Protein AF-A0A519VX84-F1 (afdb_monomer_lite)

Sequence (385 aa):
MIYLSLIDLPLDEAVKQQLVQSLNSYIESSGIVHKHDVENDRIELQHPTPEQIQKIIQNFDIIESVTSSAFTTIRPGEFNTVQRQFGFNIQNTDDDLPIVGIIDTGIAQQTALAPLIIDDTTFTLAGSPLIDQAGRNGLGHGTAVAGLVALGRLNHRNNFENEVTADARLLSIKISNNGSGYISEIDLLNMLYDVKAKYPEIRLFTLTTCYSSFMYKNETFSDYTYSLDKFAYETNSLIFICTGNNENCINENTSYDLSYFHGDHTNLSTPADSMNNVTIGAAADNLKDGAFLGIASGREFPTLYTRKGHIDLSVIYNPKKTNKNYFKPDVIESGGDMGYYNANTLDWMDEPALTLLSARPEIGIMQEVGTSFSAPLTANLAAKI

pLDDT: mean 89.93, std 11.69, range [34.5, 98.88]

Foldseek 3Di:
DKKFAFDPDPDDPVVVVVLVVVLVVLCVVVVWDWDADPVRRMIGTDDDDPVRVVVSVVPRPRTPDMFDCCQWDWDQDPVRDTDIAGPAAADCLVDPFAEEEEEEQAAACRYNLVSQEDPDQPQEPDDGNNQAQADDRRQGLSNQLVCCLFQFLPCLLVVVPDHGHTRYGYYRRHQHRHRDDDGDLVSSLVSLVVCCVVCLRHAHYEDLHFDPFADAQPHDADPSLVSVLVSCVVSVHAYQYEQAWDPCLQVVFQADDPVLQVDSRQAGGPPLVHDNYAYEFEFLAQSYDDDAAARDPDRRHGESGTGWHRYDVVVVDPPVPDDPCPTPNNYYFHFFYWHDPDNRGIDRDQRRFHWTATSRSVRGTDTDGDSSNRRSNVSSVVSND

Secondary structure (DSSP, 8-state):
-EEEEEP---S-HHHHHHHHHHHHHHHHHTT-EEEEEGGGTEEEEES--HHHHHHHHHH-TTEEEEEEGGGEEEEE-TTS-EEEEES--BS-TTS-PPEEEEEES---SSSTTGGGB------BSSS-TT----SGGG--HHHHHHHHHHHHHHHHHTTT-S-B--S-EEEEEE--SSS-S---HHHHHHHHHHHHHH-TT--EEEE----SSBPPTTPPPPHHHHHHHHHHHHHT-EEEEE----TTHHHH-SS--GGGGGSGGGB-BTTTT-SSSEEEEEES--S-SS---SSSSSTTSBPTTS-B----HHHHS-GGG--TT--SSSEEEE----EEEETTEEE--TTTSEEEE-S-TTT-EEEE--HHHHHHHHHHHHHT-

Radius of gyration: 22.21 Å; chains: 1; bounding box: 50×57×65 Å

Structure (mmCIF, N/CA/C/O backbone):
data_AF-A0A519VX84-F1
#
_entry.id   AF-A0A519VX84-F1
#
loop_
_atom_site.group_PDB
_atom_site.id
_atom_site.type_symbol
_atom_site.label_atom_id
_atom_site.label_alt_id
_atom_site.label_comp_id
_atom_site.label_asym_id
_atom_site.label_entity_id
_atom_site.label_seq_id
_atom_site.pdbx_PDB_ins_code
_atom_site.Cartn_x
_atom_site.Cartn_y
_atom_site.Cartn_z
_atom_site.occupancy
_atom_site.B_iso_or_equiv
_atom_site.auth_seq_id
_atom_site.auth_comp_id
_atom_site.auth_asym_id
_atom_site.auth_atom_id
_atom_site.pdbx_PDB_model_num
ATOM 1 N N . MET A 1 1 ? -11.335 7.851 -25.404 1.00 68.50 1 MET A N 1
ATOM 2 C CA . MET A 1 1 ? -10.614 9.093 -25.756 1.00 68.50 1 MET A CA 1
ATOM 3 C C . MET A 1 1 ? -9.289 9.050 -25.022 1.00 68.50 1 MET A C 1
ATOM 5 O O . MET A 1 1 ? -9.264 8.468 -23.948 1.00 68.50 1 MET A O 1
ATOM 9 N N . ILE A 1 2 ? -8.211 9.581 -25.579 1.00 76.88 2 ILE A N 1
ATOM 10 C CA . ILE A 1 2 ? -6.904 9.670 -24.911 1.00 76.88 2 ILE A CA 1
ATOM 11 C C . ILE A 1 2 ? -6.547 11.152 -24.770 1.00 76.88 2 ILE A C 1
ATOM 13 O O . ILE A 1 2 ? -6.883 11.927 -25.653 1.00 76.88 2 ILE A O 1
ATOM 17 N N . TYR A 1 3 ? -5.894 11.558 -23.691 1.00 81.38 3 TYR A N 1
ATOM 18 C CA . TYR A 1 3 ? -5.352 12.897 -23.504 1.00 81.38 3 TYR A CA 1
ATOM 19 C C . TYR A 1 3 ? -3.835 12.825 -23.434 1.00 81.38 3 TYR A C 1
ATOM 21 O O . TYR A 1 3 ? -3.301 11.958 -22.751 1.00 81.38 3 TYR A O 1
ATOM 29 N N . LEU A 1 4 ? -3.168 13.744 -24.116 1.00 85.50 4 LEU A N 1
ATOM 30 C CA . LEU A 1 4 ? -1.753 14.038 -23.961 1.00 85.50 4 LEU A CA 1
ATOM 31 C C . LEU A 1 4 ? -1.653 15.321 -23.132 1.00 85.50 4 LEU A C 1
ATOM 33 O O . LEU A 1 4 ? -2.199 16.343 -23.554 1.00 85.50 4 LEU A O 1
ATOM 37 N N . SER A 1 5 ? -0.993 15.275 -21.980 1.00 84.62 5 SER A N 1
ATOM 38 C CA . SER A 1 5 ? -0.561 16.489 -21.275 1.00 84.62 5 SER A CA 1
ATOM 39 C C . SER A 1 5 ? 0.829 16.856 -21.771 1.00 84.62 5 SER A C 1
ATOM 41 O O . SER A 1 5 ? 1.673 15.970 -21.930 1.00 84.62 5 SER A O 1
ATOM 43 N N . LEU A 1 6 ? 1.060 18.133 -22.057 1.00 83.69 6 LEU A N 1
ATOM 44 C CA . LEU A 1 6 ? 2.338 18.626 -22.556 1.00 83.69 6 LEU A CA 1
ATOM 45 C C . LEU A 1 6 ? 3.170 19.186 -21.399 1.00 83.69 6 LEU A C 1
ATOM 47 O O . LEU A 1 6 ? 2.624 19.748 -20.455 1.00 83.69 6 LEU A O 1
ATOM 51 N N . ILE A 1 7 ? 4.491 19.031 -21.470 1.00 80.19 7 ILE A N 1
ATOM 52 C CA . ILE A 1 7 ? 5.388 19.499 -20.410 1.00 80.19 7 ILE A CA 1
ATOM 53 C C . ILE A 1 7 ? 5.358 21.032 -20.340 1.00 80.19 7 ILE A C 1
ATOM 55 O O . ILE A 1 7 ? 5.563 21.718 -21.349 1.00 80.19 7 ILE A O 1
ATOM 59 N N . ASP A 1 8 ? 5.201 21.567 -19.128 1.00 69.31 8 ASP A N 1
ATOM 60 C CA . ASP A 1 8 ? 5.446 22.979 -18.832 1.00 69.31 8 ASP A CA 1
ATOM 61 C C . ASP A 1 8 ? 6.961 23.237 -18.753 1.00 69.31 8 ASP A C 1
ATOM 63 O O . ASP A 1 8 ? 7.600 23.167 -17.700 1.00 69.31 8 ASP A O 1
ATOM 67 N N . LEU A 1 9 ? 7.581 23.408 -19.922 1.00 61.47 9 LEU A N 1
ATOM 68 C CA . LEU A 1 9 ? 9.017 23.640 -20.036 1.00 61.47 9 LEU A CA 1
ATOM 69 C C . LEU A 1 9 ? 9.329 25.140 -19.923 1.00 61.47 9 LEU A C 1
ATOM 71 O O . LEU A 1 9 ? 8.720 25.931 -20.644 1.00 61.47 9 LEU A O 1
ATOM 75 N N . PRO A 1 10 ? 10.370 25.548 -19.166 1.00 59.12 10 PRO A N 1
ATOM 76 C CA . PRO A 1 10 ? 10.935 26.896 -19.233 1.00 59.12 10 PRO A CA 1
ATOM 77 C C . PRO A 1 10 ? 11.788 27.056 -20.509 1.00 59.12 10 PRO A C 1
ATOM 79 O O . PRO A 1 10 ? 12.964 27.417 -20.458 1.00 59.12 10 PRO A O 1
ATOM 82 N N . LEU A 1 11 ? 11.224 26.693 -21.660 1.00 59.38 11 LEU A N 1
ATOM 83 C CA . LEU A 1 11 ? 11.840 26.825 -22.974 1.00 59.38 11 LEU A CA 1
ATOM 84 C C . LEU A 1 11 ? 11.487 28.176 -23.601 1.00 59.38 11 LEU A C 1
ATOM 86 O O . LEU A 1 11 ? 10.538 28.847 -23.209 1.00 59.38 11 LEU A O 1
ATOM 90 N N . ASP A 1 12 ? 12.253 28.547 -24.625 1.00 72.94 12 ASP A N 1
ATOM 91 C CA . ASP A 1 12 ? 11.859 29.602 -25.554 1.00 72.94 12 ASP A CA 1
ATOM 92 C C . ASP A 1 12 ? 10.499 29.241 -26.186 1.00 72.94 12 ASP A C 1
ATOM 94 O O . ASP A 1 12 ? 10.343 28.167 -26.779 1.00 72.94 12 ASP A O 1
ATOM 98 N N . GLU A 1 13 ? 9.522 30.140 -26.054 1.00 76.19 13 GLU A N 1
ATOM 99 C CA . GLU A 1 13 ? 8.162 30.018 -26.597 1.00 76.19 13 GLU A CA 1
ATOM 100 C C . GLU A 1 13 ? 8.147 29.602 -28.075 1.00 76.19 13 GLU A C 1
ATOM 102 O O . GLU A 1 13 ? 7.308 28.805 -28.500 1.00 76.19 13 GLU A O 1
ATOM 107 N N . ALA A 1 14 ? 9.117 30.068 -28.870 1.00 81.75 14 ALA A N 1
ATOM 108 C CA . ALA A 1 14 ? 9.211 29.705 -30.281 1.00 81.75 14 ALA A CA 1
ATOM 109 C C . ALA A 1 14 ? 9.512 28.209 -30.490 1.00 81.75 14 ALA A C 1
ATOM 111 O O . ALA A 1 14 ? 8.997 27.593 -31.425 1.00 81.75 14 ALA A O 1
ATOM 112 N N . VAL A 1 15 ? 10.325 27.609 -29.616 1.00 81.19 15 VAL A N 1
ATOM 113 C CA . VAL A 1 15 ? 10.694 26.187 -29.684 1.00 81.19 15 VAL A CA 1
ATOM 114 C C . VAL A 1 15 ? 9.523 25.316 -29.239 1.00 81.19 15 VAL A C 1
ATOM 116 O O . VAL A 1 15 ? 9.205 24.336 -29.915 1.00 81.19 15 VAL A O 1
ATOM 119 N N . LYS A 1 16 ? 8.831 25.705 -28.158 1.00 82.69 16 LYS A N 1
ATOM 120 C CA . LYS A 1 16 ? 7.612 25.019 -27.697 1.00 82.69 16 LYS A CA 1
ATOM 121 C C . LYS A 1 16 ? 6.566 24.988 -28.812 1.00 82.69 16 LYS A C 1
ATOM 123 O O . LYS A 1 16 ? 6.073 23.918 -29.161 1.00 82.69 16 LYS A O 1
ATOM 128 N N . GLN A 1 17 ? 6.302 26.128 -29.454 1.00 84.69 17 GLN A N 1
ATOM 129 C CA . GLN A 1 17 ? 5.349 26.208 -30.565 1.00 84.69 17 GLN A CA 1
ATOM 130 C C . GLN A 1 17 ? 5.723 25.301 -31.744 1.00 84.69 17 GLN A C 1
ATOM 132 O O . GLN A 1 17 ? 4.851 24.625 -32.289 1.00 84.69 17 GLN A O 1
ATOM 137 N N . GLN A 1 18 ? 7.006 25.227 -32.114 1.00 87.88 18 GLN A N 1
ATOM 138 C CA . GLN A 1 18 ? 7.465 24.336 -33.187 1.00 87.88 18 GLN A CA 1
ATOM 139 C C . GLN A 1 18 ? 7.251 22.856 -32.850 1.00 87.88 18 GLN A C 1
ATOM 141 O O . GLN A 1 18 ? 6.787 22.093 -33.701 1.00 87.88 18 GLN A O 1
ATOM 146 N N . LEU A 1 19 ? 7.549 22.447 -31.614 1.00 87.81 19 LEU A N 1
ATOM 147 C CA . LEU A 1 19 ? 7.354 21.070 -31.155 1.00 87.81 19 LEU A CA 1
ATOM 148 C C . LEU A 1 19 ? 5.870 20.688 -31.137 1.00 87.81 19 LEU A C 1
ATOM 150 O O . LEU A 1 19 ? 5.500 19.647 -31.680 1.00 87.81 19 LEU A O 1
ATOM 154 N N . VAL A 1 20 ? 5.011 21.557 -30.597 1.00 89.38 20 VAL A N 1
ATOM 155 C CA . VAL A 1 20 ? 3.554 21.349 -30.581 1.00 89.38 20 VAL A CA 1
ATOM 156 C C . VAL A 1 20 ? 2.987 21.285 -32.001 1.00 89.38 20 VAL A C 1
ATOM 158 O O . VAL A 1 20 ? 2.144 20.441 -32.302 1.00 89.38 20 VAL A O 1
ATOM 161 N N . GLN A 1 21 ? 3.462 22.138 -32.910 1.00 91.12 21 GLN A N 1
ATOM 162 C CA . GLN A 1 21 ? 3.016 22.130 -34.303 1.00 91.12 21 GLN A CA 1
ATOM 163 C C . GLN A 1 21 ? 3.451 20.858 -35.046 1.00 91.12 21 GLN A C 1
ATOM 165 O O . GLN A 1 21 ? 2.672 20.307 -35.828 1.00 91.12 21 GLN A O 1
ATOM 170 N N . SER A 1 22 ? 4.662 20.365 -34.775 1.00 92.75 22 SER A N 1
ATOM 171 C CA . SER A 1 22 ? 5.155 19.088 -35.301 1.00 92.75 22 SER A CA 1
ATOM 172 C C . SER A 1 22 ? 4.303 17.913 -34.806 1.00 92.75 22 SER A C 1
ATOM 174 O O . SER A 1 22 ? 3.859 17.090 -35.609 1.00 92.75 22 SER A O 1
ATOM 176 N N . LEU A 1 23 ? 3.989 17.887 -33.505 1.00 94.06 23 LEU A N 1
ATOM 177 C CA . LEU A 1 23 ? 3.122 16.878 -32.894 1.00 94.06 23 LEU A CA 1
ATOM 178 C C . LEU A 1 23 ? 1.717 16.883 -33.513 1.00 94.06 23 LEU A C 1
ATOM 180 O O . LEU A 1 23 ? 1.247 15.837 -33.957 1.00 94.06 23 LEU A O 1
ATOM 184 N N . ASN A 1 24 ? 1.072 18.048 -33.626 1.00 92.62 24 ASN A N 1
ATOM 185 C CA . ASN A 1 24 ? -0.252 18.157 -34.252 1.00 92.62 24 ASN A CA 1
ATOM 186 C C . ASN A 1 24 ? -0.233 17.685 -35.714 1.00 92.62 24 ASN A C 1
ATOM 188 O O . ASN A 1 24 ? -1.084 16.897 -36.119 1.00 92.62 24 ASN A O 1
ATOM 192 N N . SER A 1 25 ? 0.789 18.075 -36.484 1.00 93.56 25 SER A N 1
ATOM 193 C CA . SER A 1 25 ? 0.949 17.634 -37.878 1.00 93.56 25 SER A CA 1
ATOM 194 C C . SER A 1 25 ? 1.093 16.109 -37.982 1.00 93.56 25 SER A C 1
ATOM 196 O O . SER A 1 25 ? 0.524 15.471 -38.873 1.00 93.56 25 SER A O 1
ATOM 198 N N . TYR A 1 26 ? 1.827 15.493 -37.053 1.00 94.75 26 TYR A N 1
ATOM 199 C CA . TYR A 1 26 ? 1.959 14.041 -36.989 1.00 94.75 26 TYR A CA 1
ATOM 200 C C . TYR A 1 26 ? 0.635 13.349 -36.644 1.00 94.75 26 TYR A C 1
ATOM 202 O O . TYR A 1 26 ? 0.260 12.382 -37.310 1.00 94.75 26 TYR A O 1
ATOM 210 N N . ILE A 1 27 ? -0.096 13.856 -35.648 1.00 93.81 27 ILE A N 1
ATOM 211 C CA . ILE A 1 27 ? -1.406 13.329 -35.237 1.00 93.81 27 ILE A CA 1
ATOM 212 C C . ILE A 1 27 ? -2.392 13.370 -36.416 1.00 93.81 27 ILE A C 1
ATOM 214 O O . ILE A 1 27 ? -3.028 12.357 -36.721 1.00 93.81 27 ILE A O 1
ATOM 218 N N . GLU A 1 28 ? -2.458 14.498 -37.131 1.00 92.75 28 GLU A N 1
ATOM 219 C CA . GLU A 1 28 ? -3.307 14.667 -38.318 1.00 92.75 28 GLU A CA 1
ATOM 220 C C . GLU A 1 28 ? -2.927 13.700 -39.440 1.00 92.75 28 GLU A C 1
ATOM 222 O O . GLU A 1 28 ? -3.783 12.996 -39.980 1.00 92.75 28 GLU A O 1
ATOM 227 N N . SER A 1 29 ? -1.634 13.613 -39.768 1.00 92.56 29 SER A N 1
ATOM 228 C CA . SER A 1 29 ? -1.140 12.703 -40.813 1.00 92.56 29 SER A CA 1
ATOM 229 C C . SER A 1 29 ? -1.327 11.220 -40.466 1.00 92.56 29 SER A C 1
ATOM 231 O O . SER A 1 29 ? -1.436 10.386 -41.364 1.00 92.56 29 SER A O 1
ATOM 233 N N . SER A 1 30 ? -1.434 10.895 -39.175 1.00 90.31 30 SER A N 1
ATOM 234 C CA . SER A 1 30 ? -1.729 9.550 -38.669 1.00 90.31 30 SER A CA 1
ATOM 235 C C . SER A 1 30 ? -3.225 9.213 -38.676 1.00 90.31 30 SER A C 1
ATOM 237 O O . SER A 1 30 ? -3.605 8.115 -38.265 1.00 90.31 30 SER A O 1
ATOM 239 N N . GLY A 1 31 ? -4.078 10.134 -39.142 1.00 91.00 31 GLY A N 1
ATOM 240 C CA . GLY A 1 31 ? -5.525 9.949 -39.241 1.00 91.00 31 GLY A CA 1
ATOM 241 C C . GLY A 1 31 ? -6.252 9.995 -37.896 1.00 91.00 31 GLY A C 1
ATOM 242 O O . GLY A 1 31 ? -7.370 9.492 -37.794 1.00 91.00 31 GLY A O 1
ATOM 243 N N . ILE A 1 32 ? -5.629 10.567 -36.863 1.00 92.94 32 ILE A N 1
ATOM 244 C CA . ILE A 1 32 ? -6.209 10.661 -35.523 1.00 92.94 32 ILE A CA 1
ATOM 245 C C . ILE A 1 32 ? -6.966 11.985 -35.417 1.00 92.94 32 ILE A C 1
ATOM 247 O O . ILE A 1 32 ? -6.399 13.068 -35.574 1.00 92.94 32 ILE A O 1
ATOM 251 N N . VAL A 1 33 ? -8.265 11.907 -35.128 1.00 92.69 33 VAL A N 1
ATOM 252 C CA . VAL A 1 33 ? -9.070 13.099 -34.837 1.00 92.69 33 VAL A CA 1
ATOM 253 C C . VAL A 1 33 ? -8.658 13.633 -33.470 1.00 92.69 33 VAL A C 1
ATOM 255 O O . VAL A 1 33 ? -8.641 12.875 -32.498 1.00 92.69 33 VAL A O 1
ATOM 258 N N . HIS A 1 34 ? -8.339 14.925 -33.384 1.00 93.31 34 HIS A N 1
ATOM 259 C CA . HIS A 1 34 ? -7.880 15.529 -32.138 1.00 93.31 34 HIS A CA 1
ATOM 260 C C . HIS A 1 34 ? -8.450 16.930 -31.883 1.00 93.31 34 HIS A C 1
ATOM 262 O O . HIS A 1 34 ? -8.953 17.593 -32.791 1.00 93.31 34 HIS A O 1
ATOM 268 N N . LYS A 1 35 ? -8.378 17.372 -30.624 1.00 91.69 35 LYS A N 1
ATOM 269 C CA . LYS A 1 35 ? -8.633 18.751 -30.185 1.00 91.69 35 LYS A CA 1
ATOM 270 C C . LYS A 1 35 ? -7.488 19.218 -29.300 1.00 91.69 35 LYS A C 1
ATOM 272 O O . LYS A 1 35 ? -6.987 18.435 -28.502 1.00 91.69 35 LYS A O 1
ATOM 277 N N . HIS A 1 36 ? -7.120 20.488 -29.400 1.00 89.44 36 HIS A N 1
ATOM 278 C CA . HIS A 1 36 ? -6.058 21.073 -28.589 1.00 89.44 36 HIS A CA 1
ATOM 279 C C . HIS A 1 36 ? -6.626 22.158 -27.665 1.00 89.44 36 HIS A C 1
ATOM 281 O O . HIS A 1 36 ? -7.246 23.117 -28.123 1.00 89.44 36 HIS A O 1
ATOM 287 N N . ASP A 1 37 ? -6.430 21.969 -26.365 1.00 84.50 37 ASP A N 1
ATOM 288 C CA . ASP A 1 37 ? -6.738 22.897 -25.282 1.00 84.50 37 ASP A CA 1
ATOM 289 C C . ASP A 1 37 ? -5.454 23.653 -24.926 1.00 84.50 37 ASP A C 1
ATOM 291 O O . ASP A 1 37 ? -4.635 23.183 -24.138 1.00 84.50 37 ASP A O 1
ATOM 295 N N . VAL A 1 38 ? -5.260 24.791 -25.595 1.00 81.56 38 VAL A N 1
ATOM 296 C CA . VAL A 1 38 ? -4.022 25.584 -25.529 1.00 81.56 38 VAL A CA 1
ATOM 297 C C . VAL A 1 38 ? -3.808 26.190 -24.141 1.00 81.56 38 VAL A C 1
ATOM 299 O O . VAL A 1 38 ? -2.672 26.318 -23.707 1.00 81.56 38 VAL A O 1
ATOM 302 N N . GLU A 1 39 ? -4.881 26.554 -23.432 1.00 74.56 39 GLU A N 1
ATOM 303 C CA . GLU A 1 39 ? -4.779 27.165 -22.098 1.00 74.56 39 GLU A CA 1
ATOM 304 C C . GLU A 1 39 ? -4.250 26.185 -21.047 1.00 74.56 39 GLU A C 1
ATOM 306 O O . GLU A 1 39 ? -3.604 26.606 -20.093 1.00 74.56 39 GLU A O 1
ATOM 311 N N . ASN A 1 40 ? -4.527 24.890 -21.223 1.00 74.38 40 ASN A N 1
ATOM 312 C CA . ASN A 1 40 ? -4.154 23.837 -20.280 1.00 74.38 40 ASN A CA 1
ATOM 313 C C . ASN A 1 40 ? -3.069 22.900 -20.829 1.00 74.38 40 ASN A C 1
ATOM 315 O O . ASN A 1 40 ? -2.887 21.820 -20.270 1.00 74.38 40 ASN A O 1
ATOM 319 N N . ASP A 1 41 ? -2.412 23.270 -21.936 1.00 83.94 41 ASP A N 1
ATOM 320 C CA . ASP A 1 41 ? -1.353 22.482 -22.578 1.00 83.94 41 ASP A CA 1
ATOM 321 C C . ASP A 1 41 ? -1.748 21.000 -22.766 1.00 83.94 41 ASP A C 1
ATOM 323 O O . ASP A 1 41 ? -1.020 20.069 -22.414 1.00 83.94 41 ASP A O 1
ATOM 327 N N . ARG A 1 42 ? -2.957 20.764 -23.301 1.00 84.69 42 ARG A N 1
ATOM 328 C CA . ARG A 1 42 ? -3.551 19.419 -23.381 1.00 84.69 42 ARG A CA 1
ATOM 329 C C . ARG A 1 42 ? -4.139 19.102 -24.750 1.00 84.69 42 ARG A C 1
ATOM 331 O O . ARG A 1 42 ? -4.967 19.846 -25.271 1.00 84.69 42 ARG A O 1
ATOM 338 N N . ILE A 1 43 ? -3.816 17.932 -25.298 1.00 90.31 43 ILE A N 1
ATOM 339 C CA . ILE A 1 43 ? -4.360 17.435 -26.571 1.00 90.31 43 ILE A CA 1
ATOM 340 C C . ILE A 1 43 ? -5.269 16.227 -26.324 1.00 90.31 43 ILE A C 1
ATOM 342 O O . ILE A 1 43 ? -4.868 15.249 -25.711 1.00 90.31 43 ILE A O 1
ATOM 346 N N . GLU A 1 44 ? -6.498 16.269 -26.825 1.00 88.25 44 GLU A N 1
ATOM 347 C CA . GLU A 1 44 ? -7.469 15.174 -26.792 1.00 88.25 44 GLU A CA 1
ATOM 348 C C . GLU A 1 44 ? -7.443 14.408 -28.118 1.00 88.25 44 GLU A C 1
ATOM 350 O O . GLU A 1 44 ? -7.703 14.991 -29.163 1.00 88.25 44 GLU A O 1
ATOM 355 N N . LEU A 1 45 ? -7.191 13.101 -28.076 1.00 90.06 45 LEU A N 1
ATOM 356 C CA . LEU A 1 45 ? -7.205 12.173 -29.203 1.00 90.06 45 LEU A CA 1
ATOM 357 C C . LEU A 1 45 ? -8.459 11.287 -29.171 1.00 90.06 45 LEU A C 1
ATOM 359 O O . LEU A 1 45 ? -8.795 10.657 -28.157 1.00 90.06 45 LEU A O 1
ATOM 363 N N . GLN A 1 46 ? -9.132 11.163 -30.310 1.00 86.31 46 GLN A N 1
ATOM 364 C CA . GLN A 1 46 ? -10.310 10.316 -30.468 1.00 86.31 46 GLN A CA 1
ATOM 365 C C . GLN A 1 46 ? -9.938 8.989 -31.132 1.00 86.31 46 GLN A C 1
ATOM 367 O O . GLN A 1 46 ? -9.422 8.954 -32.243 1.00 86.31 46 GLN A O 1
ATOM 372 N N . HIS A 1 47 ? -10.218 7.897 -30.415 1.00 80.81 47 HIS A N 1
ATOM 373 C CA . HIS A 1 47 ? -10.009 6.508 -30.844 1.00 80.81 47 HIS A CA 1
ATOM 374 C C . HIS A 1 47 ? -8.620 6.164 -31.434 1.00 80.81 47 HIS A C 1
ATOM 376 O O . HIS A 1 47 ? -8.567 5.448 -32.434 1.00 80.81 47 HIS A O 1
ATOM 382 N N . PRO A 1 48 ? -7.496 6.615 -30.840 1.00 84.69 48 PRO A N 1
ATOM 383 C CA . PRO A 1 48 ? -6.180 6.171 -31.293 1.00 84.69 48 PRO A CA 1
ATOM 384 C C . PRO A 1 48 ? -5.951 4.691 -30.934 1.00 84.69 48 PRO A C 1
ATOM 386 O O . PRO A 1 48 ? -6.411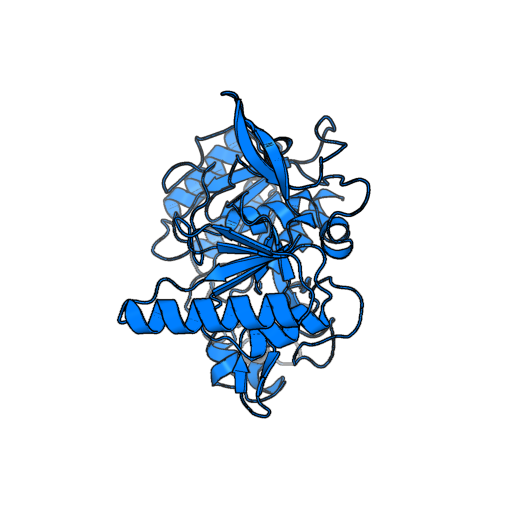 4.226 -29.887 1.00 84.69 48 PRO A O 1
ATOM 389 N N . THR A 1 49 ? -5.228 3.950 -31.776 1.00 78.38 49 THR A N 1
ATOM 390 C CA . THR A 1 49 ? -4.785 2.583 -31.455 1.00 78.38 49 THR A CA 1
ATOM 391 C C . THR A 1 49 ? -3.589 2.604 -30.492 1.00 78.38 49 THR A C 1
ATOM 393 O O . THR A 1 49 ? -2.852 3.595 -30.456 1.00 78.38 49 THR A O 1
ATOM 396 N N . PRO A 1 50 ? -3.338 1.524 -29.729 1.00 70.25 50 PRO A N 1
ATOM 397 C CA . PRO A 1 50 ? -2.165 1.432 -28.857 1.00 70.25 50 PRO A CA 1
ATOM 398 C C . PRO A 1 50 ? -0.838 1.680 -29.589 1.00 70.25 50 PRO A C 1
ATOM 400 O O . PRO A 1 50 ? 0.018 2.398 -29.082 1.00 70.25 50 PRO A O 1
ATOM 403 N N . GLU A 1 51 ? -0.683 1.175 -30.817 1.00 77.88 51 GLU A N 1
ATOM 404 C CA . GLU A 1 51 ? 0.528 1.378 -31.623 1.00 77.88 51 GLU A CA 1
ATOM 405 C C . GLU A 1 51 ? 0.700 2.840 -32.046 1.00 77.88 51 GLU A C 1
ATOM 407 O O . GLU A 1 51 ? 1.824 3.335 -32.142 1.00 77.88 51 GLU A O 1
ATOM 412 N N . GLN A 1 52 ? -0.405 3.542 -32.315 1.00 87.06 52 GLN A N 1
ATOM 413 C CA . GLN A 1 52 ? -0.375 4.975 -32.603 1.00 87.06 52 GLN A CA 1
ATOM 414 C C . GLN A 1 52 ? 0.060 5.765 -31.369 1.00 87.06 52 GLN A C 1
ATOM 416 O O . GLN A 1 52 ? 0.917 6.637 -31.482 1.00 87.06 52 GLN A O 1
ATOM 421 N N . ILE A 1 53 ? -0.471 5.425 -30.192 1.00 82.81 53 ILE A N 1
ATOM 422 C CA . ILE A 1 53 ? -0.075 6.051 -28.926 1.00 82.81 5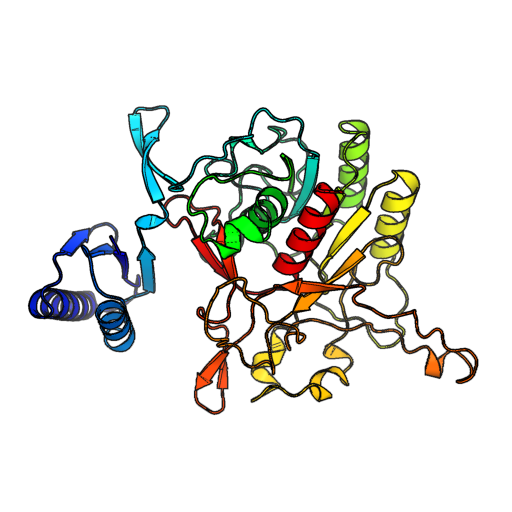3 ILE A CA 1
ATOM 423 C C . ILE A 1 53 ? 1.401 5.804 -28.622 1.00 82.81 53 ILE A C 1
ATOM 425 O O . ILE A 1 53 ? 2.129 6.749 -28.336 1.00 82.81 53 ILE A O 1
ATOM 429 N N . GLN A 1 54 ? 1.871 4.566 -28.755 1.00 76.88 54 GLN A N 1
ATOM 430 C CA . GLN A 1 54 ? 3.267 4.223 -28.501 1.00 76.88 54 GLN A CA 1
ATOM 431 C C . GLN A 1 54 ? 4.219 4.990 -29.427 1.00 76.88 54 GLN A C 1
ATOM 433 O O . GLN A 1 54 ? 5.229 5.520 -28.969 1.00 76.88 54 GLN A O 1
ATOM 438 N N . LYS A 1 55 ? 3.879 5.123 -30.717 1.00 86.69 55 LYS A N 1
ATOM 439 C CA . LYS A 1 55 ? 4.663 5.944 -31.652 1.00 86.69 55 LYS A CA 1
ATOM 440 C C . LYS A 1 55 ? 4.668 7.416 -31.266 1.00 86.69 55 LYS A C 1
ATOM 442 O O . LYS A 1 55 ? 5.709 8.050 -31.380 1.00 86.69 55 LYS A O 1
ATOM 447 N N . ILE A 1 56 ? 3.537 7.958 -30.824 1.00 89.81 56 ILE A N 1
ATOM 448 C CA . ILE A 1 56 ? 3.458 9.342 -30.353 1.00 89.81 56 ILE A CA 1
ATOM 449 C C . ILE A 1 56 ? 4.389 9.536 -29.143 1.00 89.81 56 ILE A C 1
ATOM 451 O O . ILE A 1 56 ? 5.235 10.422 -29.168 1.00 89.81 56 ILE A O 1
ATOM 455 N N . ILE A 1 57 ? 4.315 8.660 -28.139 1.00 82.19 57 ILE A N 1
ATOM 456 C CA . ILE A 1 57 ? 5.146 8.746 -26.925 1.00 82.19 57 ILE A CA 1
ATOM 457 C C . ILE A 1 57 ? 6.642 8.632 -27.257 1.00 82.19 57 ILE A C 1
ATOM 459 O O . ILE A 1 57 ? 7.451 9.389 -26.738 1.00 82.19 57 ILE A O 1
ATOM 463 N N . GLN A 1 58 ? 7.021 7.722 -28.155 1.00 81.25 58 GLN A N 1
ATOM 464 C CA . GLN A 1 58 ? 8.430 7.467 -28.481 1.00 81.25 58 GLN A CA 1
ATOM 465 C C . GLN A 1 58 ? 9.098 8.546 -29.343 1.00 81.25 58 GLN A C 1
ATOM 467 O O . GLN A 1 58 ? 10.321 8.547 -29.453 1.00 81.25 58 GLN A O 1
ATOM 472 N N . ASN A 1 59 ? 8.327 9.406 -30.015 1.00 88.12 59 ASN A N 1
ATOM 473 C CA . ASN A 1 59 ? 8.867 10.370 -30.980 1.00 88.12 59 ASN A CA 1
ATOM 474 C C . ASN A 1 59 ? 8.711 11.833 -30.544 1.00 88.12 59 ASN A C 1
ATOM 476 O O . ASN A 1 59 ? 9.208 12.717 -31.242 1.00 88.12 59 ASN A O 1
ATOM 480 N N . PHE A 1 60 ? 8.013 12.101 -29.438 1.00 89.25 60 PHE A N 1
ATOM 481 C CA . PHE A 1 60 ? 7.697 13.460 -29.010 1.00 89.25 60 PHE A CA 1
ATOM 482 C C . PHE A 1 60 ? 7.984 13.667 -27.524 1.00 89.25 60 PHE A C 1
ATOM 484 O O . PHE A 1 60 ? 7.149 13.394 -26.667 1.00 89.25 60 PHE A O 1
ATOM 491 N N . ASP A 1 61 ? 9.139 14.268 -27.244 1.00 83.31 61 ASP A N 1
ATOM 492 C CA . ASP A 1 61 ? 9.623 14.545 -25.884 1.00 83.31 61 ASP A CA 1
ATOM 493 C C . ASP A 1 61 ? 8.791 15.596 -25.131 1.00 83.31 61 ASP A C 1
ATOM 495 O O . ASP A 1 61 ? 8.950 15.772 -23.930 1.00 83.31 61 ASP A O 1
ATOM 499 N N . ILE A 1 62 ? 7.910 16.324 -25.828 1.00 86.25 62 ILE A N 1
ATOM 500 C CA . ILE A 1 62 ? 7.033 17.343 -25.231 1.00 86.25 62 ILE A CA 1
ATOM 501 C C . ILE A 1 62 ? 5.853 16.735 -24.458 1.00 86.25 62 ILE A C 1
ATOM 503 O O . ILE A 1 62 ? 5.108 17.465 -23.811 1.00 86.25 62 ILE A O 1
ATOM 507 N N . ILE A 1 63 ? 5.651 15.420 -24.533 1.00 85.81 63 ILE A N 1
ATOM 508 C CA . ILE A 1 63 ? 4.539 14.733 -23.876 1.00 85.81 63 ILE A CA 1
ATOM 509 C C . ILE A 1 63 ? 4.941 14.395 -22.443 1.00 85.81 63 ILE A C 1
ATOM 511 O O . ILE A 1 63 ? 5.839 13.593 -22.212 1.00 85.81 63 ILE A O 1
ATOM 515 N N . GLU A 1 64 ? 4.245 14.990 -21.480 1.00 78.50 64 GLU A N 1
ATOM 516 C CA . GLU A 1 64 ? 4.431 14.714 -20.056 1.00 78.50 64 GLU A CA 1
ATOM 517 C C . GLU A 1 64 ? 3.722 13.420 -19.645 1.00 78.50 64 GLU A C 1
ATOM 519 O O . GLU A 1 64 ? 4.259 12.615 -18.889 1.00 78.50 64 GLU A O 1
ATOM 524 N N . SER A 1 65 ? 2.486 13.231 -20.113 1.00 72.12 65 SER A N 1
ATOM 525 C CA . SER A 1 65 ? 1.677 12.064 -19.762 1.00 72.12 65 SER A CA 1
ATOM 526 C C . SER A 1 65 ? 0.611 11.765 -20.807 1.00 72.12 65 SER A C 1
ATOM 528 O O . SER A 1 65 ? 0.162 12.649 -21.542 1.00 72.12 65 SER A O 1
ATOM 530 N N . VAL A 1 66 ? 0.186 10.500 -20.852 1.00 73.25 66 VAL A N 1
ATOM 531 C CA . VAL A 1 66 ? -0.894 10.020 -21.717 1.00 73.25 66 VAL A CA 1
ATOM 532 C C . VAL A 1 66 ? -1.953 9.331 -20.865 1.00 73.25 66 VAL A C 1
ATOM 534 O O . VAL A 1 66 ? -1.670 8.340 -20.202 1.00 73.25 66 VAL A O 1
ATOM 537 N N . THR A 1 67 ? -3.187 9.834 -20.876 1.00 63.22 67 THR A N 1
ATOM 538 C CA . THR A 1 67 ? -4.282 9.330 -20.026 1.00 63.22 67 THR A CA 1
ATOM 539 C C . THR A 1 67 ? -5.515 8.960 -20.839 1.00 63.22 67 THR A C 1
ATOM 541 O O . THR A 1 67 ? -5.905 9.663 -21.764 1.00 63.22 67 THR A O 1
ATOM 544 N N . SER A 1 68 ? -6.179 7.851 -20.509 1.00 62.25 68 SER A N 1
ATOM 545 C CA . SER A 1 68 ? -7.428 7.457 -21.171 1.00 62.25 68 SER A CA 1
ATOM 546 C C . SER A 1 68 ? -8.651 8.016 -20.452 1.00 62.25 68 SER A C 1
ATOM 548 O O . SER A 1 68 ? -8.829 7.832 -19.253 1.00 62.25 68 SER A O 1
ATOM 550 N N . SER A 1 69 ? -9.567 8.616 -21.210 1.00 52.41 69 SER A N 1
ATOM 551 C CA . SER A 1 69 ? -10.890 9.024 -20.735 1.00 52.41 69 SER A CA 1
ATOM 552 C C . SER A 1 69 ? -11.800 7.850 -20.389 1.00 52.41 69 SER A C 1
ATOM 554 O O . SER A 1 69 ? -12.886 8.082 -19.882 1.00 52.41 69 SER A O 1
ATOM 556 N N . ALA A 1 70 ? -11.453 6.606 -20.741 1.00 48.91 70 ALA A N 1
ATOM 557 C CA . ALA A 1 70 ? -12.328 5.462 -20.464 1.00 48.91 70 ALA A CA 1
ATOM 558 C C . ALA A 1 70 ? -12.536 5.251 -18.954 1.00 48.91 70 ALA A C 1
ATOM 560 O O . ALA A 1 70 ? -13.550 4.703 -18.540 1.00 48.91 70 ALA A O 1
ATOM 561 N N . PHE A 1 71 ? -11.606 5.755 -18.142 1.00 52.56 71 PHE A N 1
ATOM 562 C CA . PHE A 1 71 ? -11.652 5.673 -16.689 1.00 52.56 71 PHE A CA 1
ATOM 563 C C . PHE A 1 71 ? -12.367 6.839 -16.009 1.00 52.56 71 PHE A C 1
ATOM 565 O O . PHE A 1 71 ? -12.667 6.742 -14.819 1.00 52.56 71 PHE A O 1
ATOM 572 N N . THR A 1 72 ? -12.656 7.927 -16.735 1.00 52.88 72 THR A N 1
ATOM 573 C CA . THR A 1 72 ? -13.321 9.107 -16.176 1.00 52.88 72 THR A CA 1
ATOM 574 C C . THR A 1 72 ? -14.535 9.536 -17.004 1.00 52.88 72 THR A C 1
ATOM 576 O O . THR A 1 72 ? -14.468 9.733 -18.213 1.00 52.88 72 THR A O 1
ATOM 579 N N . THR A 1 73 ? -15.686 9.697 -16.354 1.00 50.41 73 THR A N 1
ATOM 580 C CA . THR A 1 73 ? -16.914 10.232 -16.950 1.00 50.41 73 THR A CA 1
ATOM 581 C C . THR A 1 73 ? -17.104 11.697 -16.573 1.00 50.41 73 THR A C 1
ATOM 583 O O . THR A 1 73 ? -16.681 12.146 -15.510 1.00 50.41 73 THR A O 1
ATOM 586 N N . ILE A 1 74 ? -17.736 12.468 -17.458 1.00 52.31 74 ILE A N 1
ATOM 587 C CA . ILE A 1 74 ? -18.114 13.854 -17.176 1.00 52.31 74 ILE A CA 1
ATOM 588 C C . ILE A 1 74 ? -19.492 13.843 -16.511 1.00 52.31 74 ILE A C 1
ATOM 590 O O . ILE A 1 74 ? -20.453 13.352 -17.105 1.00 52.31 74 ILE A O 1
ATOM 594 N N . ARG A 1 75 ? -19.599 14.398 -15.301 1.00 49.38 75 ARG A N 1
ATOM 595 C CA . ARG A 1 75 ? -20.859 14.533 -14.557 1.00 49.38 75 ARG A CA 1
ATOM 596 C C . ARG A 1 75 ? -21.041 15.975 -14.055 1.00 49.38 75 ARG A C 1
ATOM 598 O O . ARG A 1 75 ? -20.048 16.658 -13.796 1.00 49.38 75 ARG A O 1
ATOM 605 N N . PRO A 1 76 ? -22.284 16.477 -13.951 1.00 34.50 76 PRO A N 1
ATOM 606 C CA . PRO A 1 76 ? -22.543 17.758 -13.302 1.00 34.50 76 PRO A CA 1
ATOM 607 C C . PRO A 1 76 ? -22.252 17.647 -11.797 1.00 34.50 76 PRO A C 1
ATOM 609 O O . PRO A 1 76 ? -22.738 16.731 -11.137 1.00 34.50 76 PRO A O 1
ATOM 612 N N . GLY A 1 77 ? -21.443 18.565 -11.271 1.00 49.03 77 GLY A N 1
ATOM 613 C CA . GLY A 1 77 ? -21.180 18.709 -9.840 1.00 49.03 77 GLY A CA 1
ATOM 614 C C . GLY A 1 77 ? -22.347 19.358 -9.091 1.00 49.03 77 GLY A C 1
ATOM 615 O O . GLY A 1 77 ? -23.320 19.809 -9.697 1.00 49.03 77 GLY A O 1
ATOM 616 N N . GLU A 1 78 ? -22.218 19.466 -7.767 1.00 43.59 78 GLU A N 1
ATOM 617 C CA . GLU A 1 78 ? -23.254 19.997 -6.858 1.00 43.59 78 GLU A CA 1
ATOM 618 C C . GLU A 1 78 ? -23.750 21.407 -7.245 1.00 43.59 78 GLU A C 1
ATOM 620 O O . GLU A 1 78 ? -24.916 21.744 -7.059 1.00 43.59 78 GLU A O 1
ATOM 625 N N . PHE A 1 79 ? -22.888 22.207 -7.882 1.00 55.28 79 PHE A N 1
ATOM 626 C CA . PHE A 1 79 ? -23.198 23.556 -8.367 1.00 55.28 79 PHE A CA 1
ATOM 627 C C . PHE A 1 79 ? -23.405 23.637 -9.892 1.00 55.28 79 PHE A C 1
ATOM 629 O O . PHE A 1 79 ? -23.210 24.699 -10.480 1.00 55.28 79 PHE A O 1
ATOM 636 N N . ASN A 1 80 ? -23.768 22.530 -10.558 1.00 44.44 80 ASN A N 1
ATOM 637 C CA . ASN A 1 80 ? -23.885 22.423 -12.024 1.00 44.44 80 ASN A CA 1
ATOM 638 C C . ASN A 1 80 ? -22.601 22.790 -12.796 1.00 44.44 80 ASN A C 1
ATOM 640 O O . ASN A 1 80 ? -22.646 23.153 -13.973 1.00 44.44 80 ASN A O 1
ATOM 644 N N . THR A 1 81 ? -21.439 22.676 -12.156 1.00 41.09 81 THR A N 1
ATOM 645 C CA . THR A 1 81 ? -20.143 22.782 -12.828 1.00 41.09 81 THR A CA 1
ATOM 646 C C . THR A 1 81 ? -19.761 21.438 -13.441 1.00 41.09 81 THR A C 1
ATOM 648 O O . THR A 1 81 ? -20.102 20.379 -12.920 1.00 41.09 81 THR A O 1
ATOM 651 N N . VAL A 1 82 ? -19.074 21.460 -14.582 1.00 45.75 82 VAL A N 1
ATOM 652 C CA . VAL A 1 82 ? -18.610 20.235 -15.244 1.00 45.75 82 VAL A CA 1
ATOM 653 C C . VAL A 1 82 ? -17.478 19.627 -14.412 1.00 45.75 82 VAL A C 1
ATOM 655 O O . VAL A 1 82 ? -16.445 20.269 -14.243 1.00 45.75 82 VAL A O 1
ATOM 658 N N . GLN A 1 83 ? -17.654 18.403 -13.909 1.00 53.09 83 GLN A N 1
ATOM 659 C CA . GLN A 1 83 ? -16.621 17.673 -13.169 1.00 53.09 83 GLN A CA 1
ATOM 660 C C . GLN A 1 83 ? -16.298 16.347 -13.861 1.00 53.09 83 GLN A C 1
ATOM 662 O O . GLN A 1 83 ? -17.192 15.634 -14.322 1.00 53.09 83 GLN A O 1
ATOM 667 N N . ARG A 1 84 ? -15.008 16.005 -13.939 1.00 57.38 84 ARG A N 1
ATOM 668 C CA . ARG A 1 84 ? -14.583 14.641 -14.275 1.00 57.38 84 ARG A CA 1
ATOM 669 C C . ARG A 1 84 ? -14.637 13.800 -13.010 1.00 57.38 84 ARG A C 1
ATOM 671 O O . ARG A 1 84 ? -14.203 14.257 -11.963 1.00 57.38 84 ARG A O 1
ATOM 678 N N . GLN A 1 85 ? -15.198 12.607 -13.116 1.00 61.56 85 GLN A N 1
ATOM 679 C CA . GLN A 1 85 ? -15.312 11.624 -12.043 1.00 61.56 85 GLN A CA 1
ATOM 680 C C . GLN A 1 85 ? -14.967 10.249 -12.598 1.00 61.56 85 GLN A C 1
ATOM 682 O O . GLN A 1 85 ? -14.894 10.085 -13.808 1.00 61.56 85 GLN A O 1
ATOM 687 N N . PHE A 1 86 ? -14.796 9.244 -11.751 1.00 66.88 86 PHE A N 1
ATOM 688 C CA . PHE A 1 86 ? -14.531 7.877 -12.194 1.00 66.88 86 PHE A CA 1
ATOM 689 C C . PHE A 1 86 ? -15.674 7.289 -13.038 1.00 66.88 86 PHE A C 1
ATOM 691 O O . PHE A 1 86 ? -16.837 7.684 -12.931 1.00 66.88 86 PHE A O 1
ATOM 698 N N . GLY A 1 87 ? -15.329 6.359 -13.929 1.00 66.31 87 GLY A N 1
ATOM 699 C CA . GLY A 1 87 ? -16.256 5.738 -14.877 1.00 66.31 87 GLY A CA 1
ATOM 700 C C . GLY A 1 87 ? -17.162 4.648 -14.302 1.00 66.31 87 GLY A C 1
ATOM 701 O O . GLY A 1 87 ? -18.045 4.181 -15.016 1.00 66.31 87 GLY A O 1
ATOM 702 N N . PHE A 1 88 ? -16.985 4.268 -13.035 1.00 81.62 88 PHE A N 1
ATOM 703 C CA . PHE A 1 88 ? -17.735 3.196 -12.379 1.00 81.62 88 PHE A CA 1
ATOM 704 C C . PHE A 1 88 ? -18.490 3.691 -11.139 1.00 81.62 88 PHE A C 1
ATOM 706 O O . PHE A 1 88 ? -18.141 4.708 -10.542 1.00 81.62 88 PHE A O 1
ATOM 713 N N . ASN A 1 89 ? -19.533 2.952 -10.754 1.00 84.25 89 ASN A N 1
ATOM 714 C CA . ASN A 1 89 ? -20.238 3.127 -9.485 1.00 84.25 89 ASN A CA 1
ATOM 715 C C . ASN A 1 89 ? -20.094 1.842 -8.662 1.00 84.25 89 ASN A C 1
ATOM 717 O O . ASN A 1 89 ? -20.193 0.743 -9.214 1.00 84.25 89 ASN A O 1
ATOM 721 N N . ILE A 1 90 ? -19.928 1.993 -7.352 1.00 92.50 90 ILE A N 1
ATOM 722 C CA . ILE A 1 90 ? -19.885 0.879 -6.402 1.00 92.50 90 ILE A CA 1
ATOM 723 C C . ILE A 1 90 ? -21.328 0.478 -6.080 1.00 92.50 90 ILE A C 1
ATOM 725 O O . ILE A 1 90 ? -22.135 1.339 -5.742 1.00 92.50 90 ILE A O 1
ATOM 729 N N . GLN A 1 91 ? -21.671 -0.800 -6.240 1.00 92.25 91 GLN A N 1
ATOM 730 C CA . GLN A 1 91 ? -23.071 -1.252 -6.188 1.00 92.25 91 GLN A CA 1
ATOM 731 C C . GLN A 1 91 ? -23.593 -1.490 -4.769 1.00 92.25 91 GLN A C 1
ATOM 733 O O . GLN A 1 91 ? -24.780 -1.328 -4.512 1.00 92.25 91 GLN A O 1
ATOM 738 N N . ASN A 1 92 ? -22.714 -1.876 -3.851 1.00 95.00 92 ASN A N 1
ATOM 739 C CA . ASN A 1 92 ? -23.068 -2.339 -2.514 1.00 95.00 92 ASN A CA 1
ATOM 740 C C . ASN A 1 92 ? -22.690 -1.327 -1.422 1.00 95.00 92 ASN A C 1
ATOM 742 O O . ASN A 1 92 ? -22.233 -1.694 -0.345 1.00 95.00 92 ASN A O 1
ATOM 746 N N . THR A 1 93 ? -22.846 -0.032 -1.703 1.00 92.94 93 THR A N 1
ATOM 747 C CA . THR A 1 93 ? -22.497 1.037 -0.749 1.00 92.94 93 THR A CA 1
ATOM 748 C C . THR A 1 93 ? -23.379 1.045 0.497 1.00 92.94 93 THR A C 1
ATOM 750 O O . THR A 1 93 ? -22.970 1.578 1.525 1.00 92.94 93 THR A O 1
ATOM 753 N N . ASP A 1 94 ? -24.573 0.459 0.396 1.00 92.19 94 ASP A N 1
ATOM 754 C CA . ASP A 1 94 ? -25.546 0.359 1.485 1.00 92.19 94 ASP A CA 1
ATOM 755 C C . ASP A 1 94 ? -25.395 -0.937 2.305 1.00 92.19 94 ASP A C 1
ATOM 757 O O . ASP A 1 94 ? -26.095 -1.110 3.306 1.00 92.19 94 ASP A O 1
ATOM 761 N N . ASP A 1 95 ? -24.497 -1.845 1.902 1.00 95.00 95 ASP A N 1
ATOM 762 C CA . ASP A 1 95 ? -24.230 -3.080 2.638 1.00 95.00 95 ASP A CA 1
ATOM 763 C C . ASP A 1 95 ? -23.487 -2.789 3.954 1.00 95.00 95 ASP A C 1
ATOM 765 O O . ASP A 1 95 ? -22.716 -1.831 4.081 1.00 95.00 95 ASP A O 1
ATOM 769 N N . ASP A 1 96 ? -23.687 -3.663 4.943 1.00 94.44 96 ASP A N 1
ATOM 770 C CA . ASP A 1 96 ? -22.970 -3.630 6.221 1.00 94.44 96 ASP A CA 1
ATOM 771 C C . ASP A 1 96 ? -21.552 -4.204 6.056 1.00 94.44 96 ASP A C 1
ATOM 773 O O . ASP A 1 96 ? -21.266 -5.355 6.391 1.00 94.44 96 ASP A O 1
ATOM 777 N N . LEU A 1 97 ? -20.682 -3.409 5.433 1.00 97.56 97 LEU A N 1
ATOM 778 C CA . LEU A 1 97 ? -19.286 -3.756 5.179 1.00 97.56 97 LEU A CA 1
ATOM 779 C C . LEU A 1 97 ? -18.402 -3.427 6.395 1.00 97.56 97 LEU A C 1
ATOM 781 O O . LEU A 1 97 ? -18.587 -2.379 7.025 1.00 97.56 97 LEU A O 1
ATOM 785 N N . PRO A 1 98 ? -17.378 -4.249 6.690 1.00 97.81 98 PRO A N 1
ATOM 786 C CA . PRO A 1 98 ? -16.425 -3.959 7.756 1.00 97.81 98 PRO A CA 1
ATOM 787 C C . PRO A 1 98 ? -15.685 -2.647 7.490 1.00 97.81 98 PRO A C 1
ATOM 789 O O . PRO A 1 98 ? -15.372 -2.303 6.349 1.00 97.81 98 PRO A O 1
ATOM 792 N N . ILE A 1 99 ? -15.368 -1.919 8.558 1.00 98.62 99 ILE A N 1
ATOM 793 C CA . ILE A 1 99 ? -14.607 -0.672 8.475 1.00 98.62 99 ILE A CA 1
ATOM 794 C C . ILE A 1 99 ? -13.123 -0.972 8.710 1.00 98.62 99 ILE A C 1
ATOM 796 O O . ILE A 1 99 ? -12.756 -1.598 9.709 1.00 98.62 99 ILE A O 1
ATOM 800 N N . VAL A 1 100 ? -12.272 -0.481 7.811 1.00 98.88 100 VAL A N 1
ATOM 801 C CA . VAL A 1 100 ? -10.810 -0.548 7.921 1.00 98.88 100 VAL A CA 1
ATOM 802 C C . VAL A 1 100 ? -10.254 0.861 8.134 1.00 98.88 100 VAL A C 1
ATOM 804 O O . VAL A 1 100 ? -10.602 1.796 7.409 1.00 98.88 100 VAL A O 1
ATOM 807 N N . GLY A 1 101 ? -9.390 1.022 9.139 1.00 98.81 101 GLY A N 1
ATOM 808 C CA . GLY A 1 101 ? -8.676 2.272 9.399 1.00 98.81 101 GLY A CA 1
ATOM 809 C C . GLY A 1 101 ? -7.448 2.421 8.501 1.00 98.81 101 GLY A C 1
ATOM 810 O O . GLY A 1 101 ? -6.542 1.594 8.545 1.00 98.81 101 GLY A O 1
ATOM 811 N N . ILE A 1 102 ? -7.391 3.483 7.703 1.00 98.81 102 ILE A N 1
ATOM 812 C CA . ILE A 1 102 ? -6.299 3.738 6.758 1.00 98.81 102 ILE A CA 1
ATOM 813 C C . ILE A 1 102 ? -5.340 4.761 7.362 1.00 98.81 102 ILE A C 1
ATOM 815 O O . ILE A 1 102 ? -5.640 5.955 7.366 1.00 98.81 102 ILE A O 1
ATOM 819 N N . ILE A 1 103 ? -4.199 4.299 7.881 1.00 98.56 103 ILE A N 1
ATOM 820 C CA . ILE A 1 103 ? -3.163 5.152 8.474 1.00 98.56 103 ILE A CA 1
ATOM 821 C C . ILE A 1 103 ? -2.193 5.593 7.369 1.00 98.56 103 ILE A C 1
ATOM 823 O O . ILE A 1 103 ? -1.229 4.889 7.067 1.00 98.56 103 ILE A O 1
ATOM 827 N N . ASP A 1 104 ? -2.475 6.733 6.731 1.00 97.75 104 ASP A N 1
ATOM 828 C CA . ASP A 1 104 ? -1.725 7.213 5.556 1.00 97.75 104 ASP A CA 1
ATOM 829 C C . ASP A 1 104 ? -1.877 8.743 5.340 1.00 97.75 104 ASP A C 1
ATOM 831 O O . ASP A 1 104 ? -2.035 9.506 6.295 1.00 97.75 104 ASP A O 1
ATOM 835 N N . THR A 1 105 ? -1.808 9.241 4.103 1.00 97.44 105 THR A N 1
ATOM 836 C CA . THR A 1 105 ? -1.804 10.671 3.747 1.00 97.44 105 THR A CA 1
ATOM 837 C C . THR A 1 105 ? -3.188 11.302 3.602 1.00 97.44 105 THR A C 1
ATOM 839 O O . THR A 1 105 ? -3.314 12.473 3.233 1.00 97.44 105 THR A O 1
ATOM 842 N N . GLY A 1 106 ? -4.230 10.550 3.946 1.00 97.88 106 GLY A N 1
ATOM 843 C CA . GLY A 1 106 ? -5.630 10.917 3.766 1.00 97.88 106 GLY A CA 1
ATOM 844 C C . GLY A 1 106 ? -6.295 10.127 2.642 1.00 97.88 106 GLY A C 1
ATOM 845 O O . GLY A 1 106 ? -5.648 9.374 1.921 1.00 97.88 106 GLY A O 1
ATOM 846 N N . ILE A 1 107 ? -7.603 10.314 2.486 1.00 98.19 107 ILE A N 1
ATOM 847 C CA . ILE A 1 107 ? -8.395 9.713 1.411 1.00 98.19 107 ILE A CA 1
ATOM 848 C C . ILE A 1 107 ? -9.207 10.830 0.776 1.00 98.19 107 ILE A C 1
ATOM 850 O O . ILE A 1 107 ? -10.013 11.468 1.451 1.00 98.19 107 ILE A O 1
ATOM 854 N N . ALA A 1 108 ? -9.008 11.087 -0.513 1.00 96.25 108 ALA A N 1
ATOM 855 C CA . ALA A 1 108 ? -9.737 12.143 -1.196 1.00 96.25 108 ALA A CA 1
ATOM 856 C C . ALA A 1 108 ? -11.228 11.787 -1.338 1.00 96.25 108 ALA A C 1
ATOM 858 O O . ALA A 1 108 ? -11.599 10.814 -1.999 1.00 96.25 108 ALA A O 1
ATOM 859 N N . GLN A 1 109 ? -12.098 12.622 -0.763 1.00 92.88 109 GLN A N 1
ATOM 860 C CA . GLN A 1 109 ? -13.555 12.434 -0.816 1.00 92.88 109 GLN A CA 1
ATOM 861 C C . GLN A 1 109 ? -14.158 12.739 -2.198 1.00 92.88 109 GLN A C 1
ATOM 863 O O . GLN A 1 109 ? -15.297 12.385 -2.472 1.00 92.88 109 GLN A O 1
ATOM 868 N N . GLN A 1 110 ? -13.404 13.361 -3.107 1.00 87.81 110 GLN A N 1
ATOM 869 C CA . GLN A 1 110 ? -13.844 13.644 -4.480 1.00 87.81 110 GLN A CA 1
ATOM 870 C C . GLN A 1 110 ? -13.438 12.526 -5.452 1.00 87.81 110 GLN A C 1
ATOM 872 O O . GLN A 1 110 ? -12.966 12.788 -6.552 1.00 87.81 110 GLN A O 1
ATOM 877 N N . THR A 1 111 ? -13.593 11.268 -5.039 1.00 89.31 111 THR A N 1
ATOM 878 C CA . THR A 1 111 ? -13.187 10.084 -5.814 1.00 89.31 111 THR A CA 1
ATOM 879 C C . THR A 1 111 ? -14.302 9.042 -5.859 1.00 89.31 111 THR A C 1
ATOM 881 O O . THR A 1 111 ? -15.341 9.203 -5.219 1.00 89.31 111 THR A O 1
ATOM 884 N N . ALA A 1 112 ? -14.093 7.939 -6.589 1.00 88.25 112 ALA A N 1
ATOM 885 C CA . ALA A 1 112 ? -15.025 6.806 -6.589 1.00 88.25 112 ALA A CA 1
ATOM 886 C C . ALA A 1 112 ? -15.271 6.224 -5.187 1.00 88.25 112 ALA A C 1
ATOM 888 O O . ALA A 1 112 ? -16.297 5.591 -4.963 1.00 88.25 112 ALA A O 1
ATOM 889 N N . LEU A 1 113 ? -14.342 6.442 -4.250 1.00 94.62 113 LEU A N 1
ATOM 890 C CA . LEU A 1 113 ? -14.409 5.912 -2.893 1.00 94.62 113 LEU A CA 1
ATOM 891 C C . LEU A 1 113 ? -15.340 6.713 -1.980 1.00 94.62 113 LEU A C 1
ATOM 893 O O . LEU A 1 113 ? -15.653 6.225 -0.899 1.00 94.62 113 LEU A O 1
ATOM 897 N N . ALA A 1 114 ? -15.805 7.900 -2.395 1.00 95.00 114 ALA A N 1
ATOM 898 C CA . ALA A 1 114 ? -16.620 8.796 -1.568 1.00 95.00 114 ALA A CA 1
ATOM 899 C C . ALA A 1 114 ? -17.758 8.098 -0.797 1.00 95.00 114 ALA A C 1
ATOM 901 O O . ALA A 1 114 ? -17.885 8.355 0.400 1.00 95.00 114 ALA A O 1
ATOM 902 N N . PRO A 1 115 ? -18.543 7.183 -1.406 1.00 95.62 115 PRO A N 1
ATOM 903 C CA . PRO A 1 115 ? -19.635 6.507 -0.702 1.00 95.62 115 PRO A CA 1
ATOM 904 C C . PRO A 1 115 ? -19.177 5.551 0.412 1.00 95.62 115 PRO A C 1
ATOM 906 O O . PRO A 1 115 ? -19.960 5.217 1.296 1.00 95.62 115 PRO A O 1
ATOM 909 N N . LEU A 1 116 ? -17.926 5.086 0.371 1.00 97.88 116 LEU A N 1
ATOM 910 C CA . LEU A 1 116 ? -17.364 4.136 1.335 1.00 97.88 116 LEU A CA 1
ATOM 911 C C . LEU A 1 116 ? -16.649 4.815 2.504 1.00 97.88 116 LEU A C 1
ATOM 913 O O . LEU A 1 116 ? -16.367 4.160 3.512 1.00 97.88 116 LEU A O 1
ATOM 917 N N . ILE A 1 117 ? -16.327 6.102 2.370 1.00 98.25 117 ILE A N 1
ATOM 918 C CA . ILE A 1 117 ? -15.578 6.851 3.375 1.00 98.25 117 ILE A CA 1
ATOM 919 C C . ILE A 1 117 ? -16.500 7.185 4.551 1.00 98.25 117 ILE A C 1
ATOM 921 O O . ILE A 1 117 ? -17.614 7.683 4.382 1.00 98.25 117 ILE A O 1
ATOM 925 N N . ILE A 1 118 ? -16.027 6.911 5.763 1.00 97.94 118 ILE A N 1
ATOM 926 C CA . ILE A 1 118 ? -16.636 7.410 6.991 1.00 97.94 118 ILE A CA 1
ATOM 927 C C . ILE A 1 118 ? -16.332 8.907 7.081 1.00 97.94 118 ILE A C 1
ATOM 929 O O . ILE A 1 118 ? -15.166 9.296 7.154 1.00 97.94 118 ILE A O 1
ATOM 933 N N . ASP A 1 119 ? -17.377 9.736 7.057 1.00 96.38 119 ASP A N 1
ATOM 934 C CA . ASP A 1 119 ? -17.272 11.199 7.127 1.00 96.38 119 ASP A CA 1
ATOM 935 C C . ASP A 1 119 ? -16.925 11.657 8.552 1.00 96.38 119 ASP A C 1
ATOM 937 O O . ASP A 1 119 ? -17.764 12.129 9.322 1.00 96.38 119 ASP A O 1
ATOM 941 N N . ASP A 1 120 ? -15.669 11.431 8.925 1.00 97.62 120 ASP A N 1
ATOM 942 C CA . ASP A 1 120 ? -15.099 11.838 10.196 1.00 97.62 120 ASP A CA 1
ATOM 943 C C . ASP A 1 120 ? -13.762 12.543 9.978 1.00 97.62 120 ASP A C 1
ATOM 945 O O . ASP A 1 120 ? -12.797 11.983 9.458 1.00 97.62 120 ASP A O 1
ATOM 949 N N . THR A 1 121 ? -13.704 13.804 10.393 1.00 97.25 121 THR A N 1
ATOM 950 C CA . THR A 1 121 ? -12.539 14.668 10.194 1.00 97.25 121 THR A CA 1
ATOM 951 C C . THR A 1 121 ? -11.637 14.748 11.423 1.00 97.25 121 THR A C 1
ATOM 953 O O . THR A 1 121 ? -10.655 15.490 11.403 1.00 97.25 121 THR A O 1
ATOM 956 N N . THR A 1 122 ? -11.934 13.996 12.494 1.00 97.88 122 THR A N 1
ATOM 957 C CA . THR A 1 122 ? -11.216 14.126 13.772 1.00 97.88 122 THR A CA 1
ATOM 958 C C . THR A 1 122 ? -9.852 13.440 13.812 1.00 97.88 122 THR A C 1
ATOM 960 O O . THR A 1 122 ? -9.020 13.831 14.625 1.00 97.88 122 THR A O 1
ATOM 963 N N . PHE A 1 123 ? -9.597 12.437 12.967 1.00 98.25 123 PHE A N 1
ATOM 964 C CA . PHE A 1 123 ? -8.368 11.634 13.035 1.00 98.25 123 PHE A CA 1
ATOM 965 C C . PHE A 1 123 ? -7.325 12.103 12.032 1.00 98.25 123 PHE A C 1
ATOM 967 O O . PHE A 1 123 ? -7.193 11.587 10.920 1.00 98.25 123 PHE A O 1
ATOM 974 N N . THR A 1 124 ? -6.589 13.129 12.435 1.00 97.75 124 THR A N 1
ATOM 975 C CA . THR A 1 124 ? -5.542 13.714 11.611 1.00 97.75 124 THR A CA 1
ATOM 976 C C . THR A 1 124 ? -4.432 14.323 12.458 1.00 97.75 124 THR A C 1
ATOM 978 O O . THR A 1 124 ? -4.689 15.026 13.434 1.00 97.75 124 THR A O 1
ATOM 981 N N . LEU A 1 125 ? -3.188 14.096 12.046 1.00 96.00 125 LEU A N 1
ATOM 982 C CA . LEU A 1 125 ? -2.001 14.806 12.527 1.00 96.00 125 LEU A CA 1
ATOM 983 C C . LEU A 1 125 ? -1.600 15.951 11.583 1.00 96.00 125 LEU A C 1
ATOM 985 O O . LEU A 1 125 ? -0.737 16.761 11.919 1.00 96.00 125 LEU A O 1
ATOM 989 N N . ALA A 1 126 ? -2.202 16.027 10.391 1.00 91.75 126 ALA A N 1
ATOM 990 C CA . ALA A 1 126 ? -1.862 17.013 9.373 1.00 91.75 126 ALA A CA 1
ATOM 991 C C . ALA A 1 126 ? -3.045 17.288 8.436 1.00 91.75 126 ALA A C 1
ATOM 993 O O . ALA A 1 126 ? -3.478 16.415 7.692 1.00 91.75 126 ALA A O 1
ATOM 994 N N . GLY A 1 127 ? -3.530 18.533 8.407 1.00 93.75 127 GLY A N 1
ATOM 995 C CA . GLY A 1 127 ? -4.604 18.938 7.493 1.00 93.75 127 GLY A CA 1
ATOM 996 C C . GLY A 1 127 ? -5.895 18.129 7.675 1.00 93.75 127 GLY A C 1
ATOM 997 O O . GLY A 1 127 ? -6.144 17.570 8.737 1.00 93.75 127 GLY A O 1
ATOM 998 N N . SER A 1 128 ? -6.730 18.077 6.637 1.00 96.75 128 SER A N 1
ATOM 999 C CA . SER A 1 128 ? -7.951 17.258 6.647 1.00 96.75 128 SER A CA 1
ATOM 1000 C C . SER A 1 128 ? -7.643 15.812 6.242 1.00 96.75 128 SER A C 1
ATOM 1002 O O . SER A 1 128 ? -6.929 15.629 5.247 1.00 96.75 128 SER A O 1
ATOM 1004 N N . PRO A 1 129 ? -8.213 14.798 6.927 1.00 97.62 129 PRO A N 1
ATOM 1005 C CA . PRO A 1 129 ? -8.071 13.398 6.532 1.00 97.62 129 PRO A CA 1
ATOM 1006 C C . PRO A 1 129 ? -8.859 13.050 5.259 1.00 97.62 129 PRO A C 1
ATOM 1008 O O . PRO A 1 129 ? -8.588 12.029 4.633 1.00 97.62 129 PRO A O 1
ATOM 1011 N N . LEU A 1 130 ? -9.785 13.913 4.833 1.00 97.62 130 LEU A N 1
ATOM 1012 C CA . LEU A 1 130 ? -10.591 13.747 3.615 1.00 97.62 130 LEU A CA 1
ATOM 1013 C C . LEU A 1 130 ? -9.960 14.405 2.370 1.00 97.62 130 LEU A C 1
ATOM 1015 O O . LEU A 1 130 ? -10.587 14.525 1.315 1.00 97.62 130 LEU A O 1
ATOM 1019 N N . ILE A 1 131 ? -8.720 14.877 2.514 1.00 96.56 131 ILE A N 1
ATOM 1020 C CA . ILE A 1 131 ? -7.906 15.463 1.452 1.00 96.56 131 ILE A CA 1
ATOM 1021 C C . ILE A 1 131 ? -6.625 14.648 1.350 1.00 96.56 131 ILE A C 1
ATOM 1023 O O . ILE A 1 131 ? -5.942 14.443 2.352 1.00 96.56 131 ILE A O 1
ATOM 1027 N N . ASP A 1 132 ? -6.259 14.263 0.135 1.00 96.56 132 ASP A N 1
ATOM 1028 C CA . ASP A 1 132 ? -5.003 13.586 -0.149 1.00 96.56 132 ASP A CA 1
ATOM 1029 C C . ASP A 1 132 ? -4.289 14.304 -1.294 1.00 96.56 132 ASP A C 1
ATOM 1031 O O . ASP A 1 132 ? -4.837 14.476 -2.379 1.00 96.56 132 ASP A O 1
ATOM 1035 N N . GLN A 1 133 ? -3.096 14.807 -0.998 1.00 93.50 133 GLN A N 1
ATOM 1036 C CA . GLN A 1 133 ? -2.274 15.622 -1.900 1.00 93.50 133 GLN A CA 1
ATOM 1037 C C . GLN A 1 133 ? -0.826 15.124 -1.925 1.00 93.50 133 GLN A C 1
ATOM 1039 O O . GLN A 1 133 ? 0.056 15.809 -2.441 1.00 93.50 133 GLN A O 1
ATOM 1044 N N . ALA A 1 134 ? -0.570 13.950 -1.344 1.00 91.62 134 ALA A N 1
ATOM 1045 C CA . ALA A 1 134 ? 0.755 13.362 -1.325 1.00 91.62 134 ALA A CA 1
ATOM 1046 C C . ALA A 1 134 ? 1.135 12.782 -2.693 1.00 91.62 134 ALA A C 1
ATOM 1048 O O . ALA A 1 134 ? 0.300 12.617 -3.584 1.00 91.62 134 ALA A O 1
ATOM 1049 N N . GLY A 1 135 ? 2.412 12.434 -2.838 1.00 83.56 135 GLY A N 1
ATOM 1050 C CA . GLY A 1 135 ? 2.941 11.841 -4.061 1.00 83.56 135 GLY A CA 1
ATOM 1051 C C . GLY A 1 135 ? 3.143 12.846 -5.196 1.00 83.56 135 GLY A C 1
ATOM 1052 O O . GLY A 1 135 ? 2.891 14.050 -5.074 1.00 83.56 135 GLY A O 1
ATOM 1053 N N . ARG A 1 136 ? 3.647 12.339 -6.323 1.00 77.69 136 ARG A N 1
ATOM 1054 C CA . ARG A 1 136 ? 3.952 13.147 -7.508 1.00 77.69 136 ARG A CA 1
ATOM 1055 C C . ARG A 1 136 ? 2.691 13.865 -7.985 1.00 77.69 136 ARG A C 1
ATOM 1057 O O . ARG A 1 136 ? 1.644 13.245 -8.112 1.00 77.69 136 ARG A O 1
ATOM 1064 N N . ASN A 1 137 ? 2.780 15.172 -8.237 1.00 81.81 137 ASN A N 1
ATOM 1065 C CA . ASN A 1 137 ? 1.678 15.998 -8.752 1.00 81.81 137 ASN A CA 1
ATOM 1066 C C . ASN A 1 137 ? 0.362 15.915 -7.946 1.00 81.81 137 ASN A C 1
ATOM 1068 O O . ASN A 1 137 ? -0.714 16.159 -8.503 1.00 81.81 137 ASN A O 1
ATOM 1072 N N . GLY A 1 138 ? 0.443 15.568 -6.655 1.00 85.31 138 GLY A N 1
ATOM 1073 C CA . GLY A 1 138 ? -0.715 15.415 -5.776 1.00 85.31 138 GLY A CA 1
ATOM 1074 C C . GLY A 1 138 ? -1.622 14.244 -6.146 1.00 85.31 138 GLY A C 1
ATOM 1075 O O . GLY A 1 138 ? -2.826 14.323 -5.927 1.00 85.31 138 GLY A O 1
ATOM 1076 N N . LEU A 1 139 ? -1.069 13.185 -6.746 1.00 88.75 139 LEU A N 1
ATOM 1077 C CA . LEU A 1 139 ? -1.829 12.004 -7.162 1.00 88.75 139 LEU A CA 1
ATOM 1078 C C . LEU A 1 139 ? -2.435 11.211 -5.997 1.00 88.75 139 LEU A C 1
ATOM 1080 O O . LEU A 1 139 ? -3.380 10.465 -6.242 1.00 88.75 139 LEU A O 1
ATOM 1084 N N . GLY A 1 140 ? -1.945 11.409 -4.774 1.00 94.00 140 GLY A N 1
ATOM 1085 C CA . GLY A 1 140 ? -2.484 10.873 -3.530 1.00 94.00 140 GLY A CA 1
ATOM 1086 C C . GLY A 1 140 ? -2.087 9.427 -3.246 1.00 94.00 140 GLY A C 1
ATOM 1087 O O . GLY A 1 140 ? -2.513 8.506 -3.941 1.00 94.00 140 GLY A O 1
ATOM 1088 N N . HIS A 1 141 ? -1.290 9.221 -2.195 1.00 96.38 141 HIS A N 1
ATOM 1089 C CA . HIS A 1 141 ? -0.838 7.888 -1.790 1.00 96.38 141 HIS A CA 1
ATOM 1090 C C . HIS A 1 141 ? -1.925 7.146 -0.997 1.00 96.38 141 HIS A C 1
ATOM 1092 O O . HIS A 1 141 ? -2.314 6.034 -1.360 1.00 96.38 141 HIS A O 1
ATOM 1098 N N . GLY A 1 142 ? -2.485 7.781 0.035 1.00 97.81 142 GLY A N 1
ATOM 1099 C CA . GLY A 1 142 ? -3.510 7.183 0.887 1.00 97.81 142 GLY A CA 1
ATOM 1100 C C . GLY A 1 142 ? -4.806 6.844 0.150 1.00 97.81 142 GLY A C 1
ATOM 1101 O O . GLY A 1 142 ? -5.449 5.845 0.465 1.00 97.81 142 GLY A O 1
ATOM 1102 N N . THR A 1 143 ? -5.157 7.590 -0.898 1.00 98.00 143 THR A N 1
ATOM 1103 C CA . THR A 1 143 ? -6.306 7.280 -1.761 1.00 98.00 143 THR A CA 1
ATOM 1104 C C . THR A 1 143 ? -6.089 5.992 -2.555 1.00 98.00 143 THR A C 1
ATOM 1106 O O . THR A 1 143 ? -7.008 5.176 -2.649 1.00 98.00 143 THR A O 1
ATOM 1109 N N . ALA A 1 144 ? -4.882 5.762 -3.078 1.00 97.12 144 ALA A N 1
ATOM 1110 C CA . ALA A 1 144 ? -4.546 4.504 -3.742 1.00 97.12 144 ALA A CA 1
ATOM 1111 C C . ALA A 1 144 ? -4.563 3.321 -2.768 1.00 97.12 144 ALA A C 1
ATOM 1113 O O . ALA A 1 144 ? -5.156 2.284 -3.072 1.00 97.12 144 ALA A O 1
ATOM 1114 N N . VAL A 1 145 ? -3.984 3.498 -1.574 1.00 98.56 145 VAL A N 1
ATOM 1115 C CA . VAL A 1 145 ? -4.027 2.503 -0.490 1.00 98.56 145 VAL A CA 1
ATOM 1116 C C . VAL A 1 145 ? -5.476 2.154 -0.144 1.00 98.56 145 VAL A C 1
ATOM 1118 O O . VAL A 1 145 ? -5.855 0.983 -0.145 1.00 98.56 145 VAL A O 1
ATOM 1121 N N . ALA A 1 146 ? -6.314 3.164 0.082 1.00 98.56 146 ALA A N 1
ATOM 1122 C CA . ALA A 1 146 ? -7.724 2.990 0.402 1.00 98.56 146 ALA A CA 1
ATOM 1123 C C . ALA A 1 146 ? -8.505 2.296 -0.723 1.00 98.56 146 ALA A C 1
ATOM 1125 O O . ALA A 1 146 ? -9.356 1.450 -0.448 1.00 98.56 146 ALA A O 1
ATOM 1126 N N . GLY A 1 147 ? -8.189 2.602 -1.985 1.00 97.69 147 GLY A N 1
ATOM 1127 C CA . GLY A 1 147 ? -8.769 1.933 -3.146 1.00 97.69 147 GLY A CA 1
ATOM 1128 C C . GLY A 1 147 ? -8.510 0.431 -3.135 1.00 97.69 147 GLY A C 1
ATOM 1129 O O . GLY A 1 147 ? -9.441 -0.353 -3.319 1.00 97.69 147 GLY A O 1
ATOM 1130 N N . LEU A 1 148 ? -7.275 0.021 -2.843 1.00 98.44 148 LEU A N 1
ATOM 1131 C CA . LEU A 1 148 ? -6.895 -1.389 -2.735 1.00 98.44 148 LEU A CA 1
ATOM 1132 C C . LEU A 1 148 ? -7.579 -2.089 -1.554 1.00 98.44 148 LEU A C 1
ATOM 1134 O O . LEU A 1 148 ? -8.045 -3.214 -1.722 1.00 98.44 148 LEU A O 1
ATOM 1138 N N . VAL A 1 149 ? -7.705 -1.427 -0.397 1.00 98.69 149 VAL A N 1
ATOM 1139 C CA . VAL A 1 149 ? -8.438 -1.980 0.759 1.00 98.69 149 VAL A CA 1
ATOM 1140 C C . VAL A 1 149 ? -9.916 -2.183 0.438 1.00 98.69 149 VAL A C 1
ATOM 1142 O O . VAL A 1 149 ? -10.466 -3.249 0.706 1.00 98.69 149 VAL A O 1
ATOM 1145 N N . ALA A 1 150 ? -10.568 -1.168 -0.127 1.00 98.25 150 ALA A N 1
ATOM 1146 C CA . ALA A 1 150 ? -12.005 -1.190 -0.360 1.00 98.25 150 ALA A CA 1
ATOM 1147 C C . ALA A 1 150 ? -12.404 -2.090 -1.528 1.00 98.25 150 ALA A C 1
ATOM 1149 O O . ALA A 1 150 ? -13.405 -2.793 -1.439 1.00 98.25 150 ALA A O 1
ATOM 1150 N N . LEU A 1 151 ? -11.663 -2.039 -2.634 1.00 96.69 151 LEU A N 1
ATOM 1151 C CA . LEU A 1 151 ? -12.071 -2.656 -3.898 1.00 96.69 151 LEU A CA 1
ATOM 1152 C C . LEU A 1 151 ? -11.284 -3.931 -4.208 1.00 96.69 151 LEU A C 1
ATOM 1154 O O . LEU A 1 151 ? -11.691 -4.706 -5.070 1.00 96.69 151 LEU A O 1
ATOM 1158 N N . GLY A 1 152 ? -10.171 -4.171 -3.521 1.00 95.31 152 GLY A N 1
ATOM 1159 C CA . GLY A 1 152 ? -9.469 -5.442 -3.579 1.00 95.31 152 GLY A CA 1
ATOM 1160 C C . GLY A 1 152 ? -8.912 -5.816 -4.948 1.00 95.31 152 GLY A C 1
ATOM 1161 O O . GLY A 1 152 ? -8.975 -5.091 -5.943 1.00 95.31 152 GLY A O 1
ATOM 1162 N N . ARG A 1 153 ? -8.348 -7.020 -4.997 1.00 93.81 153 ARG A N 1
ATOM 1163 C CA . ARG A 1 153 ? -7.613 -7.534 -6.155 1.00 93.81 153 ARG A CA 1
ATOM 1164 C C . ARG A 1 153 ? -8.458 -7.656 -7.425 1.00 93.81 153 ARG A C 1
ATOM 1166 O O . ARG A 1 153 ? -7.964 -7.386 -8.516 1.00 93.81 153 ARG A O 1
ATOM 1173 N N . LEU A 1 154 ? -9.702 -8.118 -7.299 1.00 90.75 154 LEU A N 1
ATOM 1174 C CA . LEU A 1 154 ? -10.531 -8.476 -8.455 1.00 90.75 154 LEU A CA 1
ATOM 1175 C C . LEU A 1 154 ? -10.931 -7.247 -9.275 1.00 90.75 154 LEU A C 1
ATOM 1177 O O . LEU A 1 154 ? -10.786 -7.282 -10.495 1.00 90.75 154 LEU A O 1
ATOM 1181 N N . ASN A 1 155 ? -11.344 -6.165 -8.606 1.00 91.62 155 ASN A N 1
ATOM 1182 C CA . ASN A 1 155 ? -11.710 -4.913 -9.270 1.00 91.62 155 ASN A CA 1
ATOM 1183 C C . ASN A 1 155 ? -10.499 -4.219 -9.919 1.00 91.62 155 ASN A C 1
ATOM 1185 O O . ASN A 1 155 ? -10.616 -3.597 -10.967 1.00 91.62 155 ASN A O 1
ATOM 1189 N N . HIS A 1 156 ? -9.305 -4.338 -9.332 1.00 90.38 156 HIS A N 1
ATOM 1190 C CA . HIS A 1 156 ? -8.097 -3.787 -9.955 1.00 90.38 156 HIS A CA 1
ATOM 1191 C C . HIS A 1 156 ? -7.661 -4.624 -11.164 1.00 90.38 156 HIS A C 1
ATOM 1193 O O . HIS A 1 156 ? -7.308 -4.078 -12.205 1.00 90.38 156 HIS A O 1
ATOM 1199 N N . ARG A 1 157 ? -7.742 -5.957 -11.062 1.00 87.25 157 ARG A N 1
ATOM 1200 C CA . ARG A 1 157 ? -7.385 -6.877 -12.151 1.00 87.25 157 ARG A CA 1
ATOM 1201 C C . ARG A 1 157 ? -8.288 -6.735 -13.374 1.00 87.25 157 ARG A C 1
ATOM 1203 O O . ARG A 1 157 ? -7.801 -6.822 -14.495 1.00 87.25 157 ARG A O 1
ATOM 1210 N N . ASN A 1 158 ? -9.588 -6.533 -13.173 1.00 83.00 158 ASN A N 1
ATOM 1211 C CA . ASN A 1 158 ? -10.541 -6.363 -14.270 1.00 83.00 158 ASN A CA 1
ATOM 1212 C C . ASN A 1 158 ? -10.670 -4.902 -14.737 1.00 83.00 158 ASN A C 1
ATOM 1214 O O . ASN A 1 158 ? -11.622 -4.592 -15.445 1.00 83.00 158 ASN A O 1
ATOM 1218 N N . ASN A 1 159 ? -9.755 -4.008 -14.337 1.00 80.62 159 ASN A N 1
ATOM 1219 C CA . ASN A 1 159 ? -9.802 -2.580 -14.661 1.00 80.62 159 ASN A CA 1
ATOM 1220 C C . ASN A 1 159 ? -11.146 -1.917 -14.319 1.00 80.62 159 ASN A C 1
ATOM 1222 O O . ASN A 1 159 ? -11.585 -1.004 -15.018 1.00 80.62 159 ASN A O 1
ATOM 1226 N N . PHE A 1 160 ? -11.793 -2.361 -13.239 1.00 84.81 160 PHE A N 1
ATOM 1227 C CA . PHE A 1 160 ? -13.092 -1.865 -12.786 1.00 84.81 160 PHE A CA 1
ATOM 1228 C C . PHE A 1 160 ? -14.189 -1.996 -13.858 1.00 84.81 160 PHE A C 1
ATOM 1230 O O . PHE A 1 160 ? -15.164 -1.243 -13.865 1.00 84.81 160 PHE A O 1
ATOM 1237 N N . GLU A 1 161 ? -14.027 -2.950 -14.780 1.00 72.88 161 GLU A N 1
ATOM 1238 C CA . GLU A 1 161 ? -15.050 -3.319 -15.748 1.00 72.88 161 GLU A CA 1
ATOM 1239 C C . GLU A 1 161 ? -16.138 -4.165 -15.072 1.00 72.88 161 GLU A C 1
ATOM 1241 O O . GLU A 1 161 ? -15.861 -5.001 -14.209 1.00 72.88 161 GLU A O 1
ATOM 1246 N N . ASN A 1 162 ? -17.378 -4.030 -15.550 1.00 75.94 162 ASN A N 1
ATOM 1247 C CA . ASN A 1 162 ? -18.582 -4.657 -14.986 1.00 75.94 162 ASN A CA 1
ATOM 1248 C C . ASN A 1 162 ? -19.001 -4.061 -13.627 1.00 75.94 162 ASN A C 1
ATOM 1250 O O . ASN A 1 162 ? -18.766 -2.887 -13.345 1.00 75.94 162 ASN A O 1
ATOM 1254 N N . GLU A 1 163 ? -19.726 -4.842 -12.825 1.00 85.12 163 GLU A N 1
ATOM 1255 C CA . GLU A 1 163 ? -20.189 -4.433 -11.502 1.00 85.12 163 GLU A CA 1
ATOM 1256 C C . GLU A 1 163 ? -19.013 -4.369 -10.523 1.00 85.12 163 GLU A C 1
ATOM 1258 O O . GLU A 1 163 ? -18.349 -5.372 -10.268 1.00 85.12 163 GLU A O 1
ATOM 1263 N N . VAL A 1 164 ? -18.776 -3.180 -9.962 1.00 91.69 164 VAL A N 1
ATOM 1264 C CA . VAL A 1 164 ? -17.776 -2.962 -8.914 1.00 91.69 164 VAL A CA 1
ATOM 1265 C C . VAL A 1 164 ? -18.452 -3.095 -7.554 1.00 91.69 164 VAL A C 1
ATOM 1267 O O . VAL A 1 164 ? -19.376 -2.345 -7.230 1.00 91.69 164 VAL A O 1
ATOM 1270 N N . THR A 1 165 ? -17.968 -4.030 -6.744 1.00 94.81 165 THR A N 1
ATOM 1271 C CA . THR A 1 165 ? -18.397 -4.224 -5.353 1.00 94.81 165 THR A CA 1
ATOM 1272 C C . THR A 1 165 ? -17.241 -3.963 -4.404 1.00 94.81 165 THR A C 1
ATOM 1274 O O . THR A 1 165 ? -16.109 -4.346 -4.691 1.00 94.81 165 THR A O 1
ATOM 1277 N N . ALA A 1 166 ? -17.526 -3.340 -3.271 1.00 97.25 166 ALA A N 1
ATOM 1278 C CA . ALA A 1 166 ? -16.568 -3.106 -2.208 1.00 97.25 166 ALA A CA 1
ATOM 1279 C C . ALA A 1 166 ? -16.590 -4.236 -1.174 1.00 97.25 166 ALA A C 1
ATOM 1281 O O . ALA A 1 166 ? -17.640 -4.809 -0.893 1.00 97.25 166 ALA A O 1
ATOM 1282 N N . ASP A 1 167 ? -15.433 -4.517 -0.586 1.00 98.06 167 ASP A N 1
ATOM 1283 C CA . ASP A 1 167 ? -15.271 -5.457 0.522 1.00 98.06 167 ASP A CA 1
ATOM 1284 C C . ASP A 1 167 ? -15.170 -4.732 1.884 1.00 98.06 167 ASP A C 1
ATOM 1286 O O . ASP A 1 167 ? -15.263 -5.375 2.927 1.00 98.06 167 ASP A O 1
ATOM 1290 N N . ALA A 1 168 ? -14.968 -3.405 1.899 1.00 98.31 168 ALA A N 1
ATOM 1291 C CA . ALA A 1 168 ? -14.785 -2.628 3.127 1.00 98.31 168 ALA A CA 1
ATOM 1292 C C . ALA A 1 168 ? -15.206 -1.153 3.000 1.00 98.31 168 ALA A C 1
ATOM 1294 O O . ALA A 1 168 ? -15.116 -0.547 1.929 1.00 98.31 168 ALA A O 1
ATOM 1295 N N . ARG A 1 169 ? -15.586 -0.558 4.137 1.00 98.56 169 ARG A N 1
ATOM 1296 C CA . ARG A 1 169 ? -15.667 0.895 4.356 1.00 98.56 169 ARG A CA 1
ATOM 1297 C C . ARG A 1 169 ? -14.361 1.427 4.934 1.00 98.56 169 ARG A C 1
ATOM 1299 O O . ARG A 1 169 ? -13.563 0.684 5.502 1.00 98.56 169 ARG A O 1
ATOM 1306 N N . LEU A 1 170 ? -14.147 2.730 4.796 1.00 98.75 170 LEU A N 1
ATOM 1307 C CA . LEU A 1 170 ? -12.838 3.344 5.000 1.00 98.75 170 LEU A CA 1
ATOM 1308 C C . LEU A 1 170 ? -12.911 4.456 6.043 1.00 98.75 170 LEU A C 1
ATOM 1310 O O . LEU A 1 170 ? -13.617 5.443 5.843 1.00 98.75 170 LEU A O 1
ATOM 1314 N N . LEU A 1 171 ? -12.145 4.334 7.126 1.00 98.81 171 LEU A N 1
ATOM 1315 C CA . LEU A 1 171 ? -11.887 5.447 8.039 1.00 98.81 171 LEU A CA 1
ATOM 1316 C C . LEU A 1 171 ? -10.501 6.019 7.738 1.00 98.81 171 LEU A C 1
ATOM 1318 O O . LEU A 1 171 ? -9.497 5.332 7.906 1.00 98.81 171 LEU A O 1
ATOM 1322 N N . SER A 1 172 ? -10.442 7.277 7.308 1.00 98.62 172 SER A N 1
ATOM 1323 C CA . SER A 1 172 ? -9.174 7.953 7.031 1.00 98.62 172 SER A CA 1
ATOM 1324 C C . SER A 1 172 ? -8.500 8.413 8.328 1.00 98.62 172 SER A C 1
ATOM 1326 O O . SER A 1 172 ? -9.080 9.196 9.079 1.00 98.62 172 SER A O 1
ATOM 1328 N N . ILE A 1 173 ? -7.279 7.941 8.589 1.00 98.56 173 ILE A N 1
ATOM 1329 C CA . ILE A 1 173 ? -6.450 8.312 9.743 1.00 98.56 173 ILE A CA 1
ATOM 1330 C C . ILE A 1 173 ? -5.189 8.971 9.193 1.00 98.56 173 ILE A C 1
ATOM 1332 O O . ILE A 1 173 ? -4.213 8.312 8.831 1.00 98.56 173 ILE A O 1
ATOM 1336 N N . LYS A 1 174 ? -5.214 10.296 9.068 1.00 98.00 174 LYS A N 1
ATOM 1337 C CA . LYS A 1 174 ? -4.166 11.001 8.332 1.00 98.00 174 LYS A CA 1
ATOM 1338 C C . LYS A 1 174 ? -2.958 11.316 9.201 1.00 98.00 174 LYS A C 1
ATOM 1340 O O . LYS A 1 174 ? -3.080 12.003 10.208 1.00 98.00 174 LYS A O 1
ATOM 1345 N N . ILE A 1 175 ? -1.773 10.891 8.775 1.00 96.75 175 ILE A N 1
ATOM 1346 C CA . ILE A 1 175 ? -0.521 11.091 9.526 1.00 96.75 175 ILE A CA 1
ATOM 1347 C C . ILE A 1 175 ? 0.449 12.076 8.865 1.00 96.75 175 ILE A C 1
ATOM 1349 O O . ILE A 1 175 ? 1.351 12.580 9.526 1.00 96.75 175 ILE A O 1
ATOM 1353 N N . SER A 1 176 ? 0.280 12.372 7.572 1.00 94.12 176 SER A N 1
ATOM 1354 C CA . SER A 1 176 ? 1.145 13.298 6.827 1.00 94.12 176 SER A CA 1
ATOM 1355 C C . SER A 1 176 ? 0.410 13.918 5.639 1.00 94.12 176 SER A C 1
ATOM 1357 O O . SER A 1 176 ? -0.446 13.284 5.036 1.00 94.12 176 SER A O 1
ATOM 1359 N N . ASN A 1 177 ? 0.756 15.153 5.261 1.00 90.69 177 ASN A N 1
ATOM 1360 C CA . ASN A 1 177 ? 0.274 15.752 4.008 1.00 90.69 177 ASN A CA 1
ATOM 1361 C C . ASN A 1 177 ? 1.060 15.273 2.781 1.00 90.69 177 ASN A C 1
ATOM 1363 O O . ASN A 1 177 ? 0.502 15.229 1.691 1.00 90.69 177 ASN A O 1
ATOM 1367 N N . ASN A 1 178 ? 2.341 14.939 2.957 1.00 84.94 178 ASN A N 1
ATOM 1368 C CA . ASN A 1 178 ? 3.283 14.758 1.848 1.00 84.94 178 ASN A CA 1
ATOM 1369 C C . ASN A 1 178 ? 3.779 13.309 1.704 1.00 84.94 178 ASN A C 1
ATOM 1371 O O . ASN A 1 178 ? 4.528 13.021 0.777 1.00 84.94 178 ASN A O 1
ATOM 1375 N N . GLY A 1 179 ? 3.432 12.414 2.635 1.00 81.06 179 GLY A N 1
ATOM 1376 C CA . GLY A 1 179 ? 3.908 11.021 2.653 1.00 81.06 179 GLY A CA 1
ATOM 1377 C C . GLY A 1 179 ? 5.358 10.845 3.119 1.00 81.06 179 GLY A C 1
ATOM 1378 O O . GLY A 1 179 ? 5.845 9.726 3.217 1.00 81.06 179 GLY A O 1
ATOM 1379 N N . SER A 1 180 ? 6.049 11.936 3.453 1.00 81.94 180 SER A N 1
ATOM 1380 C CA . SER A 1 180 ? 7.406 11.927 4.000 1.00 81.94 180 SER A CA 1
ATOM 1381 C C . SER A 1 180 ? 7.545 12.931 5.143 1.00 81.94 180 SER A C 1
ATOM 1383 O O . SER A 1 180 ? 6.722 13.839 5.304 1.00 81.94 180 SER A O 1
ATOM 1385 N N . GLY A 1 181 ? 8.601 12.759 5.938 1.00 85.50 181 GLY A N 1
ATOM 1386 C CA . GLY A 1 181 ? 8.953 13.655 7.034 1.00 85.50 181 GLY A CA 1
ATOM 1387 C C . GLY A 1 181 ? 8.684 13.070 8.416 1.00 85.50 181 GLY A C 1
ATOM 1388 O O . GLY A 1 181 ? 8.518 11.866 8.591 1.00 85.50 181 GLY A O 1
ATOM 1389 N N . TYR A 1 182 ? 8.711 13.953 9.411 1.00 87.62 182 TYR A N 1
ATOM 1390 C CA . TYR A 1 182 ? 8.524 13.588 10.809 1.00 87.62 182 TYR A CA 1
ATOM 1391 C C . TYR A 1 182 ? 7.064 13.229 11.101 1.00 87.62 182 TYR A C 1
ATOM 1393 O O . TYR A 1 182 ? 6.156 13.973 10.730 1.00 87.62 182 TYR A O 1
ATOM 1401 N N . ILE A 1 183 ? 6.865 12.126 11.821 1.00 88.56 183 ILE A N 1
ATOM 1402 C CA . ILE A 1 183 ? 5.578 11.709 12.378 1.00 88.56 183 ILE A CA 1
ATOM 1403 C C . ILE A 1 183 ? 5.770 11.551 13.886 1.00 88.56 183 ILE A C 1
ATOM 1405 O O . ILE A 1 183 ? 6.728 10.923 14.337 1.00 88.56 183 ILE A O 1
ATOM 1409 N N . SER A 1 184 ? 4.859 12.125 14.669 1.00 92.94 184 SER A N 1
ATOM 1410 C CA . SER A 1 184 ? 4.835 11.928 16.118 1.00 92.94 184 SER A CA 1
ATOM 1411 C C . SER A 1 184 ? 4.241 10.555 16.436 1.00 92.94 184 SER A C 1
ATOM 1413 O O . SER A 1 184 ? 3.031 10.358 16.336 1.00 92.94 184 SER A O 1
ATOM 1415 N N . GLU A 1 185 ? 5.092 9.600 16.820 1.00 94.69 185 GLU A N 1
ATOM 1416 C CA . GLU A 1 185 ? 4.680 8.248 17.232 1.00 94.69 185 GLU A CA 1
ATOM 1417 C C . GLU A 1 185 ? 3.673 8.287 18.396 1.00 94.69 185 GLU A C 1
ATOM 1419 O O . GLU A 1 185 ? 2.710 7.523 18.421 1.00 94.69 185 GLU A O 1
ATOM 1424 N N . ILE A 1 186 ? 3.878 9.208 19.347 1.00 96.00 186 ILE A N 1
ATOM 1425 C CA . ILE A 1 186 ? 3.020 9.383 20.527 1.00 96.00 186 ILE A CA 1
ATOM 1426 C C . ILE A 1 186 ? 1.628 9.859 20.109 1.00 96.00 186 ILE A C 1
ATOM 1428 O O . ILE A 1 186 ? 0.629 9.290 20.548 1.00 96.00 186 ILE A O 1
ATOM 1432 N N . ASP A 1 187 ? 1.551 10.883 19.255 1.00 97.50 187 ASP A N 1
ATOM 1433 C CA . ASP A 1 187 ? 0.260 11.427 18.824 1.00 97.50 187 ASP A CA 1
ATOM 1434 C C . ASP A 1 187 ? -0.479 10.446 17.916 1.00 97.50 187 ASP A C 1
ATOM 1436 O O . ASP A 1 187 ? -1.696 10.313 18.028 1.00 97.50 187 ASP A O 1
ATOM 1440 N N . LEU A 1 188 ? 0.248 9.697 17.080 1.00 97.31 188 LEU A N 1
ATOM 1441 C CA . LEU A 1 188 ? -0.328 8.600 16.310 1.00 97.31 188 LEU A CA 1
ATOM 1442 C C . LEU A 1 188 ? -0.946 7.543 17.231 1.00 97.31 188 LEU A C 1
ATOM 1444 O O . LEU A 1 188 ? -2.105 7.185 17.048 1.00 97.31 188 LEU A O 1
ATOM 1448 N N . LEU A 1 189 ? -0.219 7.068 18.243 1.00 98.06 189 LEU A N 1
ATOM 1449 C CA . LEU A 1 189 ? -0.747 6.075 19.182 1.00 98.06 189 LEU A CA 1
ATOM 1450 C C . LEU A 1 189 ? -1.973 6.592 19.939 1.00 98.06 189 LEU A C 1
ATOM 1452 O O . LEU A 1 189 ? -2.968 5.876 20.025 1.00 98.06 189 LEU A O 1
ATOM 1456 N N . ASN A 1 190 ? -1.932 7.827 20.446 1.00 98.38 190 ASN A N 1
ATOM 1457 C CA . ASN A 1 190 ? -3.085 8.447 21.106 1.00 98.38 190 ASN A CA 1
ATOM 1458 C C . ASN A 1 190 ? -4.297 8.493 20.166 1.00 98.38 190 ASN A C 1
ATOM 1460 O O . ASN A 1 190 ? -5.381 8.051 20.538 1.00 98.38 190 ASN A O 1
ATOM 1464 N N . MET A 1 191 ? -4.087 8.925 18.921 1.00 98.38 191 MET A N 1
ATOM 1465 C CA . MET A 1 191 ? -5.125 8.962 17.897 1.00 98.38 191 MET A CA 1
ATOM 1466 C C . MET A 1 191 ? -5.696 7.567 17.600 1.00 98.38 191 MET A C 1
ATOM 1468 O O . MET A 1 191 ? -6.904 7.437 17.428 1.00 98.38 191 MET A O 1
ATOM 1472 N N . LEU A 1 192 ? -4.882 6.505 17.589 1.00 98.69 192 LEU A N 1
ATOM 1473 C CA . LEU A 1 192 ? -5.376 5.132 17.422 1.00 98.69 192 LEU A CA 1
ATOM 1474 C C . LEU A 1 192 ? -6.253 4.678 18.601 1.00 98.69 192 LEU A C 1
ATOM 1476 O O . LEU A 1 192 ? -7.288 4.043 18.384 1.00 98.69 192 LEU A O 1
ATOM 1480 N N . TYR A 1 193 ? -5.898 5.026 19.841 1.00 98.69 193 TYR A N 1
ATOM 1481 C CA . TYR A 1 193 ? -6.771 4.770 20.993 1.00 98.69 193 TYR A CA 1
ATOM 1482 C C . TYR A 1 193 ? -8.065 5.594 20.933 1.00 98.69 193 TYR A C 1
ATOM 1484 O O . TYR A 1 193 ? -9.123 5.060 21.265 1.00 98.69 193 TYR A O 1
ATOM 1492 N N . ASP A 1 194 ? -8.019 6.837 20.447 1.00 98.62 194 ASP A N 1
ATOM 1493 C CA . ASP A 1 194 ? -9.213 7.666 20.236 1.00 98.62 194 ASP A CA 1
ATOM 1494 C C . ASP A 1 194 ? -10.129 7.078 19.152 1.00 98.62 194 ASP A C 1
ATOM 1496 O O . ASP A 1 194 ? -11.349 7.019 19.336 1.00 98.62 194 ASP A O 1
ATOM 1500 N N . VAL A 1 195 ? -9.555 6.554 18.058 1.00 98.69 195 VAL A N 1
ATOM 1501 C CA . VAL A 1 195 ? -10.297 5.779 17.050 1.00 98.69 195 VAL A CA 1
ATOM 1502 C C . VAL A 1 195 ? -10.982 4.597 17.716 1.00 98.69 195 VAL A C 1
ATOM 1504 O O . VAL A 1 195 ? -12.179 4.414 17.534 1.00 98.69 195 VAL A O 1
ATOM 1507 N N . LYS A 1 196 ? -10.268 3.817 18.534 1.00 98.50 196 LYS A N 1
ATOM 1508 C CA . LYS A 1 196 ? -10.850 2.664 19.235 1.00 98.50 196 LYS A CA 1
ATOM 1509 C C . LYS A 1 196 ? -11.910 3.042 20.264 1.00 98.50 196 LYS A C 1
ATOM 1511 O O . LYS A 1 196 ? -12.839 2.262 20.466 1.00 98.50 196 LYS A O 1
ATOM 1516 N N . ALA A 1 197 ? -11.800 4.207 20.894 1.00 98.44 197 ALA A N 1
ATOM 1517 C CA . ALA A 1 197 ? -12.804 4.710 21.821 1.00 98.44 197 ALA A CA 1
ATOM 1518 C C . ALA A 1 197 ? -14.097 5.121 21.100 1.00 98.44 197 ALA A C 1
ATOM 1520 O O . ALA A 1 197 ? -15.187 4.876 21.618 1.00 98.44 197 ALA A O 1
ATOM 1521 N N . LYS A 1 198 ? -13.986 5.727 19.910 1.00 98.62 198 LYS A N 1
ATOM 1522 C CA . LYS A 1 198 ? -15.133 6.185 19.109 1.00 98.62 198 LYS A CA 1
ATOM 1523 C C . LYS A 1 198 ? -15.742 5.076 18.241 1.00 98.62 198 LYS A C 1
ATOM 1525 O O . LYS A 1 198 ? -16.960 5.025 18.105 1.00 98.62 198 LYS A O 1
ATOM 1530 N N . TYR A 1 199 ? -14.901 4.186 17.719 1.00 98.38 199 TYR A N 1
ATOM 1531 C CA . TYR A 1 199 ? -15.224 3.081 16.812 1.00 98.38 199 TYR A CA 1
ATOM 1532 C C . TYR A 1 199 ? -14.659 1.747 17.354 1.00 98.38 199 TYR A C 1
ATOM 1534 O O . TYR A 1 199 ? -13.673 1.187 16.841 1.00 98.38 199 TYR A O 1
ATOM 1542 N N . PRO A 1 200 ? -15.234 1.217 18.451 1.00 97.88 200 PRO A N 1
ATOM 1543 C CA . PRO A 1 200 ? -14.773 -0.018 19.089 1.00 97.88 200 PRO A CA 1
ATOM 1544 C C . PRO A 1 200 ? -14.887 -1.266 18.196 1.00 97.88 200 PRO A C 1
ATOM 1546 O O . PRO A 1 200 ? -14.210 -2.260 18.458 1.00 97.88 200 PRO A O 1
ATOM 1549 N N . GLU A 1 201 ? -15.661 -1.216 17.120 1.00 97.00 201 GLU A N 1
ATOM 1550 C CA . GLU A 1 201 ? -15.829 -2.271 16.122 1.00 97.00 201 GLU A CA 1
ATOM 1551 C C . GLU A 1 201 ? -14.700 -2.344 15.081 1.00 97.00 201 GLU A C 1
ATOM 1553 O O . GLU A 1 201 ? -14.484 -3.413 14.512 1.00 97.00 201 GLU A O 1
ATOM 1558 N N . ILE A 1 202 ? -13.937 -1.264 14.854 1.00 98.31 202 ILE A N 1
ATOM 1559 C CA . ILE A 1 202 ? -12.834 -1.267 13.874 1.00 98.31 202 ILE A CA 1
ATOM 1560 C C . ILE A 1 202 ? -11.699 -2.147 14.385 1.00 98.31 202 ILE A C 1
ATOM 1562 O O . ILE A 1 202 ? -11.071 -1.831 15.394 1.00 98.31 202 ILE A O 1
ATOM 1566 N N . ARG A 1 203 ? -11.410 -3.248 13.694 1.00 98.06 203 ARG A N 1
ATOM 1567 C CA . ARG A 1 203 ? -10.343 -4.185 14.086 1.00 98.06 203 ARG A CA 1
ATOM 1568 C C . ARG A 1 203 ? -9.187 -4.240 13.105 1.00 98.06 203 ARG A C 1
ATOM 1570 O O . ARG A 1 203 ? -8.143 -4.767 13.460 1.00 98.06 203 ARG A O 1
ATOM 1577 N N . LEU A 1 204 ? -9.363 -3.734 11.892 1.00 98.81 204 LEU A N 1
ATOM 1578 C CA . LEU A 1 204 ? -8.369 -3.827 10.832 1.00 98.81 204 LEU A CA 1
ATOM 1579 C C . LEU A 1 204 ? -7.828 -2.434 10.532 1.00 98.81 204 LEU A C 1
ATOM 1581 O O . LEU A 1 204 ? -8.602 -1.486 10.383 1.00 98.81 204 LEU A O 1
ATOM 1585 N N . PHE A 1 205 ? -6.508 -2.324 10.430 1.00 98.88 205 PHE A N 1
ATOM 1586 C CA . PHE A 1 205 ? -5.824 -1.080 10.100 1.00 98.88 205 PHE A CA 1
ATOM 1587 C C . PHE A 1 205 ? -4.725 -1.334 9.076 1.00 98.88 205 PHE A C 1
ATOM 1589 O O . PHE A 1 205 ? -4.058 -2.359 9.143 1.00 98.88 205 PHE A O 1
ATOM 1596 N N . THR A 1 206 ? -4.466 -0.399 8.172 1.00 98.75 206 THR A N 1
ATOM 1597 C CA . THR A 1 206 ? -3.249 -0.416 7.347 1.00 98.75 206 THR A CA 1
ATOM 1598 C C . THR A 1 206 ? -2.279 0.641 7.842 1.00 98.75 206 THR A C 1
ATOM 1600 O O . THR A 1 206 ? -2.702 1.759 8.115 1.00 98.75 206 THR A O 1
ATOM 1603 N N . LEU A 1 207 ? -0.989 0.308 7.910 1.00 98.44 207 LEU A N 1
ATOM 1604 C CA . LEU A 1 207 ? 0.100 1.258 8.127 1.00 98.44 207 LEU A CA 1
ATOM 1605 C C . LEU A 1 207 ? 1.135 1.076 7.018 1.00 98.44 207 LEU A C 1
ATOM 1607 O O . LEU A 1 207 ? 1.939 0.146 7.018 1.00 98.44 207 LEU A O 1
ATOM 1611 N N . THR A 1 208 ? 1.088 1.973 6.048 1.00 96.62 208 THR A N 1
ATOM 1612 C CA . THR A 1 208 ? 1.792 1.846 4.765 1.00 96.62 208 THR A CA 1
ATOM 1613 C C . THR A 1 208 ? 3.016 2.753 4.658 1.00 96.62 208 THR A C 1
ATOM 1615 O O . THR A 1 208 ? 3.624 2.866 3.597 1.00 96.62 208 THR A O 1
ATOM 1618 N N . THR A 1 209 ? 3.428 3.332 5.786 1.00 93.56 209 THR A N 1
ATOM 1619 C CA . THR A 1 209 ? 4.642 4.134 5.945 1.00 93.56 209 THR A CA 1
ATOM 1620 C C . THR A 1 209 ? 5.592 3.477 6.938 1.00 93.56 209 THR A C 1
ATOM 1622 O O . THR A 1 209 ? 5.180 3.085 8.031 1.00 93.56 209 THR A O 1
ATOM 1625 N N . CYS A 1 210 ? 6.873 3.429 6.590 1.00 94.88 210 CYS A N 1
ATOM 1626 C CA . CYS A 1 210 ? 7.951 2.955 7.454 1.00 94.88 210 CYS A CA 1
ATOM 1627 C C . CYS A 1 210 ? 9.065 4.000 7.535 1.00 94.88 210 CYS A C 1
ATOM 1629 O O . CYS A 1 210 ? 9.121 4.943 6.744 1.00 94.88 210 CYS A O 1
ATOM 1631 N N . TYR A 1 211 ? 9.985 3.809 8.473 1.00 94.12 211 TYR A N 1
ATOM 1632 C CA . TYR A 1 211 ? 11.222 4.576 8.531 1.00 94.12 211 TYR A CA 1
ATOM 1633 C C . TYR A 1 211 ? 12.083 4.329 7.294 1.00 94.12 211 TYR A C 1
ATOM 1635 O O . TYR A 1 211 ? 12.100 3.243 6.716 1.00 94.12 211 TYR A O 1
ATOM 1643 N N . SER A 1 212 ? 12.811 5.362 6.874 1.00 89.38 212 SER A N 1
ATOM 1644 C CA . SER A 1 212 ? 13.701 5.271 5.714 1.00 89.38 212 SER A CA 1
ATOM 1645 C C . SER A 1 212 ? 14.931 4.407 5.996 1.00 89.38 212 SER A C 1
ATOM 1647 O O . SER A 1 212 ? 15.461 3.767 5.089 1.00 89.38 212 SER A O 1
ATOM 1649 N N . SER A 1 213 ? 15.372 4.361 7.254 1.00 92.69 213 SER A N 1
ATOM 1650 C CA . SER A 1 213 ? 16.489 3.529 7.692 1.00 92.69 213 SER A CA 1
ATOM 1651 C C . SER A 1 213 ? 16.069 2.071 7.832 1.00 92.69 213 SER A C 1
ATOM 1653 O O . SER A 1 213 ? 15.102 1.759 8.528 1.00 92.69 213 SER A O 1
ATOM 1655 N N . PHE A 1 214 ? 16.844 1.186 7.212 1.00 96.44 214 PHE A N 1
ATOM 1656 C CA . PHE A 1 214 ? 16.761 -0.251 7.443 1.00 96.44 214 PHE A CA 1
ATOM 1657 C C . PHE A 1 214 ? 17.252 -0.601 8.852 1.00 96.44 214 PHE A C 1
ATOM 1659 O O . PHE A 1 214 ? 18.097 0.102 9.410 1.00 96.44 214 PHE A O 1
ATOM 1666 N N . MET A 1 215 ? 16.775 -1.719 9.396 1.00 97.00 215 MET A N 1
ATOM 1667 C CA . MET A 1 215 ? 17.295 -2.254 10.655 1.00 97.00 215 MET A CA 1
ATOM 1668 C C . MET A 1 215 ? 18.607 -3.006 10.445 1.00 97.00 215 MET A C 1
ATOM 1670 O O . MET A 1 215 ? 18.736 -3.807 9.517 1.00 97.00 215 MET A O 1
ATOM 1674 N N . TYR A 1 216 ? 19.578 -2.833 11.335 1.00 95.69 216 TYR A N 1
ATOM 1675 C CA . TYR A 1 216 ? 20.791 -3.651 11.329 1.00 95.69 216 TYR A CA 1
ATOM 1676 C C . TYR A 1 216 ? 20.485 -5.100 11.714 1.00 95.69 216 TYR A C 1
ATOM 1678 O O . TYR A 1 216 ? 19.499 -5.397 12.393 1.00 95.69 216 TYR A O 1
ATOM 1686 N N . LYS A 1 217 ? 21.346 -6.038 11.298 1.00 94.12 217 LYS A N 1
ATOM 1687 C CA . LYS A 1 217 ? 21.177 -7.449 11.659 1.00 94.12 217 LYS A CA 1
ATOM 1688 C C . LYS A 1 217 ? 21.075 -7.611 13.183 1.00 94.12 217 LYS A C 1
ATOM 1690 O O . LYS A 1 217 ? 21.990 -7.232 13.911 1.00 94.12 217 LYS A O 1
ATOM 1695 N N . ASN A 1 218 ? 19.993 -8.244 13.643 1.00 93.44 218 ASN A N 1
ATOM 1696 C CA . ASN A 1 218 ? 19.659 -8.443 15.062 1.00 93.44 218 ASN A CA 1
ATOM 1697 C C . ASN A 1 218 ? 19.546 -7.163 15.905 1.00 93.44 218 ASN A C 1
ATOM 1699 O O . ASN A 1 218 ? 19.687 -7.224 17.128 1.00 93.44 218 ASN A O 1
ATOM 1703 N N . GLU A 1 219 ? 19.290 -6.017 15.278 1.00 94.75 219 GLU A N 1
ATOM 1704 C CA . GLU A 1 219 ? 18.884 -4.818 16.002 1.00 94.75 219 GLU A CA 1
ATOM 1705 C C . GLU A 1 219 ? 17.608 -5.083 16.818 1.00 94.75 219 GLU A C 1
ATOM 1707 O O . GLU A 1 219 ? 16.713 -5.826 16.401 1.00 94.75 219 GLU A O 1
ATOM 1712 N N . THR A 1 220 ? 17.548 -4.506 18.017 1.00 92.75 220 THR A N 1
ATOM 1713 C CA . THR A 1 220 ? 16.389 -4.627 18.904 1.00 92.75 220 THR A CA 1
ATOM 1714 C C . THR A 1 220 ? 15.182 -3.900 18.330 1.00 92.75 220 THR A C 1
ATOM 1716 O O . THR A 1 220 ? 15.333 -2.868 17.682 1.00 92.75 220 THR A O 1
ATOM 1719 N N . PHE A 1 221 ? 13.986 -4.401 18.633 1.00 92.12 221 PHE A N 1
ATOM 1720 C CA . PHE A 1 221 ? 12.735 -3.738 18.269 1.00 92.12 221 PHE A CA 1
ATOM 1721 C C . PHE A 1 221 ? 12.673 -2.314 18.824 1.00 92.12 221 PHE A C 1
ATOM 1723 O O . PHE A 1 221 ? 13.157 -2.051 19.930 1.00 92.12 221 PHE A O 1
ATOM 1730 N N . SER A 1 222 ? 12.057 -1.411 18.065 1.00 92.56 222 SER A N 1
ATOM 1731 C CA . SER A 1 222 ? 11.860 -0.030 18.509 1.00 92.56 222 SER A CA 1
ATOM 1732 C C . SER A 1 222 ? 10.729 0.089 19.542 1.00 92.56 222 SER A C 1
ATOM 1734 O O . SER A 1 222 ? 9.784 -0.707 19.543 1.00 92.56 222 SER A O 1
ATOM 1736 N N . ASP A 1 223 ? 10.777 1.128 20.383 1.00 95.19 223 ASP A N 1
ATOM 1737 C CA . ASP A 1 223 ? 9.687 1.452 21.320 1.00 95.19 223 ASP A CA 1
ATOM 1738 C C . ASP A 1 223 ? 8.366 1.740 20.585 1.00 95.19 223 ASP A C 1
ATOM 1740 O O . ASP A 1 223 ? 7.280 1.443 21.095 1.00 95.19 223 ASP A O 1
ATOM 1744 N N . TYR A 1 224 ? 8.451 2.263 19.361 1.00 96.00 224 TYR A N 1
ATOM 1745 C CA . TYR A 1 224 ? 7.304 2.488 18.489 1.00 96.00 224 TYR A CA 1
ATOM 1746 C C . TYR A 1 224 ? 6.648 1.180 18.054 1.00 96.00 224 TYR A C 1
ATOM 1748 O O . TYR A 1 224 ? 5.447 0.996 18.253 1.00 96.00 224 TYR A O 1
ATOM 1756 N N . THR A 1 225 ? 7.445 0.239 17.540 1.00 96.94 225 THR A N 1
ATOM 1757 C CA . THR A 1 225 ? 6.991 -1.106 17.163 1.00 96.94 225 THR A CA 1
ATOM 1758 C C . THR A 1 225 ? 6.333 -1.798 18.352 1.00 96.94 225 THR A C 1
ATOM 1760 O O . THR A 1 225 ? 5.215 -2.301 18.242 1.00 96.94 225 THR A O 1
ATOM 1763 N N . TYR A 1 226 ? 6.985 -1.757 19.519 1.00 97.69 226 TYR A N 1
ATOM 1764 C CA . TYR A 1 226 ? 6.432 -2.311 20.753 1.00 97.69 226 TYR A CA 1
ATOM 1765 C C . TYR A 1 226 ? 5.084 -1.675 21.122 1.00 97.69 226 TYR A C 1
ATOM 1767 O O . TYR A 1 226 ? 4.151 -2.366 21.533 1.00 97.69 226 TYR A O 1
ATOM 1775 N N . SER A 1 227 ? 4.955 -0.359 20.966 1.00 98.38 227 SER A N 1
ATOM 1776 C CA . SER A 1 227 ? 3.722 0.355 21.294 1.00 98.38 227 SER A CA 1
ATOM 1777 C C . SER A 1 227 ? 2.574 0.020 20.338 1.00 98.38 227 SER A C 1
ATOM 1779 O O . SER A 1 227 ? 1.435 -0.113 20.789 1.00 98.38 227 SER A O 1
ATOM 1781 N N . LEU A 1 228 ? 2.860 -0.191 19.049 1.00 98.44 228 LEU A N 1
ATOM 1782 C CA . LEU A 1 228 ? 1.884 -0.699 18.079 1.00 98.44 228 LEU A CA 1
ATOM 1783 C C . LEU A 1 228 ? 1.472 -2.144 18.387 1.00 98.44 228 LEU A C 1
ATOM 1785 O O . LEU A 1 228 ? 0.287 -2.470 18.334 1.00 98.44 228 LEU A O 1
ATOM 1789 N N . ASP A 1 229 ? 2.423 -3.002 18.765 1.00 98.56 229 ASP A N 1
ATOM 1790 C CA . ASP A 1 229 ? 2.149 -4.381 19.188 1.00 98.56 229 ASP A CA 1
ATOM 1791 C C . ASP A 1 229 ? 1.268 -4.434 20.439 1.00 98.56 229 ASP A C 1
ATOM 1793 O O . ASP A 1 229 ? 0.369 -5.275 20.548 1.00 98.56 229 ASP A O 1
ATOM 1797 N N . LYS A 1 230 ? 1.514 -3.521 21.382 1.00 98.56 230 LYS A N 1
ATOM 1798 C CA . LYS A 1 230 ? 0.703 -3.354 22.585 1.00 98.56 230 LYS A CA 1
ATOM 1799 C C . LYS A 1 230 ? -0.704 -2.867 22.241 1.00 98.56 230 LYS A C 1
ATOM 1801 O O . LYS A 1 230 ? -1.664 -3.459 22.725 1.00 98.56 230 LYS A O 1
ATOM 1806 N N . PHE A 1 231 ? -0.836 -1.848 21.390 1.00 98.69 231 PHE A N 1
ATOM 1807 C CA . PHE A 1 231 ? -2.136 -1.364 20.916 1.00 98.69 231 PHE A CA 1
ATOM 1808 C C . PHE A 1 231 ? -2.949 -2.485 20.256 1.00 98.69 231 PHE A C 1
ATOM 1810 O O . PHE A 1 231 ? -4.115 -2.684 20.606 1.00 98.69 231 PHE A O 1
ATOM 1817 N N . ALA A 1 232 ? -2.334 -3.250 19.350 1.00 98.50 232 ALA A N 1
ATOM 1818 C CA . ALA A 1 232 ? -2.973 -4.376 18.674 1.00 98.50 232 ALA A CA 1
ATOM 1819 C C . ALA A 1 232 ? -3.513 -5.404 19.683 1.00 98.50 232 ALA A C 1
ATOM 1821 O O . ALA A 1 232 ? -4.688 -5.779 19.637 1.00 98.50 232 ALA A O 1
ATOM 1822 N N . TYR A 1 233 ? -2.683 -5.777 20.662 1.00 98.38 233 TYR A N 1
ATOM 1823 C CA . TYR A 1 233 ? -3.055 -6.709 21.724 1.00 98.38 233 TYR A CA 1
ATOM 1824 C C . TYR A 1 233 ? -4.185 -6.181 22.624 1.00 98.38 233 TYR A C 1
ATOM 1826 O O . TYR A 1 233 ? -5.175 -6.878 22.844 1.00 98.38 233 TYR A O 1
ATOM 1834 N N . GLU A 1 234 ? -4.064 -4.956 23.142 1.00 98.38 234 GLU A N 1
ATOM 1835 C CA . GLU A 1 234 ? -5.014 -4.388 24.110 1.00 98.38 234 GLU A CA 1
ATOM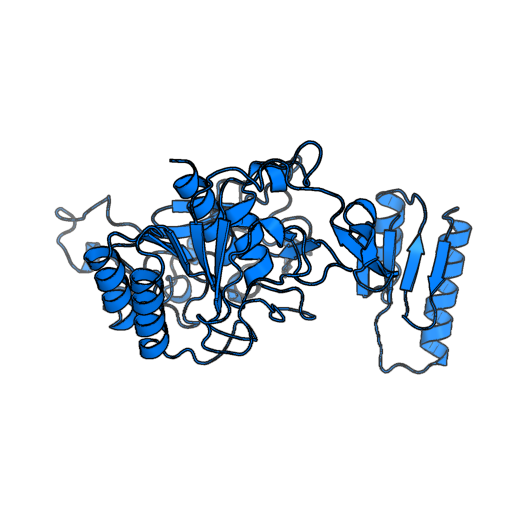 1836 C C . GLU A 1 234 ? -6.383 -4.085 23.493 1.00 98.38 234 GLU A C 1
ATOM 1838 O O . GLU A 1 234 ? -7.400 -4.141 24.185 1.00 98.38 234 GLU A O 1
ATOM 1843 N N . THR A 1 235 ? -6.422 -3.785 22.194 1.00 98.19 235 THR A N 1
ATOM 1844 C CA . THR A 1 235 ? -7.646 -3.353 21.503 1.00 98.19 235 THR A CA 1
ATOM 1845 C C . THR A 1 235 ? -8.252 -4.422 20.596 1.00 98.19 235 THR A C 1
ATOM 1847 O O . THR A 1 235 ? -9.287 -4.167 19.978 1.00 98.19 235 THR A O 1
ATOM 1850 N N . ASN A 1 236 ? -7.652 -5.621 20.542 1.00 97.69 236 ASN A N 1
ATOM 1851 C CA . ASN A 1 236 ? -8.044 -6.707 19.638 1.00 97.69 236 ASN A CA 1
ATOM 1852 C C . ASN A 1 236 ? -8.081 -6.250 18.165 1.00 97.69 236 ASN A C 1
ATOM 1854 O O . ASN A 1 236 ? -9.017 -6.559 17.412 1.00 97.69 236 ASN A O 1
ATOM 1858 N N . SER A 1 237 ? -7.051 -5.489 17.796 1.00 98.44 237 SER A N 1
ATOM 1859 C CA . SER A 1 237 ? -6.845 -4.931 16.464 1.00 98.44 237 SER A CA 1
ATOM 1860 C C . SER A 1 237 ? -5.696 -5.643 15.760 1.00 98.44 237 SER A C 1
ATOM 1862 O O . SER A 1 237 ? -4.814 -6.207 16.404 1.00 98.44 237 SER A O 1
ATOM 1864 N N . LEU A 1 238 ? -5.695 -5.584 14.435 1.00 98.44 238 LEU A N 1
ATOM 1865 C CA . LEU A 1 238 ? -4.630 -6.080 13.587 1.00 98.44 238 LEU A CA 1
ATOM 1866 C C . LEU A 1 238 ? -4.229 -5.001 12.584 1.00 98.44 238 LEU A C 1
ATOM 1868 O O . LEU A 1 238 ? -5.074 -4.479 11.851 1.00 98.44 238 LEU A O 1
ATOM 1872 N N . ILE A 1 239 ? -2.938 -4.680 12.561 1.00 98.81 239 ILE A N 1
ATOM 1873 C CA . ILE A 1 239 ? -2.356 -3.723 11.625 1.00 98.81 239 ILE A CA 1
ATOM 1874 C C . ILE A 1 239 ? -1.665 -4.495 10.490 1.00 98.81 239 ILE A C 1
ATOM 1876 O O . ILE A 1 239 ? -0.962 -5.476 10.717 1.00 98.81 239 ILE A O 1
ATOM 1880 N N . PHE A 1 240 ? -1.868 -4.065 9.252 1.00 98.88 240 PHE A N 1
ATOM 1881 C CA . PHE A 1 240 ? -1.174 -4.569 8.071 1.00 98.88 240 PHE A CA 1
ATOM 1882 C C . PHE A 1 240 ? -0.074 -3.573 7.714 1.00 98.88 240 PHE A C 1
ATOM 1884 O O . PHE A 1 240 ? -0.366 -2.452 7.293 1.00 98.88 240 PHE A O 1
ATOM 1891 N N . ILE A 1 241 ? 1.178 -3.969 7.938 1.00 98.81 241 ILE A N 1
ATOM 1892 C CA . ILE A 1 241 ? 2.355 -3.100 7.867 1.00 98.81 241 ILE A CA 1
ATOM 1893 C C . ILE A 1 241 ? 3.205 -3.497 6.660 1.00 98.81 241 ILE A C 1
ATOM 1895 O O . ILE A 1 241 ? 3.600 -4.655 6.530 1.00 98.81 241 ILE A O 1
ATOM 1899 N N . CYS A 1 242 ? 3.504 -2.560 5.763 1.00 98.56 242 CYS A N 1
ATOM 1900 C CA . CYS A 1 242 ? 4.417 -2.833 4.649 1.00 98.56 242 CYS A CA 1
ATOM 1901 C C . CYS A 1 242 ? 5.864 -3.011 5.145 1.00 98.56 242 CYS A C 1
ATOM 1903 O O . CYS A 1 242 ? 6.215 -2.538 6.218 1.00 98.56 242 CYS A O 1
ATOM 1905 N N . THR A 1 243 ? 6.746 -3.662 4.381 1.00 98.19 243 THR A N 1
ATOM 1906 C CA . THR A 1 243 ? 8.160 -3.790 4.799 1.00 98.19 243 THR A CA 1
ATOM 1907 C C . THR A 1 243 ? 8.975 -2.501 4.668 1.00 98.19 243 THR A C 1
ATOM 1909 O O . THR A 1 243 ? 10.111 -2.450 5.144 1.00 98.19 243 THR A O 1
ATOM 1912 N N . GLY A 1 244 ? 8.433 -1.496 3.974 1.00 96.31 244 GLY A N 1
ATOM 1913 C CA . GLY A 1 244 ? 9.185 -0.381 3.409 1.00 96.31 244 GLY A CA 1
ATOM 1914 C C . GLY A 1 244 ? 9.859 -0.766 2.088 1.00 96.31 244 GLY A C 1
ATOM 1915 O O . GLY A 1 244 ? 10.141 -1.942 1.837 1.00 96.31 244 GLY A O 1
ATOM 1916 N N . ASN A 1 245 ? 10.124 0.235 1.248 1.00 96.56 245 ASN A N 1
ATOM 1917 C CA . ASN A 1 245 ? 10.793 0.059 -0.042 1.00 96.56 245 ASN A CA 1
ATOM 1918 C C . ASN A 1 245 ? 12.295 0.360 0.082 1.00 96.56 245 ASN A C 1
ATOM 1920 O O . ASN A 1 245 ? 12.717 1.223 0.859 1.00 96.56 245 ASN A O 1
ATOM 1924 N N . ASN A 1 246 ? 13.116 -0.356 -0.678 1.00 96.75 246 ASN A N 1
ATOM 1925 C CA . ASN A 1 246 ? 14.521 -0.048 -0.893 1.00 96.75 246 ASN A CA 1
ATOM 1926 C C . ASN A 1 246 ? 14.722 0.467 -2.318 1.00 96.75 246 ASN A C 1
ATOM 1928 O O . ASN A 1 246 ? 14.978 -0.301 -3.243 1.00 96.75 246 ASN A O 1
ATOM 1932 N N . GLU A 1 247 ? 14.600 1.780 -2.492 1.00 93.81 247 GLU A N 1
ATOM 1933 C CA . GLU A 1 247 ? 14.696 2.421 -3.807 1.00 93.81 247 GLU A CA 1
ATOM 1934 C C . GLU A 1 247 ? 16.095 2.318 -4.428 1.00 93.81 247 GLU A C 1
ATOM 1936 O O . GLU A 1 247 ? 16.232 2.431 -5.640 1.00 93.81 247 GLU A O 1
ATOM 1941 N N . ASN A 1 248 ? 17.136 2.022 -3.642 1.00 94.81 248 ASN A N 1
ATOM 1942 C CA . ASN A 1 248 ? 18.489 1.846 -4.176 1.00 94.81 248 ASN A CA 1
ATOM 1943 C C . ASN A 1 248 ? 18.642 0.585 -5.039 1.00 94.81 248 ASN A C 1
ATOM 1945 O O . ASN A 1 248 ? 19.632 0.471 -5.760 1.00 94.81 248 ASN A O 1
ATOM 1949 N N . CYS A 1 249 ? 17.667 -0.332 -5.024 1.00 95.19 249 CYS A N 1
ATOM 1950 C CA . CYS A 1 249 ? 17.719 -1.569 -5.801 1.00 95.19 249 CYS A CA 1
ATOM 1951 C C . CYS A 1 249 ? 17.971 -1.340 -7.302 1.00 95.19 249 CYS A C 1
ATOM 1953 O O . CYS A 1 249 ? 18.739 -2.103 -7.887 1.00 95.19 249 CYS A O 1
ATOM 1955 N N . ILE A 1 250 ? 17.420 -0.276 -7.901 1.00 95.25 250 ILE A N 1
ATOM 1956 C CA . ILE A 1 250 ? 17.626 0.058 -9.322 1.00 95.25 250 ILE A CA 1
ATOM 1957 C C . ILE A 1 250 ? 19.059 0.521 -9.626 1.00 95.25 250 ILE A C 1
ATOM 1959 O O . ILE A 1 250 ? 19.538 0.358 -10.743 1.00 95.25 250 ILE A O 1
ATOM 1963 N N . ASN A 1 251 ? 19.758 1.076 -8.629 1.00 94.88 251 ASN A N 1
ATOM 1964 C CA . ASN A 1 251 ? 21.136 1.564 -8.754 1.00 94.88 251 ASN A CA 1
ATOM 1965 C C . ASN A 1 251 ? 22.170 0.491 -8.387 1.00 94.88 251 ASN A C 1
ATOM 1967 O O . ASN A 1 251 ? 23.325 0.562 -8.805 1.00 94.88 251 ASN A O 1
ATOM 1971 N N . GLU A 1 252 ? 21.768 -0.488 -7.579 1.00 95.44 252 GLU A N 1
ATOM 1972 C CA . GLU A 1 252 ? 22.636 -1.544 -7.052 1.00 95.44 252 GLU A CA 1
ATOM 1973 C C . GLU A 1 252 ? 22.557 -2.839 -7.873 1.00 95.44 252 GLU A C 1
ATOM 1975 O O . GLU A 1 252 ? 23.370 -3.742 -7.673 1.00 95.44 252 GLU A O 1
ATOM 1980 N N . ASN A 1 253 ? 21.617 -2.925 -8.820 1.00 96.12 253 ASN A N 1
ATOM 1981 C CA . ASN A 1 253 ? 21.403 -4.095 -9.661 1.00 96.12 253 ASN A CA 1
ATOM 1982 C C . ASN A 1 253 ? 21.261 -3.707 -11.136 1.00 96.12 253 ASN A C 1
ATOM 1984 O O . ASN A 1 253 ? 20.764 -2.642 -11.483 1.00 96.12 253 ASN A O 1
ATOM 1988 N N . THR A 1 254 ? 21.661 -4.618 -12.021 1.00 94.88 254 THR A N 1
ATOM 1989 C CA . THR A 1 254 ? 21.430 -4.519 -13.476 1.00 94.88 254 THR A CA 1
ATOM 1990 C C . THR A 1 254 ? 20.507 -5.621 -13.994 1.00 94.88 254 THR A C 1
ATOM 1992 O O . THR A 1 254 ? 20.171 -5.660 -15.174 1.00 94.88 254 THR A O 1
ATOM 1995 N N . SER A 1 255 ? 20.123 -6.555 -13.125 1.00 95.00 255 SER A N 1
ATOM 1996 C CA . SER A 1 255 ? 19.248 -7.685 -13.423 1.00 95.00 255 SER A CA 1
ATOM 1997 C C . SER A 1 255 ? 18.640 -8.221 -12.130 1.00 95.00 255 SER A C 1
ATOM 1999 O O . SER A 1 255 ? 19.018 -7.793 -11.039 1.00 95.00 255 SER A O 1
ATOM 2001 N N . TYR A 1 256 ? 17.713 -9.166 -12.248 1.00 96.94 256 TYR A N 1
ATOM 2002 C CA . TYR A 1 256 ? 17.117 -9.814 -11.092 1.00 96.94 256 TYR A CA 1
ATOM 2003 C C . TYR A 1 256 ? 18.078 -10.817 -10.434 1.00 96.94 256 TYR A C 1
ATOM 2005 O O . TYR A 1 256 ? 18.201 -11.960 -10.876 1.00 96.94 256 TYR A O 1
ATOM 2013 N N . ASP A 1 257 ? 18.753 -10.381 -9.366 1.00 95.69 257 ASP A N 1
ATOM 2014 C CA . ASP A 1 257 ? 19.649 -11.207 -8.553 1.00 95.69 257 ASP A CA 1
ATOM 2015 C C . ASP A 1 257 ? 19.207 -11.233 -7.083 1.00 95.69 257 ASP A C 1
ATOM 2017 O O . ASP A 1 257 ? 19.328 -10.259 -6.346 1.00 95.69 257 ASP A O 1
ATOM 2021 N N . LEU A 1 258 ? 18.744 -12.396 -6.623 1.00 95.69 258 LEU A N 1
ATOM 2022 C CA . LEU A 1 258 ? 18.331 -12.598 -5.233 1.00 95.69 258 LEU A CA 1
ATOM 2023 C C . LEU A 1 258 ? 19.490 -12.529 -4.231 1.00 95.69 258 LEU A C 1
ATOM 2025 O O . LEU A 1 258 ? 19.242 -12.361 -3.037 1.00 95.69 258 LEU A O 1
ATOM 2029 N N . SER A 1 259 ? 20.745 -12.634 -4.682 1.00 96.38 259 SER A N 1
ATOM 2030 C CA . SER A 1 259 ? 21.909 -12.441 -3.812 1.00 96.38 259 SER A CA 1
ATOM 2031 C C . SER A 1 259 ? 21.968 -11.024 -3.226 1.00 96.38 259 SER A C 1
ATOM 2033 O O . SER A 1 259 ? 22.556 -10.833 -2.158 1.00 96.38 259 SER A O 1
ATOM 2035 N N . TYR A 1 260 ? 21.270 -10.070 -3.858 1.00 96.50 260 TYR A N 1
ATOM 2036 C CA . TYR A 1 260 ? 21.032 -8.717 -3.367 1.00 96.50 260 TYR A CA 1
ATOM 2037 C C . TYR A 1 260 ? 20.545 -8.695 -1.913 1.00 96.50 260 TYR A C 1
ATOM 2039 O O . TYR A 1 260 ? 21.068 -7.966 -1.068 1.00 96.50 260 TYR A O 1
ATOM 2047 N N . PHE A 1 261 ? 19.626 -9.603 -1.579 1.00 96.62 261 PHE A N 1
ATOM 2048 C CA . PHE A 1 261 ? 19.066 -9.740 -0.240 1.00 96.62 261 PHE A CA 1
ATOM 2049 C C . PHE A 1 261 ? 20.070 -10.215 0.813 1.00 96.62 261 PHE A C 1
ATOM 2051 O O . PHE A 1 261 ? 19.713 -10.310 1.975 1.00 96.62 261 PHE A O 1
ATOM 2058 N N . HIS A 1 262 ? 21.323 -10.535 0.494 1.00 94.38 262 HIS A N 1
ATOM 2059 C CA . HIS A 1 262 ? 22.304 -10.858 1.534 1.00 94.38 262 HIS A CA 1
ATOM 2060 C C . HIS A 1 262 ? 22.802 -9.624 2.300 1.00 94.38 262 HIS A C 1
ATOM 2062 O O . HIS A 1 262 ? 23.346 -9.776 3.396 1.00 94.38 262 HIS A O 1
ATOM 2068 N N . GLY A 1 263 ? 22.626 -8.418 1.752 1.00 94.44 263 GLY A N 1
ATOM 2069 C CA . GLY A 1 263 ? 23.053 -7.177 2.391 1.00 94.44 263 GLY A CA 1
ATOM 2070 C C . GLY A 1 263 ? 22.084 -6.689 3.469 1.00 94.44 263 GLY A C 1
ATOM 2071 O O . GLY A 1 263 ? 20.872 -6.696 3.272 1.00 94.44 263 GLY A O 1
ATOM 2072 N N . ASP A 1 264 ? 22.613 -6.185 4.587 1.00 94.81 264 ASP A N 1
ATOM 2073 C CA . ASP A 1 264 ? 21.794 -5.630 5.679 1.00 94.81 264 ASP A CA 1
ATOM 2074 C C . ASP A 1 264 ? 20.960 -4.414 5.241 1.00 94.81 264 ASP A C 1
ATOM 2076 O O . ASP A 1 264 ? 19.876 -4.200 5.768 1.00 94.81 264 ASP A O 1
ATOM 2080 N N . HIS A 1 265 ? 21.399 -3.667 4.221 1.00 96.00 265 HIS A N 1
ATOM 2081 C CA . HIS A 1 265 ? 20.654 -2.531 3.658 1.00 96.00 265 HIS A CA 1
ATOM 2082 C C . HIS A 1 265 ? 19.291 -2.922 3.047 1.00 96.00 265 HIS A C 1
ATOM 2084 O O . HIS A 1 265 ? 18.425 -2.064 2.870 1.00 96.00 265 HIS A O 1
ATOM 2090 N N . THR A 1 266 ? 19.083 -4.218 2.779 1.00 97.31 266 THR A N 1
ATOM 2091 C CA . THR A 1 266 ? 17.813 -4.800 2.306 1.00 97.31 266 THR A CA 1
ATOM 2092 C C . THR A 1 266 ? 16.887 -5.247 3.441 1.00 97.31 266 THR A C 1
ATOM 2094 O O . THR A 1 266 ? 15.793 -5.756 3.188 1.00 97.31 266 THR A O 1
ATOM 2097 N N . ASN A 1 267 ? 17.300 -5.080 4.701 1.00 98.00 267 ASN A N 1
ATOM 2098 C CA . ASN A 1 267 ? 16.450 -5.364 5.851 1.00 98.00 267 ASN A CA 1
ATOM 2099 C C . ASN A 1 267 ? 15.243 -4.427 5.883 1.00 98.00 267 ASN A C 1
ATOM 2101 O O . ASN A 1 267 ? 15.299 -3.296 5.394 1.00 98.00 267 ASN A O 1
ATOM 2105 N N . LEU A 1 268 ? 14.154 -4.921 6.465 1.00 97.88 268 LEU A N 1
ATOM 2106 C CA . LEU A 1 268 ? 12.938 -4.164 6.723 1.00 97.88 268 LEU A CA 1
ATOM 2107 C C . LEU A 1 268 ? 13.210 -2.976 7.645 1.00 97.88 268 LEU A C 1
ATOM 2109 O O . LEU A 1 268 ? 14.242 -2.909 8.321 1.00 97.88 268 LEU A O 1
ATOM 2113 N N . SER A 1 269 ? 12.277 -2.036 7.639 1.00 96.38 269 SER A N 1
ATOM 2114 C CA . SER A 1 269 ? 12.359 -0.817 8.434 1.00 96.38 269 SER A CA 1
ATOM 2115 C C . SER A 1 269 ? 11.283 -0.798 9.511 1.00 96.38 269 SER A C 1
ATOM 2117 O O . SER A 1 269 ? 10.195 -1.332 9.316 1.00 96.38 269 SER A O 1
ATOM 2119 N N . THR A 1 270 ? 11.544 -0.121 10.624 1.00 96.56 270 THR A N 1
ATOM 2120 C CA . THR A 1 270 ? 10.536 0.143 11.658 1.00 96.56 270 THR A CA 1
ATOM 2121 C C . THR A 1 270 ? 9.272 0.783 11.054 1.00 96.56 270 THR A C 1
ATOM 2123 O O . THR A 1 270 ? 9.410 1.729 10.274 1.00 96.56 270 THR A O 1
ATOM 2126 N N . PRO A 1 271 ? 8.046 0.343 11.408 1.00 97.38 271 PRO A N 1
ATOM 2127 C CA . PRO A 1 271 ? 7.703 -0.671 12.413 1.00 97.38 271 PRO A CA 1
ATOM 2128 C C . PRO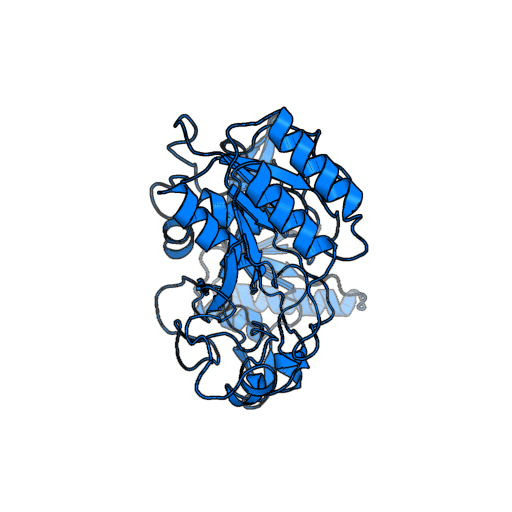 A 1 271 ? 7.401 -2.067 11.832 1.00 97.38 271 PRO A C 1
ATOM 2130 O O . PRO A 1 271 ? 6.680 -2.860 12.439 1.00 97.38 271 PRO A O 1
ATOM 2133 N N . ALA A 1 272 ? 7.914 -2.391 10.642 1.00 97.81 272 ALA A N 1
ATOM 2134 C CA . ALA A 1 272 ? 7.679 -3.675 9.979 1.00 97.81 272 ALA A CA 1
ATOM 2135 C C . ALA A 1 272 ? 8.277 -4.881 10.730 1.00 97.81 272 ALA A C 1
ATOM 2137 O O . ALA A 1 272 ? 7.974 -6.029 10.403 1.00 97.81 272 ALA A O 1
ATOM 2138 N N . ASP A 1 273 ? 9.106 -4.634 11.743 1.00 96.31 273 ASP A N 1
ATOM 2139 C CA . ASP A 1 273 ? 9.617 -5.615 12.699 1.00 96.31 273 ASP A CA 1
ATOM 2140 C C . ASP A 1 273 ? 8.578 -6.058 13.745 1.00 96.31 273 ASP A C 1
ATOM 2142 O O . ASP A 1 273 ? 8.884 -6.897 14.587 1.00 96.31 273 ASP A O 1
ATOM 2146 N N . SER A 1 274 ? 7.351 -5.537 13.685 1.00 96.81 274 SER A N 1
ATOM 2147 C CA . SER A 1 274 ? 6.238 -5.903 14.565 1.00 96.81 274 SER A CA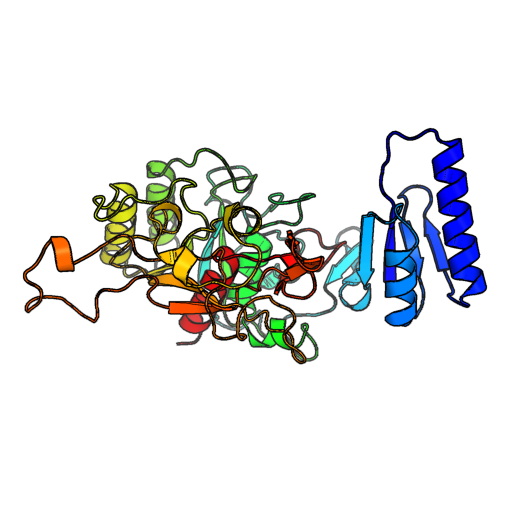 1
ATOM 2148 C C . SER A 1 274 ? 5.996 -7.413 14.666 1.00 96.81 274 SER A C 1
ATOM 2150 O O . SER A 1 274 ? 6.052 -8.157 13.683 1.00 96.81 274 SER A O 1
ATOM 2152 N N . MET A 1 275 ? 5.692 -7.865 15.886 1.00 94.06 275 MET A N 1
ATOM 2153 C CA . MET A 1 275 ? 5.485 -9.276 16.210 1.00 94.06 275 MET A CA 1
ATOM 2154 C C . MET A 1 275 ? 4.011 -9.646 16.414 1.00 94.06 275 MET A C 1
ATOM 2156 O O . MET A 1 275 ? 3.671 -10.819 16.263 1.00 94.06 275 MET A O 1
ATOM 2160 N N . ASN A 1 276 ? 3.148 -8.678 16.743 1.00 96.44 276 ASN A N 1
ATOM 2161 C CA . ASN A 1 276 ? 1.707 -8.900 16.919 1.00 96.44 276 ASN A CA 1
ATOM 2162 C C . ASN A 1 276 ? 0.874 -8.479 15.698 1.00 96.44 276 ASN A C 1
ATOM 2164 O O . ASN A 1 276 ? -0.317 -8.782 15.649 1.00 96.44 276 ASN A O 1
ATOM 2168 N N . ASN A 1 277 ? 1.480 -7.791 14.730 1.00 98.12 277 ASN A N 1
ATOM 2169 C CA . ASN A 1 277 ? 0.838 -7.377 13.486 1.00 98.12 277 ASN A CA 1
ATOM 2170 C C . ASN A 1 277 ? 1.358 -8.186 12.290 1.00 98.12 277 ASN A C 1
ATOM 2172 O O . ASN A 1 277 ? 2.306 -8.963 12.413 1.00 98.12 277 ASN A O 1
ATOM 2176 N N . VAL A 1 278 ? 0.723 -8.010 11.128 1.00 98.38 278 VAL A N 1
ATOM 2177 C CA . VAL A 1 278 ? 1.136 -8.685 9.892 1.00 98.38 278 VAL A CA 1
ATOM 2178 C C . VAL A 1 278 ? 2.054 -7.761 9.103 1.00 98.38 278 VAL A C 1
ATOM 2180 O O . VAL A 1 278 ? 1.681 -6.636 8.782 1.00 98.38 278 VAL A O 1
ATOM 2183 N N . THR A 1 279 ? 3.236 -8.258 8.758 1.00 98.62 279 THR A N 1
ATOM 2184 C CA . THR A 1 279 ? 4.233 -7.602 7.913 1.00 98.62 279 THR A CA 1
ATOM 2185 C C . THR A 1 279 ? 4.139 -8.137 6.485 1.00 98.62 279 THR A C 1
ATOM 2187 O O . THR A 1 279 ? 4.271 -9.343 6.262 1.00 98.62 279 THR A O 1
ATOM 2190 N N . ILE A 1 280 ? 3.972 -7.244 5.510 1.00 98.81 280 ILE A N 1
ATOM 2191 C CA . ILE A 1 280 ? 3.698 -7.576 4.110 1.00 98.81 280 ILE A CA 1
ATOM 2192 C C . ILE A 1 280 ? 4.802 -7.034 3.203 1.00 98.81 280 ILE A C 1
ATOM 2194 O O . ILE A 1 280 ? 5.045 -5.827 3.151 1.00 98.81 280 ILE A O 1
ATOM 2198 N N . GLY A 1 281 ? 5.458 -7.936 2.474 1.00 98.62 281 GLY A N 1
ATOM 2199 C CA . GLY A 1 281 ? 6.360 -7.589 1.376 1.00 98.62 281 GLY A CA 1
ATOM 2200 C C . GLY A 1 281 ? 5.649 -7.549 0.021 1.00 98.62 281 GLY A C 1
ATOM 2201 O O . GLY A 1 281 ? 4.476 -7.907 -0.094 1.00 98.62 281 GLY A O 1
ATOM 2202 N N . ALA A 1 282 ? 6.381 -7.148 -1.013 1.00 98.56 282 ALA A N 1
ATOM 2203 C CA . ALA A 1 282 ? 5.877 -7.058 -2.378 1.00 98.56 282 ALA A CA 1
ATOM 2204 C C . ALA A 1 282 ? 6.337 -8.242 -3.235 1.00 98.56 282 ALA A C 1
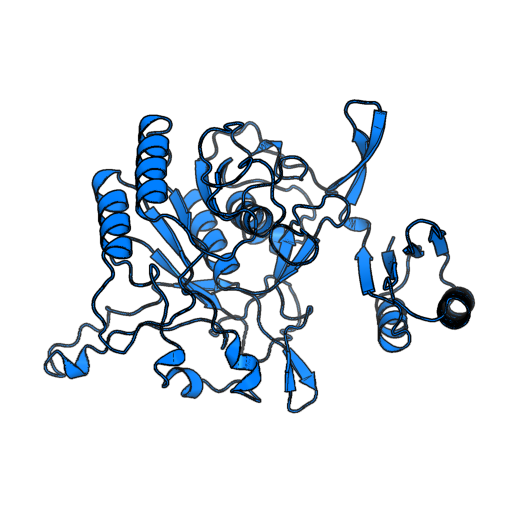ATOM 2206 O O . ALA A 1 282 ? 7.526 -8.562 -3.301 1.00 98.56 282 ALA A O 1
ATOM 2207 N N . ALA A 1 283 ? 5.377 -8.858 -3.916 1.00 98.50 283 ALA A N 1
ATOM 2208 C CA . ALA A 1 283 ? 5.595 -9.732 -5.056 1.00 98.50 283 ALA A CA 1
ATOM 2209 C C . ALA A 1 283 ? 5.501 -8.921 -6.357 1.00 98.50 283 ALA A C 1
ATOM 2211 O O . ALA A 1 283 ? 4.767 -7.933 -6.423 1.00 98.50 283 ALA A O 1
ATOM 2212 N N . ALA A 1 284 ? 6.202 -9.373 -7.393 1.00 98.25 284 ALA A N 1
ATOM 2213 C CA . ALA A 1 284 ? 6.286 -8.708 -8.691 1.00 98.25 284 ALA A CA 1
ATOM 2214 C C . ALA A 1 284 ? 4.957 -8.665 -9.465 1.00 98.25 284 ALA A C 1
ATOM 2216 O O . ALA A 1 284 ? 4.850 -8.012 -10.503 1.00 98.25 284 ALA A O 1
ATOM 2217 N N . ASP A 1 285 ? 3.929 -9.377 -8.998 1.00 97.94 285 ASP A N 1
ATOM 2218 C CA . ASP A 1 285 ? 2.607 -9.330 -9.599 1.00 97.94 285 ASP A CA 1
ATOM 2219 C C . ASP A 1 285 ? 2.041 -7.905 -9.599 1.00 97.94 285 ASP A C 1
ATOM 2221 O O . ASP A 1 285 ? 2.015 -7.212 -8.581 1.00 97.94 285 ASP A O 1
ATOM 2225 N N . ASN A 1 286 ? 1.545 -7.494 -10.761 1.00 95.00 286 ASN A N 1
ATOM 2226 C CA . ASN A 1 286 ? 0.984 -6.172 -11.010 1.00 95.00 286 ASN A CA 1
ATOM 2227 C C . ASN A 1 286 ? -0.531 -6.205 -11.254 1.00 95.00 286 ASN A C 1
ATOM 2229 O O . ASN A 1 286 ? -1.104 -5.227 -11.730 1.00 95.00 286 ASN A O 1
ATOM 2233 N N . LEU A 1 287 ? -1.171 -7.347 -10.976 1.00 94.06 287 LEU A N 1
ATOM 2234 C CA . LEU A 1 287 ? -2.603 -7.612 -11.154 1.00 94.06 287 LEU A CA 1
ATOM 2235 C C . LEU A 1 287 ? -3.114 -7.597 -12.600 1.00 94.06 287 LEU A C 1
ATOM 2237 O O . LEU A 1 287 ? -4.228 -8.060 -12.829 1.00 94.06 287 LEU A O 1
ATOM 2241 N N . LYS A 1 288 ? -2.327 -7.128 -13.573 1.00 87.62 288 LYS A N 1
ATOM 2242 C CA . LYS A 1 288 ? -2.708 -7.081 -14.989 1.00 87.62 288 LYS A CA 1
ATOM 2243 C C . LYS A 1 288 ? -2.641 -8.479 -15.601 1.00 87.62 288 LYS A C 1
ATOM 2245 O O . LYS A 1 288 ? -1.652 -9.194 -15.427 1.00 87.62 288 LYS A O 1
ATOM 2250 N N . ASP A 1 289 ? -3.655 -8.851 -16.376 1.00 82.06 289 ASP A N 1
ATOM 2251 C CA . ASP A 1 289 ? -3.604 -10.061 -17.197 1.00 82.06 289 ASP A CA 1
ATOM 2252 C C . ASP A 1 289 ? -2.608 -9.914 -18.361 1.00 82.06 289 ASP A C 1
ATOM 2254 O O . ASP A 1 289 ? -2.294 -8.815 -18.814 1.00 82.06 289 ASP A O 1
ATOM 2258 N N . GLY A 1 290 ? -2.112 -11.045 -18.864 1.00 84.50 290 GLY A N 1
ATOM 2259 C CA . GLY A 1 290 ? -1.193 -11.089 -20.002 1.00 84.50 290 GLY A CA 1
ATOM 2260 C C . GLY A 1 290 ? 0.271 -11.303 -19.618 1.00 84.50 290 GLY A C 1
ATOM 2261 O O . GLY A 1 290 ? 0.587 -11.865 -18.561 1.00 84.50 290 GLY A O 1
ATOM 2262 N N . ALA A 1 291 ? 1.164 -10.916 -20.533 1.00 86.50 291 ALA A N 1
ATOM 2263 C CA . ALA A 1 291 ? 2.599 -11.128 -20.389 1.00 86.50 291 ALA A CA 1
ATOM 2264 C C . ALA A 1 291 ? 3.145 -10.393 -19.159 1.00 86.50 291 ALA A C 1
ATOM 2266 O O . ALA A 1 291 ? 2.777 -9.253 -18.885 1.00 86.50 291 ALA A O 1
ATOM 2267 N N . PHE A 1 292 ? 4.024 -11.062 -18.420 1.00 91.12 292 PHE A N 1
ATOM 2268 C CA . PHE A 1 292 ? 4.765 -10.442 -17.332 1.00 91.12 292 PHE A CA 1
ATOM 2269 C C . PHE A 1 292 ? 5.918 -9.614 -17.916 1.00 91.12 292 PHE A C 1
ATOM 2271 O O . PHE A 1 292 ? 6.687 -10.132 -18.725 1.00 91.12 292 PHE A O 1
ATOM 2278 N N . LEU A 1 293 ? 5.995 -8.336 -17.537 1.00 90.12 293 LEU A N 1
ATOM 2279 C CA . LEU A 1 293 ? 6.939 -7.350 -18.087 1.00 90.12 293 LEU A CA 1
ATOM 2280 C C . LEU A 1 293 ? 7.888 -6.767 -17.023 1.00 90.12 293 LEU A C 1
ATOM 2282 O O . LEU A 1 293 ? 8.562 -5.775 -17.286 1.00 90.12 293 LEU A O 1
ATOM 2286 N N . GLY A 1 294 ? 7.923 -7.366 -15.829 1.00 94.38 294 GLY A N 1
ATOM 2287 C CA . GLY A 1 294 ? 8.879 -7.015 -14.780 1.00 94.38 294 GLY A CA 1
ATOM 2288 C C . GLY A 1 294 ? 10.227 -7.703 -14.968 1.00 94.38 294 GLY A C 1
ATOM 2289 O O . GLY A 1 294 ? 10.406 -8.533 -15.865 1.00 94.38 294 GLY A O 1
ATOM 2290 N N . ILE A 1 295 ? 11.182 -7.364 -14.108 1.00 96.69 295 ILE A N 1
ATOM 2291 C CA . ILE A 1 295 ? 12.509 -7.986 -14.113 1.00 96.69 295 ILE A CA 1
ATOM 2292 C C . ILE A 1 295 ? 12.552 -9.305 -13.343 1.00 96.69 295 ILE A C 1
ATOM 2294 O O . ILE A 1 295 ? 13.448 -10.114 -13.591 1.00 96.69 295 ILE A O 1
ATOM 2298 N N . ALA A 1 296 ? 11.627 -9.520 -12.403 1.00 97.44 296 ALA A N 1
ATOM 2299 C CA . ALA A 1 296 ? 11.605 -10.719 -11.583 1.00 97.44 296 ALA A CA 1
ATOM 2300 C C . ALA A 1 296 ? 11.435 -11.991 -12.428 1.00 97.44 296 ALA A C 1
ATOM 2302 O O . ALA A 1 296 ? 10.954 -11.976 -13.557 1.00 97.44 296 ALA A O 1
ATOM 2303 N N . SER A 1 297 ? 11.782 -13.148 -11.867 1.00 95.94 297 SER A N 1
ATOM 2304 C CA . SER A 1 297 ? 11.603 -14.425 -12.578 1.00 95.94 297 SER A CA 1
ATOM 2305 C C . SER A 1 297 ? 10.131 -14.787 -12.848 1.00 95.94 297 SER A C 1
ATOM 2307 O O . SER A 1 297 ? 9.862 -15.699 -13.628 1.00 95.94 297 SER A O 1
ATOM 2309 N N . GLY A 1 298 ? 9.184 -14.106 -12.198 1.00 96.19 298 GLY A N 1
ATOM 2310 C CA . GLY A 1 298 ? 7.745 -14.327 -12.319 1.00 96.19 298 GLY A CA 1
ATOM 2311 C C . GLY A 1 298 ? 6.954 -13.463 -11.335 1.00 96.19 298 GLY A C 1
ATOM 2312 O O . GLY A 1 298 ? 7.529 -12.810 -10.468 1.00 96.19 298 GLY A O 1
ATOM 2313 N N . ARG A 1 299 ? 5.624 -13.486 -11.452 1.00 97.00 299 ARG A N 1
ATOM 2314 C CA . ARG A 1 299 ? 4.689 -12.662 -10.657 1.00 97.00 299 ARG A CA 1
ATOM 2315 C C . ARG A 1 299 ? 4.729 -12.986 -9.162 1.00 97.00 299 ARG A C 1
ATOM 2317 O O . ARG A 1 299 ? 4.516 -12.125 -8.321 1.00 97.00 299 ARG A O 1
ATOM 2324 N N . GLU A 1 300 ? 4.994 -14.241 -8.833 1.00 96.25 300 GLU A N 1
ATOM 2325 C CA . GLU A 1 300 ? 5.046 -14.769 -7.472 1.00 96.25 300 GLU A CA 1
ATOM 2326 C C . GLU A 1 300 ? 6.357 -14.457 -6.739 1.00 96.25 300 GLU A C 1
ATOM 2328 O O . GLU A 1 300 ? 6.478 -14.724 -5.543 1.00 96.25 300 GLU A O 1
ATOM 2333 N N . PHE A 1 301 ? 7.358 -13.942 -7.452 1.00 97.88 301 PHE A N 1
ATOM 2334 C CA . PHE A 1 301 ? 8.674 -13.682 -6.892 1.00 97.88 301 PHE A CA 1
ATOM 2335 C C . PHE A 1 301 ? 8.717 -12.328 -6.175 1.00 97.88 301 PHE A C 1
ATOM 2337 O O . PHE A 1 301 ? 8.010 -11.403 -6.577 1.00 97.88 301 PHE A O 1
ATOM 2344 N N . PRO A 1 302 ? 9.542 -12.189 -5.121 1.00 98.12 302 PRO A N 1
ATOM 2345 C CA . PRO A 1 302 ? 9.707 -10.914 -4.439 1.00 98.12 302 PRO A CA 1
ATOM 2346 C C . PRO A 1 302 ? 10.327 -9.875 -5.374 1.00 98.12 302 PRO A C 1
ATOM 2348 O O . PRO A 1 302 ? 11.230 -10.182 -6.151 1.00 98.12 302 PRO A O 1
ATOM 2351 N N . THR A 1 303 ? 9.890 -8.628 -5.263 1.00 98.38 303 THR A N 1
ATOM 2352 C CA . THR A 1 303 ? 10.531 -7.515 -5.975 1.00 98.38 303 THR A CA 1
ATOM 2353 C C . THR A 1 303 ? 11.864 -7.171 -5.325 1.00 98.38 303 THR A C 1
ATOM 2355 O O . THR A 1 303 ? 12.009 -7.322 -4.115 1.00 98.38 303 THR A O 1
ATOM 2358 N N . LEU A 1 304 ? 12.846 -6.647 -6.067 1.00 98.06 304 LEU A N 1
ATOM 2359 C CA . LEU A 1 304 ? 14.126 -6.257 -5.445 1.00 98.06 304 LEU A CA 1
ATOM 2360 C C . LEU A 1 304 ? 13.997 -5.069 -4.479 1.00 98.06 304 LEU A C 1
ATOM 2362 O O . LEU A 1 304 ? 14.849 -4.899 -3.611 1.00 98.06 304 LEU A O 1
ATOM 2366 N N . TYR A 1 305 ? 12.941 -4.258 -4.601 1.00 97.88 305 TYR A N 1
ATOM 2367 C CA . TYR A 1 305 ? 12.697 -3.150 -3.678 1.00 97.88 305 TYR A CA 1
ATOM 2368 C C . TYR A 1 305 ? 12.023 -3.589 -2.373 1.00 97.88 305 TYR A C 1
ATOM 2370 O O . TYR A 1 305 ? 12.008 -2.802 -1.425 1.00 97.88 305 TYR A O 1
ATOM 2378 N N . THR A 1 306 ? 11.430 -4.790 -2.300 1.00 98.31 306 THR A N 1
ATOM 2379 C CA . THR A 1 306 ? 10.879 -5.289 -1.032 1.00 98.31 306 THR A CA 1
ATOM 2380 C C . THR A 1 306 ? 12.005 -5.501 -0.027 1.00 98.31 306 THR A C 1
ATOM 2382 O O . THR A 1 306 ? 13.173 -5.608 -0.396 1.00 98.31 306 THR A O 1
ATOM 2385 N N . ARG A 1 307 ? 11.678 -5.575 1.262 1.00 98.12 307 ARG A N 1
ATOM 2386 C CA . ARG A 1 307 ? 12.683 -5.772 2.310 1.00 98.12 307 ARG A CA 1
ATOM 2387 C C . ARG A 1 307 ? 12.490 -7.094 3.052 1.00 98.12 307 ARG A C 1
ATOM 2389 O O . ARG A 1 307 ? 11.376 -7.609 3.148 1.00 98.12 307 ARG A O 1
ATOM 2396 N N . LYS A 1 308 ? 13.585 -7.653 3.574 1.00 96.44 308 LYS A N 1
ATOM 2397 C CA . LYS A 1 308 ? 13.614 -8.937 4.304 1.00 96.44 308 LYS A CA 1
ATOM 2398 C C . LYS A 1 308 ? 13.716 -8.753 5.821 1.00 96.44 308 LYS A C 1
ATOM 2400 O O . LYS A 1 308 ? 14.100 -7.691 6.297 1.00 96.44 308 LYS A O 1
ATOM 2405 N N . GLY A 1 309 ? 13.472 -9.810 6.595 1.00 95.81 309 GLY A N 1
ATOM 2406 C CA . GLY A 1 309 ? 13.742 -9.809 8.037 1.00 95.81 309 GLY A CA 1
ATOM 2407 C C . GLY A 1 309 ? 15.214 -9.542 8.398 1.00 95.81 309 GLY A C 1
ATOM 2408 O O . GLY A 1 309 ? 16.136 -10.012 7.721 1.00 95.81 309 GLY A O 1
ATOM 2409 N N . HIS A 1 310 ? 15.432 -8.815 9.498 1.00 95.00 310 HIS A N 1
ATOM 2410 C CA . HIS A 1 310 ? 16.760 -8.453 10.017 1.00 95.00 310 HIS A CA 1
ATOM 2411 C C . HIS A 1 310 ? 17.316 -9.440 11.054 1.00 95.00 310 HIS A C 1
ATOM 2413 O O . HIS A 1 310 ? 18.509 -9.412 11.361 1.00 95.00 310 HIS A O 1
ATOM 2419 N N . ILE A 1 311 ? 16.479 -10.322 11.599 1.00 92.62 311 ILE A N 1
ATOM 2420 C CA . ILE A 1 311 ? 16.891 -11.289 12.619 1.00 92.62 311 ILE A CA 1
ATOM 2421 C C . ILE A 1 311 ? 17.557 -12.511 11.989 1.00 92.62 311 ILE A C 1
ATOM 2423 O O . ILE A 1 311 ? 16.999 -13.201 11.136 1.00 92.62 311 ILE A O 1
ATOM 2427 N N . ASP A 1 312 ? 18.732 -12.837 12.505 1.00 89.50 312 ASP A N 1
ATOM 2428 C CA . ASP A 1 312 ? 19.468 -14.058 12.229 1.00 89.50 312 ASP A CA 1
ATOM 2429 C C . ASP A 1 312 ? 19.543 -14.901 13.507 1.00 89.50 312 ASP A C 1
ATOM 2431 O O . ASP A 1 312 ? 20.409 -14.724 14.367 1.00 89.50 312 ASP A O 1
ATOM 2435 N N . LEU A 1 313 ? 18.623 -15.859 13.634 1.00 86.75 313 LEU A N 1
ATOM 2436 C CA . LEU A 1 313 ? 18.574 -16.748 14.795 1.00 86.75 313 LEU A CA 1
ATOM 2437 C C . LEU A 1 313 ? 19.807 -17.651 14.913 1.00 86.75 313 LEU A C 1
ATOM 2439 O O . LEU A 1 313 ? 20.058 -18.168 16.000 1.00 86.75 313 LEU A O 1
ATOM 2443 N N . SER A 1 314 ? 20.568 -17.865 13.834 1.00 84.50 314 SER A N 1
ATOM 2444 C CA . SER A 1 314 ? 21.722 -18.771 13.848 1.00 84.50 314 SER A CA 1
ATOM 2445 C C . SER A 1 314 ? 22.927 -18.198 14.594 1.00 84.50 314 SER A C 1
ATOM 2447 O O . SER A 1 314 ? 23.748 -18.964 15.100 1.00 84.50 314 SER A O 1
ATOM 2449 N N . VAL A 1 315 ? 23.014 -16.867 14.708 1.00 84.25 315 VAL A N 1
ATOM 2450 C CA . VAL A 1 315 ? 24.058 -16.202 15.503 1.00 84.25 315 VAL A CA 1
ATOM 2451 C C . VAL A 1 315 ? 23.662 -16.037 16.972 1.00 84.25 315 VAL A C 1
ATOM 2453 O O . VAL A 1 315 ? 24.533 -15.877 17.823 1.00 84.25 315 VAL A O 1
ATOM 2456 N N . ILE A 1 316 ? 22.362 -16.103 17.281 1.00 81.06 316 ILE A N 1
ATOM 2457 C CA . ILE A 1 316 ? 21.825 -15.965 18.644 1.00 81.06 316 ILE A CA 1
ATOM 2458 C C . ILE A 1 316 ? 21.705 -17.334 19.325 1.00 81.06 316 ILE A C 1
ATOM 2460 O O . ILE A 1 316 ? 22.075 -17.507 20.487 1.00 81.06 316 ILE A O 1
ATOM 2464 N N . TYR A 1 317 ? 21.181 -18.325 18.606 1.00 83.31 317 TYR A N 1
ATOM 2465 C CA . TYR A 1 317 ? 20.877 -19.648 19.131 1.00 83.31 317 TYR A CA 1
ATOM 2466 C C . TYR A 1 317 ? 21.748 -20.720 18.484 1.00 83.31 317 TYR A C 1
ATOM 2468 O O . TYR A 1 317 ? 22.201 -20.606 17.350 1.00 83.31 317 TYR A O 1
ATOM 2476 N N . ASN A 1 318 ? 21.953 -21.826 19.207 1.00 82.94 318 ASN A N 1
ATOM 2477 C CA . ASN A 1 318 ? 22.598 -23.010 18.643 1.00 82.94 318 ASN A CA 1
ATOM 2478 C C . ASN A 1 318 ? 21.886 -23.413 17.329 1.00 82.94 318 ASN A C 1
ATOM 2480 O O . ASN A 1 318 ? 20.657 -23.453 17.338 1.00 82.94 318 ASN A O 1
ATOM 2484 N N . PRO A 1 319 ? 22.595 -23.803 16.251 1.00 77.31 319 PRO A N 1
ATOM 2485 C CA . PRO A 1 319 ? 21.976 -24.196 14.978 1.00 77.31 319 PRO A CA 1
ATOM 2486 C C . PRO A 1 319 ? 20.911 -25.302 15.087 1.00 77.31 319 PRO A C 1
ATOM 2488 O O . PRO A 1 319 ? 20.042 -25.419 14.230 1.00 77.31 319 PRO A O 1
ATOM 2491 N N . LYS A 1 320 ? 20.949 -26.112 16.155 1.00 80.25 320 LYS A N 1
ATOM 2492 C CA . LYS A 1 320 ? 19.936 -27.137 16.470 1.00 80.25 320 LYS A CA 1
ATOM 2493 C C . LYS A 1 320 ? 18.673 -26.586 17.158 1.00 80.25 320 LYS A C 1
ATOM 2495 O O . LYS A 1 320 ? 17.749 -27.350 17.412 1.00 80.25 320 LYS A O 1
ATOM 2500 N N . LYS A 1 321 ? 18.656 -25.299 17.512 1.00 75.81 321 LYS A N 1
ATOM 2501 C CA . LYS A 1 321 ? 17.597 -24.567 18.229 1.00 75.81 321 LYS A CA 1
ATOM 2502 C C . LYS A 1 321 ? 17.130 -23.334 17.440 1.00 75.81 321 LYS A C 1
ATOM 2504 O O . LYS A 1 321 ? 16.822 -22.304 18.029 1.00 75.81 321 LYS A O 1
ATOM 2509 N N . THR A 1 322 ? 17.107 -23.419 16.114 1.00 76.44 322 THR A N 1
ATOM 2510 C CA . THR A 1 322 ? 16.576 -22.354 15.256 1.00 76.44 322 THR A CA 1
ATOM 2511 C C . THR A 1 322 ? 15.079 -22.557 15.028 1.00 76.44 322 THR A C 1
ATOM 2513 O O . THR A 1 322 ? 14.614 -23.680 14.818 1.00 76.44 322 THR A O 1
ATOM 2516 N N . ASN A 1 323 ? 14.305 -21.471 15.088 1.00 81.31 323 ASN A N 1
ATOM 2517 C CA . ASN A 1 323 ? 12.890 -21.500 14.734 1.00 81.31 323 ASN A CA 1
ATOM 2518 C C . ASN A 1 323 ? 12.751 -21.263 13.227 1.00 81.31 323 ASN A C 1
ATOM 2520 O O . ASN A 1 323 ? 12.932 -20.145 12.760 1.00 81.31 323 ASN A O 1
ATOM 2524 N N . LYS A 1 324 ? 12.414 -22.312 12.471 1.00 80.81 324 LYS A N 1
ATOM 2525 C CA . LYS A 1 324 ? 12.205 -22.220 11.015 1.00 80.81 324 LYS A CA 1
ATOM 2526 C C . LYS A 1 324 ? 10.951 -21.433 10.625 1.00 80.81 324 LYS A C 1
ATOM 2528 O O . LYS A 1 324 ? 10.820 -21.059 9.469 1.00 80.81 324 LYS A O 1
ATOM 2533 N N . ASN A 1 325 ? 10.055 -21.196 11.580 1.00 84.00 325 ASN A N 1
ATOM 2534 C CA . ASN A 1 325 ? 8.818 -20.448 11.379 1.00 84.00 325 ASN A CA 1
ATOM 2535 C C . ASN A 1 325 ? 8.965 -18.976 11.786 1.00 84.00 325 ASN A C 1
ATOM 2537 O O . ASN A 1 325 ? 7.992 -18.238 11.737 1.00 84.00 325 ASN A O 1
ATOM 2541 N N . TYR A 1 326 ? 10.152 -18.557 12.234 1.00 86.88 326 TYR A N 1
ATOM 2542 C CA . TYR A 1 326 ? 10.442 -17.154 12.485 1.00 86.88 326 TYR A CA 1
ATOM 2543 C C . TYR A 1 326 ? 11.048 -16.559 11.216 1.00 86.88 326 TYR A C 1
ATOM 2545 O O . TYR A 1 326 ? 12.244 -16.704 10.960 1.00 86.88 326 TYR A O 1
ATOM 2553 N N . PHE A 1 327 ? 10.206 -15.942 10.399 1.00 89.75 327 PHE A N 1
ATOM 2554 C CA . PHE A 1 327 ? 10.622 -15.246 9.191 1.00 89.75 327 PHE A CA 1
ATOM 2555 C C . PHE A 1 327 ? 9.792 -13.975 9.025 1.00 89.75 327 PHE A C 1
ATOM 2557 O O . PHE A 1 327 ? 8.669 -13.890 9.512 1.00 89.75 327 PHE A O 1
ATOM 2564 N N . LYS A 1 328 ? 10.383 -12.985 8.357 1.00 94.94 328 LYS A N 1
ATOM 2565 C CA . LYS A 1 328 ? 9.718 -11.759 7.919 1.00 94.94 328 LYS A CA 1
ATOM 2566 C C . LYS A 1 328 ? 10.134 -11.469 6.467 1.00 94.94 328 LYS A C 1
ATOM 2568 O O . LYS A 1 328 ? 11.295 -11.746 6.133 1.00 94.94 328 LYS A O 1
ATOM 2573 N N . PRO A 1 329 ? 9.259 -10.890 5.627 1.00 97.19 329 PRO A N 1
ATOM 2574 C CA . PRO A 1 329 ? 7.850 -10.576 5.909 1.00 97.19 329 PRO A CA 1
ATOM 2575 C C . PRO A 1 329 ? 7.007 -11.835 6.160 1.00 97.19 329 PRO A C 1
ATOM 2577 O O . PRO A 1 329 ? 7.423 -12.929 5.786 1.00 97.19 329 PRO A O 1
ATOM 2580 N N . ASP A 1 330 ? 5.855 -11.692 6.820 1.00 97.56 330 ASP A N 1
ATOM 2581 C CA . ASP A 1 330 ? 4.972 -12.832 7.114 1.00 97.56 330 ASP A CA 1
ATOM 2582 C C . ASP A 1 330 ? 4.327 -13.365 5.832 1.00 97.56 330 ASP A C 1
ATOM 2584 O O . ASP A 1 330 ? 4.151 -14.572 5.661 1.00 97.56 330 ASP A O 1
ATOM 2588 N N . VAL A 1 331 ? 3.997 -12.451 4.917 1.00 97.25 331 VAL A N 1
ATOM 2589 C CA . VAL A 1 331 ? 3.445 -12.740 3.592 1.00 97.25 331 VAL A CA 1
ATOM 2590 C C . VAL A 1 331 ? 3.989 -11.754 2.559 1.00 97.25 331 VAL A C 1
ATOM 2592 O O . VAL A 1 331 ? 4.479 -10.675 2.897 1.00 97.25 331 VAL A O 1
ATOM 2595 N N . ILE A 1 332 ? 3.874 -12.116 1.286 1.00 97.75 332 ILE A N 1
ATOM 2596 C CA . ILE A 1 332 ? 4.041 -11.191 0.164 1.00 97.75 332 ILE A CA 1
ATOM 2597 C C . ILE A 1 332 ? 2.742 -11.136 -0.631 1.00 97.75 332 ILE A C 1
ATOM 2599 O O . ILE A 1 332 ? 2.035 -12.139 -0.718 1.00 97.75 332 ILE A O 1
ATOM 2603 N N . GLU A 1 333 ? 2.443 -9.979 -1.207 1.00 98.12 333 GLU A N 1
ATOM 2604 C CA . GLU A 1 333 ? 1.296 -9.777 -2.094 1.00 98.12 333 GLU A CA 1
ATOM 2605 C C . GLU A 1 333 ? 1.690 -8.846 -3.249 1.00 98.12 333 GLU A C 1
ATOM 2607 O O . GLU A 1 333 ? 2.751 -8.228 -3.220 1.00 98.12 333 GLU A O 1
ATOM 2612 N N . SER A 1 334 ? 0.858 -8.773 -4.284 1.00 98.25 334 SER A N 1
ATOM 2613 C CA . SER A 1 334 ? 1.055 -7.971 -5.493 1.00 98.25 334 SER A CA 1
ATOM 2614 C C . SER A 1 334 ? 1.481 -6.538 -5.158 1.00 98.25 334 SER A C 1
ATOM 2616 O O . SER A 1 334 ? 0.796 -5.831 -4.421 1.00 98.25 334 SER A O 1
ATOM 2618 N N . GLY A 1 335 ? 2.641 -6.121 -5.657 1.00 97.81 335 GLY A N 1
ATOM 2619 C CA . GLY A 1 335 ? 3.205 -4.784 -5.450 1.00 97.81 335 GLY A CA 1
ATOM 2620 C C . GLY A 1 335 ? 3.594 -4.073 -6.744 1.00 97.81 335 GLY A C 1
ATOM 2621 O O . GLY A 1 335 ? 3.968 -2.902 -6.684 1.00 97.81 335 GLY A O 1
ATOM 2622 N N . GLY A 1 336 ? 3.488 -4.759 -7.888 1.00 97.88 336 GLY A N 1
ATOM 2623 C CA . GLY A 1 336 ? 4.138 -4.372 -9.138 1.00 97.88 336 GLY A CA 1
ATOM 2624 C C . GLY A 1 336 ? 5.627 -4.719 -9.132 1.00 97.88 336 GLY A C 1
ATOM 2625 O O . GLY A 1 336 ? 6.130 -5.289 -8.173 1.00 97.88 336 GLY A O 1
ATOM 2626 N N . ASP A 1 337 ? 6.339 -4.400 -10.205 1.00 97.75 337 ASP A N 1
ATOM 2627 C CA . ASP A 1 337 ? 7.785 -4.617 -10.314 1.00 97.75 337 ASP A CA 1
ATOM 2628 C C . ASP A 1 337 ? 8.456 -3.438 -11.030 1.00 97.75 337 ASP A C 1
ATOM 2630 O O . ASP A 1 337 ? 7.787 -2.586 -11.610 1.00 97.75 337 ASP A O 1
ATOM 2634 N N . MET A 1 338 ? 9.783 -3.383 -10.994 1.00 95.75 338 MET A N 1
ATOM 2635 C CA . MET A 1 338 ? 10.562 -2.478 -11.842 1.00 95.75 338 MET A CA 1
ATOM 2636 C C . MET A 1 338 ? 10.767 -3.079 -13.239 1.00 95.75 338 MET A C 1
ATOM 2638 O O . MET A 1 338 ? 10.526 -4.268 -13.465 1.00 95.75 338 MET A O 1
ATOM 2642 N N . GLY A 1 339 ? 11.223 -2.259 -14.184 1.00 94.94 339 GLY A N 1
ATOM 2643 C CA . GLY A 1 339 ? 11.464 -2.675 -15.562 1.00 94.94 339 GLY A CA 1
ATOM 2644 C C . GLY A 1 339 ? 12.857 -2.308 -16.061 1.00 94.94 339 GLY A C 1
ATOM 2645 O O . GLY A 1 339 ? 13.651 -1.667 -15.374 1.00 94.94 339 GLY A O 1
ATOM 2646 N N . TYR A 1 340 ? 13.148 -2.724 -17.290 1.00 91.19 340 TYR A N 1
ATOM 2647 C CA . TYR A 1 340 ? 14.366 -2.344 -17.998 1.00 91.19 340 TYR A CA 1
ATOM 2648 C C . TYR A 1 340 ? 14.124 -1.060 -18.796 1.00 91.19 340 TYR A C 1
ATOM 2650 O O . TYR A 1 340 ? 13.408 -1.090 -19.796 1.00 91.19 340 TYR A O 1
ATOM 2658 N N . TYR A 1 341 ? 14.773 0.041 -18.413 1.00 89.38 341 TYR A N 1
ATOM 2659 C CA . TYR A 1 341 ? 14.842 1.240 -19.257 1.00 89.38 341 TYR A CA 1
ATOM 2660 C C . TYR A 1 341 ? 15.679 0.972 -20.515 1.00 89.38 341 TYR A C 1
ATOM 2662 O O . TYR A 1 341 ? 15.344 1.374 -21.628 1.00 89.38 341 TYR A O 1
ATOM 2670 N N . ASN A 1 342 ? 16.779 0.237 -20.344 1.00 88.75 342 ASN A N 1
ATOM 2671 C CA . ASN A 1 342 ? 17.560 -0.344 -21.429 1.00 88.75 342 ASN A CA 1
ATOM 2672 C C . ASN A 1 342 ? 18.175 -1.677 -20.971 1.00 88.75 342 ASN A C 1
ATOM 2674 O O . ASN A 1 342 ? 17.977 -2.103 -19.836 1.00 88.75 342 ASN A O 1
ATOM 2678 N N . ALA A 1 343 ? 18.957 -2.325 -21.839 1.00 85.19 343 ALA A N 1
ATOM 2679 C CA . ALA A 1 343 ? 19.515 -3.657 -21.593 1.00 85.19 343 ALA A CA 1
ATOM 2680 C C . ALA A 1 343 ? 20.289 -3.825 -20.267 1.00 85.19 343 ALA A C 1
ATOM 2682 O O . ALA A 1 343 ? 20.404 -4.952 -19.799 1.00 85.19 343 ALA A O 1
ATOM 2683 N N . ASN A 1 344 ? 20.829 -2.750 -19.680 1.00 88.19 344 ASN A N 1
ATOM 2684 C CA . ASN A 1 344 ? 21.628 -2.809 -18.450 1.00 88.19 344 ASN A CA 1
ATOM 2685 C C . ASN A 1 344 ? 21.194 -1.788 -17.384 1.00 88.19 344 ASN A C 1
ATOM 2687 O O . ASN A 1 344 ? 21.924 -1.583 -16.415 1.00 88.19 344 ASN A O 1
ATOM 2691 N N . THR A 1 345 ? 20.061 -1.109 -17.567 1.00 93.00 345 THR A N 1
ATOM 2692 C CA . THR A 1 345 ? 19.592 -0.069 -16.642 1.00 93.00 345 THR A CA 1
ATOM 2693 C C . THR A 1 345 ? 18.169 -0.372 -16.220 1.00 93.00 345 THR A C 1
ATOM 2695 O O . THR A 1 345 ? 17.282 -0.490 -17.069 1.00 93.00 345 THR A O 1
ATOM 2698 N N . LEU A 1 346 ? 17.983 -0.497 -14.910 1.00 95.56 346 LEU A N 1
ATOM 2699 C CA . LEU A 1 346 ? 16.684 -0.660 -14.278 1.00 95.56 346 LEU A CA 1
ATOM 2700 C C . LEU A 1 346 ? 16.051 0.709 -14.038 1.00 95.56 346 LEU A C 1
ATOM 2702 O O . LEU A 1 346 ? 16.763 1.673 -13.759 1.00 95.56 346 LEU A O 1
ATOM 2706 N N . ASP A 1 347 ? 14.729 0.779 -14.143 1.00 94.31 347 ASP A N 1
ATOM 2707 C CA . ASP A 1 347 ? 13.959 1.986 -13.844 1.00 94.31 347 ASP A CA 1
ATOM 2708 C C . ASP A 1 347 ? 12.531 1.635 -13.399 1.00 94.31 347 ASP A C 1
ATOM 2710 O O . ASP A 1 347 ? 12.056 0.501 -13.558 1.00 94.31 347 ASP A O 1
ATOM 2714 N N . TRP A 1 348 ? 11.843 2.623 -12.838 1.00 92.88 348 TRP A N 1
ATOM 2715 C CA . TRP A 1 348 ? 10.435 2.549 -12.473 1.00 92.88 348 TRP A CA 1
ATOM 2716 C C . TRP A 1 348 ? 9.573 2.706 -13.730 1.00 92.88 348 TRP A C 1
ATOM 2718 O O . TRP A 1 348 ? 9.269 3.813 -14.164 1.00 92.88 348 TRP A O 1
ATOM 2728 N N . MET A 1 349 ? 9.219 1.573 -14.336 1.00 90.94 349 MET A N 1
ATOM 2729 C CA . MET A 1 349 ? 8.453 1.509 -15.583 1.00 90.94 349 MET A CA 1
ATOM 2730 C C . MET A 1 349 ? 6.958 1.286 -15.308 1.00 90.94 349 MET A C 1
ATOM 2732 O O . MET A 1 349 ? 6.589 0.541 -14.400 1.00 90.94 349 MET A O 1
ATOM 2736 N N . ASP A 1 350 ? 6.094 1.863 -16.142 1.00 88.19 350 ASP A N 1
ATOM 2737 C CA . ASP A 1 350 ? 4.632 1.787 -15.994 1.00 88.19 350 ASP A CA 1
ATOM 2738 C C . ASP A 1 350 ? 4.066 0.386 -16.285 1.00 88.19 350 ASP A C 1
ATOM 2740 O O . ASP A 1 350 ? 3.065 -0.046 -15.702 1.00 88.19 350 ASP A O 1
ATOM 2744 N N . GLU A 1 351 ? 4.671 -0.347 -17.220 1.00 88.69 351 GLU A N 1
ATOM 2745 C CA . GLU A 1 351 ? 4.200 -1.664 -17.642 1.00 88.69 351 GLU A CA 1
ATOM 2746 C C . GLU A 1 351 ? 4.174 -2.683 -16.487 1.00 88.69 351 GLU A C 1
ATOM 2748 O O . GLU A 1 351 ? 3.115 -3.289 -16.261 1.00 88.69 351 GLU A O 1
ATOM 2753 N N . PRO A 1 352 ? 5.268 -2.872 -15.722 1.00 93.44 352 PRO A N 1
ATOM 2754 C CA . PRO A 1 352 ? 5.278 -3.745 -14.554 1.00 93.44 352 PRO A CA 1
ATOM 2755 C C . PRO A 1 352 ? 4.629 -3.135 -13.301 1.00 93.44 352 PRO A C 1
ATOM 2757 O O . PRO A 1 352 ? 4.432 -3.859 -12.329 1.00 93.44 352 PRO A O 1
ATOM 2760 N N . ALA A 1 353 ? 4.239 -1.860 -13.310 1.00 95.12 353 ALA A N 1
ATOM 2761 C CA . ALA A 1 353 ? 3.596 -1.213 -12.170 1.00 95.12 353 ALA A CA 1
ATOM 2762 C C . ALA A 1 353 ? 2.120 -1.609 -11.978 1.00 95.12 353 ALA A C 1
ATOM 2764 O O . ALA A 1 353 ? 1.452 -2.096 -12.903 1.00 95.12 353 ALA A O 1
ATOM 2765 N N . LEU A 1 354 ? 1.599 -1.387 -10.765 1.00 94.94 354 LEU A N 1
ATOM 2766 C CA . LEU A 1 354 ? 0.175 -1.513 -10.449 1.00 94.94 354 LEU A CA 1
ATOM 2767 C C . LEU A 1 354 ? -0.601 -0.331 -11.028 1.00 94.94 354 LEU A C 1
ATOM 2769 O O . LEU A 1 354 ? -0.122 0.796 -11.021 1.00 94.94 354 LEU A O 1
ATOM 2773 N N . THR A 1 355 ? -1.845 -0.569 -11.443 1.00 92.44 355 THR A N 1
ATOM 2774 C CA . THR A 1 355 ? -2.794 0.501 -11.781 1.00 92.44 355 THR A CA 1
ATOM 2775 C C . THR A 1 355 ? -3.650 0.834 -10.567 1.00 92.44 355 THR A C 1
ATOM 2777 O O . THR A 1 355 ? -4.403 -0.018 -10.105 1.00 92.44 355 THR A O 1
ATOM 2780 N N . LEU A 1 356 ? -3.541 2.059 -10.055 1.00 93.00 356 LEU A N 1
ATOM 2781 C CA . LEU A 1 356 ? -4.120 2.492 -8.781 1.00 93.00 356 LEU A CA 1
ATOM 2782 C C . LEU A 1 356 ? -5.053 3.689 -8.962 1.00 93.00 356 LEU A C 1
ATOM 2784 O O . LEU A 1 356 ? -4.878 4.474 -9.890 1.00 93.00 356 LEU A O 1
ATOM 2788 N N . LEU A 1 357 ? -6.022 3.864 -8.060 1.00 92.56 357 LEU A N 1
ATOM 2789 C CA . LEU A 1 357 ? -6.868 5.061 -8.051 1.00 92.56 357 LEU A CA 1
ATOM 2790 C C . LEU A 1 357 ? -6.068 6.287 -7.600 1.00 92.56 357 LEU A C 1
ATOM 2792 O O . LEU A 1 357 ? -5.348 6.235 -6.607 1.00 92.56 357 LEU A O 1
ATOM 2796 N N . SER A 1 358 ? -6.252 7.405 -8.293 1.00 92.00 358 SER A N 1
ATOM 2797 C CA . SER A 1 358 ? -5.692 8.696 -7.910 1.00 92.00 358 SER A CA 1
ATOM 2798 C C . SER A 1 358 ? -6.677 9.507 -7.061 1.00 92.00 358 SER A C 1
ATOM 2800 O O . SER A 1 358 ? -7.888 9.484 -7.283 1.00 92.00 358 SER A O 1
ATOM 2802 N N . ALA A 1 359 ? -6.142 10.308 -6.138 1.00 92.19 359 ALA A N 1
ATOM 2803 C CA . ALA A 1 359 ? -6.849 11.389 -5.456 1.00 92.19 359 ALA A CA 1
ATOM 2804 C C . ALA A 1 359 ? -7.341 12.496 -6.399 1.00 92.19 359 ALA A C 1
ATOM 2806 O O . ALA A 1 359 ? -8.234 13.258 -6.028 1.00 92.19 359 ALA A O 1
ATOM 2807 N N . ARG A 1 360 ? -6.778 12.588 -7.611 1.00 86.12 360 ARG A N 1
ATOM 2808 C CA . ARG A 1 360 ? -7.150 13.574 -8.628 1.00 86.12 360 ARG A CA 1
ATOM 2809 C C . ARG A 1 360 ? -8.191 12.986 -9.582 1.00 86.12 360 ARG A C 1
ATOM 2811 O O . ARG A 1 360 ? -7.833 12.190 -10.459 1.00 86.12 360 ARG A O 1
ATOM 2818 N N . PRO A 1 361 ? -9.477 13.355 -9.459 1.00 78.75 361 PRO A N 1
ATOM 2819 C CA . PRO A 1 361 ? -10.543 12.742 -10.249 1.00 78.75 361 PRO A CA 1
ATOM 2820 C C . PRO A 1 361 ? -10.442 13.025 -11.754 1.00 78.75 361 PRO A C 1
ATOM 2822 O O . PRO A 1 361 ? -10.993 12.283 -12.564 1.00 78.75 361 PRO A O 1
ATOM 2825 N N . GLU A 1 362 ? -9.725 14.072 -12.156 1.00 72.12 362 GLU A N 1
ATOM 2826 C CA . GLU A 1 362 ? -9.441 14.388 -13.552 1.00 72.12 362 GLU A CA 1
ATOM 2827 C C . GLU A 1 362 ? -8.406 13.458 -14.201 1.00 72.12 362 GLU A C 1
ATOM 2829 O O . GLU A 1 362 ? -8.419 13.321 -15.428 1.00 72.12 362 GLU A O 1
ATOM 2834 N N . ILE A 1 363 ? -7.558 12.817 -13.389 1.00 78.25 363 ILE A N 1
ATOM 2835 C CA . ILE A 1 363 ? -6.570 11.813 -13.810 1.00 78.25 363 ILE A CA 1
ATOM 2836 C C . ILE A 1 363 ? -7.183 10.412 -13.702 1.00 78.25 363 ILE A C 1
ATOM 2838 O O . ILE A 1 363 ? -7.053 9.595 -14.614 1.00 78.25 363 ILE A O 1
ATOM 2842 N N . GLY A 1 364 ? -7.907 10.149 -12.613 1.00 80.62 364 GLY A N 1
ATOM 2843 C CA . GLY A 1 364 ? -8.575 8.879 -12.354 1.00 80.62 364 GLY A CA 1
ATOM 2844 C C . GLY A 1 364 ? -7.607 7.816 -11.843 1.00 80.62 364 GLY A C 1
ATOM 2845 O O . GLY A 1 364 ? -7.718 7.394 -10.699 1.00 80.62 364 GLY A O 1
ATOM 2846 N N . ILE A 1 365 ? -6.631 7.400 -12.646 1.00 86.19 365 ILE A N 1
ATOM 2847 C CA . ILE A 1 365 ? -5.695 6.325 -12.281 1.00 86.19 365 ILE A CA 1
ATOM 2848 C C . ILE A 1 365 ? -4.231 6.739 -12.415 1.00 86.19 365 ILE A C 1
ATOM 2850 O O . ILE A 1 365 ? -3.893 7.588 -13.234 1.00 86.19 365 ILE A O 1
ATOM 2854 N N . MET A 1 366 ? -3.362 6.094 -11.645 1.00 89.50 366 MET A N 1
ATOM 2855 C CA . MET A 1 366 ? -1.908 6.227 -11.732 1.00 89.50 366 MET A CA 1
ATOM 2856 C C . MET A 1 366 ? -1.224 4.860 -11.812 1.00 89.50 366 MET A C 1
ATOM 2858 O O . MET A 1 366 ? -1.835 3.842 -11.478 1.00 89.50 366 MET A O 1
ATOM 2862 N N . GLN A 1 367 ? 0.026 4.845 -12.277 1.00 90.94 367 GLN A N 1
ATOM 2863 C CA . GLN A 1 367 ? 0.892 3.669 -12.241 1.00 90.94 367 GLN A CA 1
ATOM 2864 C C . GLN A 1 367 ? 1.937 3.861 -11.151 1.00 90.94 367 GLN A C 1
ATOM 2866 O O . GLN A 1 367 ? 2.633 4.870 -11.155 1.00 90.94 367 GLN A O 1
ATOM 2871 N N . GLU A 1 368 ? 2.020 2.919 -10.222 1.00 94.31 368 GLU A N 1
ATOM 2872 C CA . GLU A 1 368 ? 2.976 2.977 -9.117 1.00 94.31 368 GLU A CA 1
ATOM 2873 C C . GLU A 1 368 ? 3.351 1.571 -8.642 1.00 94.31 368 GLU A C 1
ATOM 2875 O O . GLU A 1 368 ? 2.650 0.586 -8.905 1.00 94.31 368 GLU A O 1
ATOM 2880 N N . VAL A 1 369 ? 4.462 1.483 -7.914 1.00 96.62 369 VAL A N 1
ATOM 2881 C CA . VAL A 1 369 ? 4.919 0.247 -7.272 1.00 96.62 369 VAL A CA 1
ATOM 2882 C C . VAL A 1 369 ? 5.205 0.476 -5.805 1.00 96.62 369 VAL A C 1
ATOM 2884 O O . VAL A 1 369 ? 5.549 1.574 -5.374 1.00 96.62 369 VAL A O 1
ATOM 2887 N N . GLY A 1 370 ? 5.093 -0.580 -5.009 1.00 97.06 370 GLY A N 1
ATOM 2888 C CA . GLY A 1 370 ? 5.484 -0.473 -3.615 1.00 97.06 370 GLY A CA 1
ATOM 2889 C C . GLY A 1 370 ? 4.884 -1.519 -2.704 1.00 97.06 370 GLY A C 1
ATOM 2890 O O . GLY A 1 370 ? 3.780 -2.019 -2.902 1.00 97.06 370 GLY A O 1
ATOM 2891 N N . THR A 1 371 ? 5.613 -1.791 -1.629 1.00 98.38 371 THR A N 1
ATOM 2892 C CA . THR A 1 371 ? 5.130 -2.609 -0.509 1.00 98.38 371 THR A CA 1
ATOM 2893 C C . THR A 1 371 ? 3.944 -1.944 0.198 1.00 98.38 371 THR A C 1
ATOM 2895 O O . THR A 1 371 ? 3.097 -2.636 0.766 1.00 98.38 371 THR A O 1
ATOM 2898 N N . SER A 1 372 ? 3.836 -0.612 0.108 1.00 97.50 372 SER A N 1
ATOM 2899 C CA . SER A 1 372 ? 2.681 0.171 0.555 1.00 97.50 372 SER A CA 1
ATOM 2900 C C . SER A 1 372 ? 1.386 -0.165 -0.191 1.00 97.50 372 SER A C 1
ATOM 2902 O O . SER A 1 372 ? 0.312 0.069 0.349 1.00 97.50 372 SER A O 1
ATOM 2904 N N . PHE A 1 373 ? 1.458 -0.775 -1.377 1.00 98.25 373 PHE A N 1
ATOM 2905 C CA . PHE A 1 373 ? 0.292 -1.240 -2.136 1.00 98.25 373 PHE A CA 1
ATOM 2906 C C . PHE A 1 373 ? 0.030 -2.745 -1.967 1.00 98.25 373 PHE A C 1
ATOM 2908 O O . PHE A 1 373 ? -1.091 -3.210 -2.151 1.00 98.25 373 PHE A O 1
ATOM 2915 N N . SER A 1 374 ? 1.018 -3.509 -1.504 1.00 98.50 374 SER A N 1
ATOM 2916 C CA . SER A 1 374 ? 0.834 -4.920 -1.139 1.00 98.50 374 SER A CA 1
ATOM 2917 C C . SER A 1 374 ? 0.095 -5.084 0.194 1.00 98.50 374 SER A C 1
ATOM 2919 O O . SER A 1 374 ? -0.823 -5.896 0.307 1.00 98.50 374 SER A O 1
ATOM 2921 N N . ALA A 1 375 ? 0.445 -4.287 1.209 1.00 98.50 375 ALA A N 1
ATOM 2922 C CA . ALA A 1 375 ? -0.216 -4.308 2.518 1.00 98.50 375 ALA A CA 1
ATOM 2923 C C . ALA A 1 375 ? -1.754 -4.128 2.465 1.00 98.50 375 ALA A C 1
ATOM 2925 O O . ALA A 1 375 ? -2.456 -4.934 3.087 1.00 98.50 375 ALA A O 1
ATOM 2926 N N . PRO A 1 376 ? -2.319 -3.150 1.723 1.00 98.62 376 PRO A N 1
ATOM 2927 C CA . PRO A 1 376 ? -3.767 -2.975 1.645 1.00 98.62 376 PRO A CA 1
ATOM 2928 C C . PRO A 1 376 ? -4.499 -4.116 0.927 1.00 98.62 376 PRO A C 1
ATOM 2930 O O . PRO A 1 376 ? -5.648 -4.389 1.268 1.00 98.62 376 PRO A O 1
ATOM 2933 N N . LEU A 1 377 ? -3.861 -4.836 -0.003 1.00 98.44 377 LEU A N 1
ATOM 2934 C CA . LEU A 1 377 ? -4.460 -6.029 -0.621 1.00 98.44 377 LEU A CA 1
ATOM 2935 C C . LEU A 1 377 ? -4.615 -7.177 0.387 1.00 98.44 377 LEU A C 1
ATOM 2937 O O . LEU A 1 377 ? -5.637 -7.863 0.399 1.00 98.44 377 LEU A O 1
ATOM 2941 N N . THR A 1 378 ? -3.643 -7.350 1.282 1.00 98.38 378 THR A N 1
ATOM 2942 C CA . THR A 1 378 ? -3.754 -8.311 2.388 1.00 98.38 378 THR A CA 1
ATOM 2943 C C . THR A 1 378 ? -4.829 -7.883 3.392 1.00 98.38 378 THR A C 1
ATOM 2945 O O . THR A 1 378 ? -5.598 -8.721 3.864 1.00 98.38 378 THR A O 1
ATOM 2948 N N . ALA A 1 379 ? -4.938 -6.581 3.681 1.00 98.56 379 ALA A N 1
ATOM 2949 C CA . ALA A 1 379 ? -6.000 -6.047 4.535 1.00 98.56 379 ALA A CA 1
ATOM 2950 C C . ALA A 1 379 ? -7.398 -6.249 3.923 1.00 98.56 379 ALA A C 1
ATOM 2952 O O . ALA A 1 379 ? -8.326 -6.627 4.636 1.00 98.56 379 ALA A O 1
ATOM 2953 N N . ASN A 1 380 ? -7.541 -6.073 2.604 1.00 98.56 380 ASN A N 1
ATOM 2954 C CA . ASN A 1 380 ? -8.766 -6.394 1.869 1.00 98.56 380 ASN A CA 1
ATOM 2955 C C . ASN A 1 380 ? -9.150 -7.870 2.036 1.00 98.56 380 ASN A C 1
ATOM 2957 O O . ASN A 1 380 ? -10.302 -8.171 2.330 1.00 98.56 380 ASN A O 1
ATOM 2961 N N . LEU A 1 381 ? -8.192 -8.797 1.913 1.00 97.62 381 LEU A N 1
ATOM 2962 C CA . LEU A 1 381 ? -8.468 -10.217 2.137 1.00 97.62 381 LEU A CA 1
ATOM 2963 C C . LEU A 1 381 ? -8.962 -10.479 3.566 1.00 97.62 381 LEU A C 1
ATOM 2965 O O . LEU A 1 381 ? -9.908 -11.240 3.748 1.00 97.62 381 LEU A O 1
ATOM 2969 N N . ALA A 1 382 ? -8.356 -9.836 4.564 1.00 97.62 382 ALA A N 1
ATOM 2970 C CA . ALA A 1 382 ? -8.776 -9.970 5.954 1.00 97.62 382 ALA A CA 1
ATOM 2971 C C . ALA A 1 382 ? -10.170 -9.389 6.224 1.00 97.62 382 ALA A C 1
ATOM 2973 O O . ALA A 1 382 ? -10.890 -9.940 7.047 1.00 97.62 382 ALA A O 1
ATOM 2974 N N . ALA A 1 383 ? -10.577 -8.326 5.523 1.00 97.31 383 ALA A N 1
ATOM 2975 C CA . ALA A 1 383 ? -11.927 -7.770 5.628 1.00 97.31 383 ALA A CA 1
ATOM 2976 C C . ALA A 1 383 ? -13.018 -8.754 5.159 1.00 97.31 383 ALA A C 1
ATOM 2978 O O . ALA A 1 383 ? -14.167 -8.653 5.571 1.00 97.31 383 ALA A O 1
ATOM 2979 N N . LYS A 1 384 ? -12.670 -9.735 4.322 1.00 95.56 384 LYS A N 1
ATOM 2980 C CA . LYS A 1 384 ? -13.619 -10.704 3.747 1.00 95.56 384 LYS A CA 1
ATOM 2981 C C . LYS A 1 384 ? -13.807 -11.969 4.587 1.00 95.56 384 LYS A C 1
ATOM 2983 O O . LYS A 1 384 ? -14.607 -12.825 4.204 1.00 95.56 384 LYS A O 1
ATOM 2988 N N . ILE A 1 385 ? -13.025 -12.124 5.655 1.00 92.25 385 ILE A N 1
ATOM 2989 C CA . ILE A 1 385 ? -13.009 -13.285 6.558 1.00 92.25 385 ILE A CA 1
ATOM 2990 C C . ILE A 1 385 ? -13.730 -12.905 7.845 1.00 92.25 385 ILE A C 1
ATOM 2992 O O . ILE A 1 385 ? -14.567 -13.721 8.295 1.00 92.25 385 ILE A O 1
#